Protein AF-A0A2R7KDR0-F1 (afdb_monomer_lite)

Foldseek 3Di:
DDDDDDPPDPPDQLQRVLCVQDDPDLVDGRPCNLVSCVVCVVSCVVVDDPVNLVSLLSVLLVLLVPQDLLPKFKAFDDDDDPDTDIDIPDPSNLVNLSSLLSCVSSVVVVSCVVNVLVVLSCQLPAPPPPDPPVPRDGPLVSNPAQDPVSLVSSQCSVVPDPHCSCLVSLLSNLVSCLVNLPLSNLVVLLVNLPDPSRDPVSNLSSLLSSLSSDQDPVSLVSLVVQLVVCVPPHPVSSNLSSLLSCCQRVVPLVSLVVLLVCLLPVDDQADPPDDDDDDDDDDPVNVCLVPPPSLPSLALDPDPSNLVSLLVLLLSLLVQVPDPRCPSSSVSSLVSSLRRCLRVPDPVSLVVSVVSLVPRPDVVSSVVNVVSSVVSVVSRCVVDPPPPDVVNVVVVVVVVVVVLADPDDELVSVLVLLVCLVVPVLLCCQPPVVVVVVLQVPDDPDDPPDDRPPVSVVVVSLVSSVVSCVVSNFDPVQKDAQDQDPVRDTAGIFGHDDPHWREGEHEEELPDCCQLPPVNVVVCLVVVLVVCVVIVLAYEYEYEYADPDVSSVVSNVVSCVVNVPRPNYHYHYRYNYDPPD

pLDDT: mean 83.43, std 14.73, range [32.38, 97.94]

Secondary structure (DSSP, 8-state):
-PPPPP-------HHHHHGGG--SSTT---TTHHHHHHHTHHHHGGG--HHHHHHHHHHHHHHHHH--GGG--EEEEEEETTEEEEEES-HHHHTTHHHHHHHHHTT-HHHHHHTHHHHHTTGGGSS-SS---TTPPPHHHHH----HHHHHHHHHHHHT--SSTTGGGHHHHHHHHHHHT-GGGHHHHHHHHS-TTS-HHHHHHHHHHHHHH--SHHHHHHHHHHHHHHHTTS-HHHHHHHHHHHHHHH--HHHHHHHHHHHHHT-----TT----S--PPPHHHHHHHS--TTGGGTT---HHHHHHHHHHHHHHHHGGGSGGGHHHHHHHHHHHHHHHHHT--HHHHHHHHHHHHTSS-HHHHHHHHHHHHHHHHHHHHH------HHHHHHHHHHHHHTTS----SHHHHHHHHHHIIIIIIHHHHHTS-HHHHHTTTS-S--SS----HHHHHHHHHHHHHHHHHHTT--GGGEEEEEEPTTS-EEEEEEEETTEEEEEEEEEETT-HHHH-HHHHHHHHHHHHHHHHTTTT-EEEEEEE-S--HHHHHHHHHHHHHHTTSTTEEEEEEE---TT-

Radius of gyration: 46.05 Å; chains: 1; bounding box: 94×51×148 Å

Structure (mmCIF, N/CA/C/O backbone):
data_AF-A0A2R7KDR0-F1
#
_entry.id   AF-A0A2R7KDR0-F1
#
loop_
_atom_site.group_PDB
_atom_site.id
_atom_site.type_symbol
_atom_site.label_atom_id
_atom_site.label_alt_id
_atom_site.label_comp_id
_atom_site.label_asym_id
_atom_site.label_entity_id
_atom_site.label_seq_id
_atom_site.pdbx_PDB_ins_code
_atom_site.Cartn_x
_atom_site.Cartn_y
_atom_site.Cartn_z
_atom_site.occupancy
_atom_site.B_iso_or_equiv
_atom_site.auth_seq_id
_atom_site.auth_comp_id
_atom_site.auth_asym_id
_atom_site.auth_atom_id
_atom_site.pdbx_PDB_model_num
ATOM 1 N N . MET A 1 1 ? 24.983 0.091 77.710 1.00 41.19 1 MET A N 1
ATOM 2 C CA . MET A 1 1 ? 23.764 0.584 77.034 1.00 41.19 1 MET A CA 1
ATOM 3 C C . MET A 1 1 ? 23.744 -0.008 75.637 1.00 41.19 1 MET A C 1
ATOM 5 O O . MET A 1 1 ? 24.507 0.435 74.792 1.00 41.19 1 MET A O 1
ATOM 9 N N . ILE A 1 2 ? 22.982 -1.083 75.430 1.00 38.47 2 ILE A N 1
ATOM 10 C CA . ILE A 1 2 ? 22.847 -1.720 74.114 1.00 38.47 2 ILE A CA 1
ATOM 11 C C . ILE A 1 2 ? 21.654 -1.054 73.431 1.00 38.47 2 ILE A C 1
ATOM 13 O O . ILE A 1 2 ? 20.542 -1.090 73.954 1.00 38.47 2 ILE A O 1
ATOM 17 N N . SER A 1 3 ? 21.925 -0.384 72.314 1.00 32.38 3 SER A N 1
ATOM 18 C CA . SER A 1 3 ? 20.919 0.266 71.472 1.00 32.38 3 SER A CA 1
ATOM 19 C C . SER A 1 3 ? 19.935 -0.785 70.933 1.00 32.38 3 SER A C 1
ATOM 21 O O . SER A 1 3 ? 20.391 -1.853 70.512 1.00 32.38 3 SER A O 1
ATOM 23 N N . PRO A 1 4 ? 18.610 -0.551 70.942 1.00 43.62 4 PRO A N 1
ATOM 24 C CA . PRO A 1 4 ? 17.671 -1.521 70.404 1.00 43.62 4 PRO A CA 1
ATOM 25 C C . PRO A 1 4 ? 17.840 -1.613 68.884 1.00 43.62 4 PRO A C 1
ATOM 27 O O . PRO A 1 4 ? 17.904 -0.602 68.183 1.00 43.62 4 PRO A O 1
ATOM 30 N N . ALA A 1 5 ? 17.917 -2.847 68.387 1.00 40.16 5 ALA A N 1
ATOM 31 C CA . ALA A 1 5 ? 17.970 -3.150 66.964 1.00 40.16 5 ALA A CA 1
ATOM 32 C C . ALA A 1 5 ? 16.772 -2.523 66.218 1.00 40.16 5 ALA A C 1
ATOM 34 O O . ALA A 1 5 ? 15.663 -2.477 66.766 1.00 40.16 5 ALA A O 1
ATOM 35 N N . PRO A 1 6 ? 16.962 -2.056 64.971 1.00 43.72 6 PRO A N 1
ATOM 36 C CA . PRO A 1 6 ? 15.892 -1.444 64.198 1.00 43.72 6 PRO A CA 1
ATOM 37 C C . PRO A 1 6 ? 14.775 -2.466 63.963 1.00 43.72 6 PRO A C 1
ATOM 39 O O . PRO A 1 6 ? 15.022 -3.597 63.539 1.00 43.72 6 PRO A O 1
ATOM 42 N N . LYS A 1 7 ? 13.529 -2.068 64.251 1.00 44.03 7 LYS A N 1
ATOM 43 C CA . LYS A 1 7 ? 12.338 -2.856 63.920 1.00 44.03 7 LYS A CA 1
ATOM 44 C C . LYS A 1 7 ? 12.316 -3.079 62.409 1.00 44.03 7 LYS A C 1
ATOM 46 O O . LYS A 1 7 ? 12.118 -2.140 61.647 1.00 44.03 7 LYS A O 1
ATOM 51 N N . VAL A 1 8 ? 12.503 -4.326 61.990 1.00 42.53 8 VAL A N 1
ATOM 52 C CA . VAL A 1 8 ? 12.271 -4.758 60.611 1.00 42.53 8 VAL A CA 1
ATOM 53 C C . VAL A 1 8 ? 10.776 -4.601 60.330 1.00 42.53 8 VAL A C 1
ATOM 55 O O . VAL A 1 8 ? 9.962 -5.390 60.815 1.00 42.53 8 VAL A O 1
ATOM 58 N N . GLU A 1 9 ? 10.393 -3.568 59.581 1.00 42.03 9 GLU A N 1
ATOM 59 C CA . GLU A 1 9 ? 9.058 -3.492 58.990 1.00 42.03 9 GLU A CA 1
ATOM 60 C C . GLU A 1 9 ? 8.878 -4.699 58.063 1.00 42.03 9 GLU A C 1
ATOM 62 O O . GLU A 1 9 ? 9.548 -4.836 57.038 1.00 42.03 9 GLU A O 1
ATOM 67 N N . LYS A 1 10 ? 7.986 -5.624 58.438 1.00 46.66 10 LYS A N 1
ATOM 68 C CA . LYS A 1 10 ? 7.569 -6.716 57.556 1.00 46.66 10 LYS A CA 1
ATOM 69 C C . LYS A 1 10 ? 6.937 -6.101 56.307 1.00 46.66 10 LYS A C 1
ATOM 71 O O . LYS A 1 10 ? 5.808 -5.620 56.379 1.00 46.66 10 LYS A O 1
ATOM 76 N N . LYS A 1 11 ? 7.632 -6.170 55.166 1.00 48.84 11 LYS A N 1
ATOM 77 C CA . LYS A 1 11 ? 7.022 -5.957 53.847 1.00 48.84 11 LYS A CA 1
ATOM 78 C C . LYS A 1 11 ? 5.822 -6.899 53.730 1.00 48.84 11 LYS A C 1
ATOM 80 O O . LYS A 1 11 ? 5.976 -8.120 53.755 1.00 48.84 11 LYS A O 1
ATOM 85 N N . LEU A 1 12 ? 4.627 -6.322 53.690 1.00 60.19 12 LEU A N 1
ATOM 86 C CA . LEU A 1 12 ? 3.383 -7.054 53.500 1.00 60.19 12 LEU A CA 1
ATOM 87 C C . LEU A 1 12 ? 3.396 -7.696 52.110 1.00 60.19 12 LEU A C 1
ATOM 89 O O . LEU A 1 12 ? 3.863 -7.103 51.142 1.00 60.19 12 LEU A O 1
ATOM 93 N N . THR A 1 13 ? 2.913 -8.932 52.010 1.00 80.62 13 THR A N 1
ATOM 94 C CA . THR A 1 13 ? 2.736 -9.586 50.710 1.0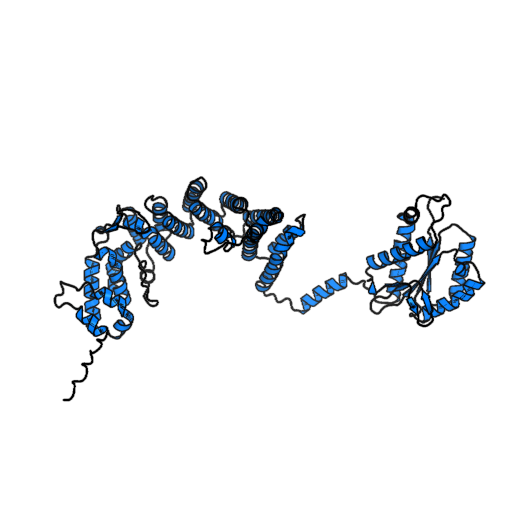0 80.62 13 THR A CA 1
ATOM 95 C C . THR A 1 13 ? 1.534 -8.961 49.990 1.00 80.62 13 THR A C 1
ATOM 97 O O . THR A 1 13 ? 0.565 -8.606 50.672 1.00 80.62 13 THR A O 1
ATOM 100 N N . PRO A 1 14 ? 1.515 -8.874 48.645 1.00 82.62 14 PRO A N 1
ATOM 101 C CA . PRO A 1 14 ? 0.394 -8.288 47.897 1.00 82.62 14 PRO A CA 1
ATOM 102 C C . PRO A 1 14 ? -0.980 -8.856 48.292 1.00 82.62 14 PRO A C 1
ATOM 104 O O . PRO A 1 14 ? -1.959 -8.124 48.412 1.00 82.62 14 PRO A O 1
ATOM 107 N N . ILE A 1 15 ? -1.052 -10.156 48.607 1.00 88.50 15 ILE A N 1
ATOM 108 C CA . ILE A 1 15 ? -2.286 -10.808 49.075 1.00 88.50 15 ILE A CA 1
ATOM 109 C C . ILE A 1 15 ? -2.754 -10.302 50.449 1.00 88.50 15 ILE A C 1
ATOM 111 O O . ILE A 1 15 ? -3.953 -10.229 50.717 1.00 88.50 15 ILE A O 1
ATOM 115 N N . SER A 1 16 ? -1.825 -9.950 51.341 1.00 85.69 16 SER A N 1
ATOM 116 C CA . SER A 1 16 ? -2.161 -9.388 52.651 1.00 85.69 16 SER A CA 1
ATOM 117 C C . SER A 1 16 ? -2.678 -7.956 52.538 1.00 85.69 16 SER A C 1
ATOM 119 O O . SER A 1 16 ? -3.543 -7.572 53.319 1.00 85.69 16 SER A O 1
ATOM 121 N N . GLU A 1 17 ? -2.212 -7.200 51.543 1.00 87.50 17 GLU A N 1
ATOM 122 C CA . GLU A 1 17 ? -2.718 -5.863 51.233 1.00 87.50 17 GLU A CA 1
ATOM 123 C C . GLU A 1 17 ? -4.091 -5.918 50.566 1.00 87.50 17 GLU A C 1
ATOM 125 O O . GLU A 1 17 ? -4.995 -5.229 51.031 1.00 87.50 17 GLU A O 1
ATOM 130 N N . LEU A 1 18 ? -4.298 -6.814 49.590 1.00 89.06 18 LEU A N 1
ATOM 131 C CA . LEU A 1 18 ? -5.610 -7.043 48.967 1.00 89.06 18 LEU A CA 1
ATOM 132 C C . LEU A 1 18 ? -6.693 -7.291 50.028 1.00 89.06 18 LEU A C 1
ATOM 134 O O . LEU A 1 18 ? -7.757 -6.676 50.009 1.00 89.06 18 LEU A O 1
ATOM 138 N N . ARG A 1 19 ? -6.402 -8.152 51.009 1.00 89.00 19 ARG A N 1
ATOM 139 C CA . ARG A 1 19 ? -7.353 -8.509 52.073 1.00 89.00 19 ARG A CA 1
ATOM 140 C C . ARG A 1 19 ? -7.679 -7.358 53.028 1.00 89.00 19 ARG A C 1
ATOM 142 O O . ARG A 1 19 ? -8.704 -7.429 53.698 1.00 89.00 19 ARG A O 1
ATOM 149 N N . LYS A 1 20 ? -6.874 -6.287 53.081 1.00 87.12 20 LYS A N 1
ATOM 150 C CA . LYS A 1 20 ? -7.223 -5.068 53.839 1.00 87.12 20 LYS A CA 1
ATOM 151 C C . LYS A 1 20 ? -8.363 -4.289 53.190 1.00 87.12 20 LYS A C 1
ATOM 153 O O . LYS A 1 20 ? -9.064 -3.561 53.884 1.00 87.12 20 LYS A O 1
ATOM 158 N N . PHE A 1 21 ? -8.562 -4.451 51.884 1.00 84.56 21 PHE A N 1
ATOM 159 C CA . PHE A 1 21 ? -9.679 -3.843 51.169 1.00 84.56 21 PHE A CA 1
ATOM 160 C C . PHE A 1 21 ? -11.001 -4.595 51.392 1.00 84.56 21 PHE A C 1
ATOM 162 O O . PHE A 1 21 ? -12.055 -4.092 51.004 1.00 84.56 21 PHE A O 1
ATOM 169 N N . TYR A 1 22 ? -10.979 -5.779 52.017 1.00 87.12 22 TYR A N 1
ATOM 170 C CA . TYR A 1 22 ? -12.199 -6.527 52.307 1.00 87.12 22 TYR A CA 1
ATOM 171 C C . TYR A 1 22 ? -12.963 -5.861 53.445 1.00 87.12 22 TYR A C 1
ATOM 173 O O . TYR A 1 22 ? -12.476 -5.736 54.569 1.00 87.12 22 TYR A O 1
ATOM 181 N N . VAL A 1 23 ? -14.188 -5.449 53.147 1.00 76.62 23 VAL A N 1
ATOM 182 C CA . VAL A 1 23 ? -15.070 -4.795 54.110 1.00 76.62 23 VAL A CA 1
ATOM 183 C C . VAL A 1 23 ? -15.923 -5.857 54.805 1.00 76.62 23 VAL A C 1
ATOM 185 O O . VAL A 1 23 ? -16.279 -6.870 54.205 1.00 76.62 23 VAL A O 1
ATOM 188 N N . LYS A 1 24 ? -16.224 -5.658 56.093 1.00 61.16 24 LYS A N 1
ATOM 189 C CA . LYS A 1 24 ? -17.046 -6.602 56.875 1.00 61.16 24 LYS A CA 1
ATOM 190 C C . LYS A 1 24 ? -18.529 -6.554 56.493 1.00 61.16 24 LYS A C 1
ATOM 192 O O . LYS A 1 24 ? -19.228 -7.544 56.686 1.00 61.16 24 LYS A O 1
ATOM 197 N N . ASP A 1 25 ? -18.987 -5.420 55.971 1.00 63.97 25 ASP A N 1
ATOM 198 C CA . ASP A 1 25 ? -20.355 -5.211 55.508 1.00 63.97 25 ASP A CA 1
ATOM 199 C C . ASP A 1 25 ? -20.435 -5.447 53.995 1.00 63.97 25 ASP A C 1
ATOM 201 O O . ASP A 1 25 ? -19.752 -4.783 53.218 1.00 63.97 25 ASP A O 1
ATOM 205 N N . LYS A 1 26 ? -21.286 -6.387 53.573 1.00 50.97 26 LYS A N 1
ATOM 206 C CA . LYS A 1 26 ? -21.489 -6.726 52.157 1.00 50.97 26 LYS A CA 1
ATOM 207 C C . LYS A 1 26 ? -22.142 -5.597 51.351 1.00 50.97 26 LYS A C 1
ATOM 209 O O . LYS A 1 26 ? -22.135 -5.654 50.130 1.00 50.97 26 LYS A O 1
ATOM 214 N N . THR A 1 27 ? -22.718 -4.587 52.002 1.00 54.03 27 THR A N 1
ATOM 215 C CA . THR A 1 27 ? -23.387 -3.464 51.327 1.00 54.03 27 THR A CA 1
ATOM 216 C C . THR A 1 27 ? -22.453 -2.288 51.026 1.00 54.03 27 THR A C 1
ATOM 218 O O . THR A 1 27 ? -22.778 -1.452 50.177 1.00 54.03 27 THR A O 1
ATOM 221 N N . GLN A 1 28 ? -21.272 -2.251 51.656 1.00 62.53 28 GLN A N 1
ATOM 222 C CA . GLN A 1 28 ? -20.252 -1.222 51.469 1.00 62.53 28 GLN A CA 1
ATOM 223 C C . GLN A 1 28 ? -18.962 -1.862 50.956 1.00 62.53 28 GLN A C 1
ATOM 225 O O . GLN A 1 28 ? -18.285 -2.580 51.680 1.00 62.53 28 GLN A O 1
ATOM 230 N N . TYR A 1 29 ? -18.597 -1.589 49.704 1.00 68.06 29 TYR A N 1
ATOM 231 C CA . TYR A 1 29 ? -17.351 -2.084 49.117 1.00 68.06 29 TYR A CA 1
ATOM 232 C C . TYR A 1 29 ? -16.285 -0.994 49.105 1.00 68.06 29 TYR A C 1
ATOM 234 O O . TYR A 1 29 ? -16.579 0.167 48.820 1.00 68.06 29 TYR A O 1
ATOM 242 N N . ASN A 1 30 ? -15.031 -1.374 49.354 1.00 79.31 30 ASN A N 1
ATOM 243 C CA . ASN A 1 30 ? -13.906 -0.465 49.206 1.00 79.31 30 ASN A CA 1
ATOM 244 C C . ASN A 1 30 ? -13.649 -0.211 47.712 1.00 79.31 30 ASN A C 1
ATOM 246 O O . ASN A 1 30 ? -13.357 -1.142 46.959 1.00 79.31 30 ASN A O 1
ATOM 250 N N . THR A 1 31 ? -13.748 1.047 47.282 1.00 76.81 31 THR A N 1
ATOM 251 C CA . THR A 1 31 ? -13.579 1.456 45.878 1.00 76.81 31 THR A CA 1
ATOM 252 C C . THR A 1 31 ? -12.176 1.179 45.335 1.00 76.81 31 THR A C 1
ATOM 254 O O . THR A 1 31 ? -12.017 1.039 44.127 1.00 76.81 31 THR A O 1
ATOM 257 N N . GLY A 1 32 ? -11.174 1.027 46.208 1.00 84.06 32 GLY A N 1
ATOM 258 C CA . GLY A 1 32 ? -9.807 0.658 45.843 1.00 84.06 32 GLY A CA 1
ATOM 259 C C . GLY A 1 32 ? -9.581 -0.839 45.607 1.00 84.06 32 GLY A C 1
ATOM 260 O O . GLY A 1 32 ? -8.552 -1.192 45.040 1.00 84.06 32 GLY A O 1
ATOM 261 N N . LEU A 1 33 ? -10.522 -1.720 45.982 1.00 89.44 33 LEU A N 1
ATOM 262 C CA . LEU A 1 33 ? -10.332 -3.177 45.907 1.00 89.44 33 LEU A CA 1
ATOM 263 C C . LEU A 1 33 ? -10.043 -3.663 44.479 1.00 89.44 33 LEU A C 1
ATOM 265 O O . LEU A 1 33 ? -9.067 -4.371 44.241 1.00 89.44 33 LEU A O 1
ATOM 269 N N . ILE A 1 34 ? -10.911 -3.295 43.537 1.00 90.31 34 ILE A N 1
ATOM 270 C CA . ILE A 1 34 ? -10.817 -3.744 42.145 1.00 90.31 34 ILE A CA 1
ATOM 271 C C . ILE A 1 34 ? -9.640 -3.078 41.407 1.00 90.31 34 ILE A C 1
ATOM 273 O O . ILE A 1 34 ? -8.876 -3.806 40.773 1.00 90.31 34 ILE A O 1
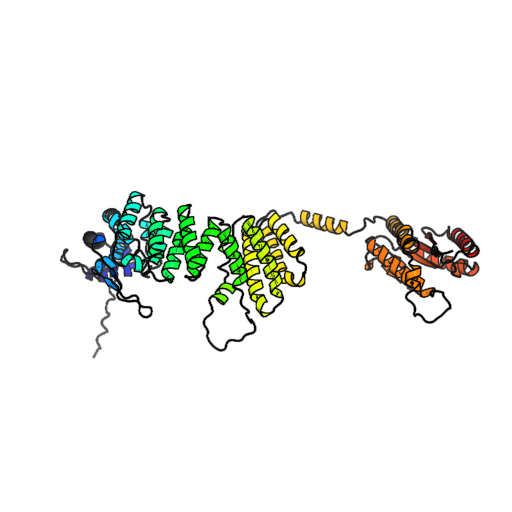ATOM 277 N N . PRO A 1 35 ? -9.404 -1.755 41.533 1.00 88.25 35 PRO A N 1
ATOM 278 C CA . PRO A 1 35 ? -8.172 -1.128 41.050 1.00 88.25 35 PRO A CA 1
ATOM 279 C C . PRO A 1 35 ? -6.892 -1.809 41.543 1.00 88.25 35 PRO A C 1
ATOM 281 O O . PRO A 1 35 ? -6.018 -2.114 40.733 1.00 88.25 35 PRO A O 1
ATOM 284 N N . PHE A 1 36 ? -6.806 -2.119 42.841 1.00 89.62 36 PHE A N 1
ATOM 285 C CA . PHE A 1 36 ? -5.650 -2.813 43.409 1.00 89.62 36 PHE A CA 1
ATOM 286 C C . PHE A 1 36 ? -5.492 -4.225 42.830 1.00 89.62 36 PHE A C 1
ATOM 288 O O . PHE A 1 36 ? -4.388 -4.626 42.463 1.00 89.62 36 PHE A O 1
ATOM 295 N N . PHE A 1 37 ? -6.595 -4.972 42.698 1.00 90.62 37 PHE A N 1
ATOM 296 C CA . PHE A 1 37 ? -6.575 -6.298 42.081 1.00 90.62 37 PHE A CA 1
ATOM 297 C C . PHE A 1 37 ? -6.043 -6.254 40.643 1.00 90.62 37 PHE A C 1
ATOM 299 O O . PHE A 1 37 ? -5.126 -7.006 40.324 1.00 90.62 37 PHE A O 1
ATOM 306 N N . ILE A 1 38 ? -6.561 -5.351 39.802 1.00 88.38 38 ILE A N 1
ATOM 307 C CA . ILE A 1 38 ? -6.109 -5.178 38.411 1.00 88.38 38 ILE A CA 1
ATOM 308 C C . ILE A 1 38 ? -4.625 -4.820 38.351 1.00 88.38 38 ILE A C 1
ATOM 310 O O . ILE A 1 38 ? -3.903 -5.352 37.514 1.00 88.38 38 ILE A O 1
ATOM 314 N N . GLN A 1 39 ? -4.152 -3.937 39.230 1.00 87.50 39 GLN A N 1
ATOM 315 C CA . GLN A 1 39 ? -2.756 -3.501 39.233 1.00 87.50 39 GLN A CA 1
ATOM 316 C C . GLN A 1 39 ? -1.780 -4.635 39.592 1.00 87.50 39 GLN A C 1
ATOM 318 O O . GLN A 1 39 ? -0.670 -4.677 39.066 1.00 87.50 39 GLN A O 1
ATOM 323 N N . HIS A 1 40 ? -2.196 -5.568 40.455 1.00 89.56 40 HIS A N 1
ATOM 324 C CA . HIS A 1 40 ? -1.336 -6.616 41.018 1.00 89.56 40 HIS A CA 1
ATOM 325 C C . HIS A 1 40 ? -1.752 -8.043 40.623 1.00 89.56 40 HIS A C 1
ATOM 327 O O . HIS A 1 40 ? -1.352 -9.013 41.270 1.00 89.56 40 HIS A O 1
ATOM 333 N N . PHE A 1 41 ? -2.556 -8.206 39.567 1.00 89.62 41 PHE A N 1
ATOM 334 C CA . PHE A 1 41 ? -3.230 -9.477 39.281 1.00 89.62 41 PHE A CA 1
ATOM 335 C C . PHE A 1 41 ? -2.278 -10.665 39.073 1.00 89.62 41 PHE A C 1
ATOM 337 O O . PHE A 1 41 ? -2.614 -11.777 39.464 1.00 89.62 41 PHE A O 1
ATOM 344 N N . GLN A 1 42 ? -1.084 -10.451 38.509 1.00 88.69 42 GLN A N 1
ATOM 345 C CA . GLN A 1 42 ? -0.117 -11.532 38.255 1.00 88.69 42 GLN A CA 1
ATOM 346 C C . GLN A 1 42 ? 0.426 -12.154 39.533 1.00 88.69 42 GLN A C 1
ATOM 348 O O . GLN A 1 42 ? 0.560 -13.373 39.610 1.00 88.69 42 GLN A O 1
ATOM 353 N N . ASP A 1 43 ? 0.696 -11.322 40.534 1.00 89.75 43 ASP A N 1
ATOM 354 C CA . ASP A 1 43 ? 1.181 -11.788 41.828 1.00 89.75 43 ASP A CA 1
ATOM 355 C C . ASP A 1 43 ? 0.028 -12.353 42.659 1.00 89.75 43 ASP A C 1
ATOM 357 O O . ASP A 1 43 ? 0.211 -13.295 43.430 1.00 89.75 43 ASP A O 1
ATOM 361 N N . LEU A 1 44 ? -1.170 -11.781 42.506 1.00 91.25 44 LEU A N 1
ATOM 362 C CA . LEU A 1 44 ? -2.345 -12.156 43.281 1.00 91.25 44 LEU A CA 1
ATOM 363 C C . LEU A 1 44 ? -2.969 -13.470 42.811 1.00 91.25 44 LEU A C 1
ATOM 365 O O . LEU A 1 44 ? -3.271 -14.299 43.666 1.00 91.25 44 LEU A O 1
ATOM 369 N N . LEU A 1 45 ? -3.145 -13.684 41.501 1.00 90.56 45 LEU A N 1
ATOM 370 C CA . LEU A 1 45 ? -3.869 -14.834 40.941 1.00 90.56 45 LEU A CA 1
ATOM 371 C C . LEU A 1 45 ? -3.404 -16.190 41.508 1.00 90.56 45 LEU A C 1
ATOM 373 O O . LEU A 1 45 ? -4.264 -16.935 41.979 1.00 90.56 45 LEU A O 1
ATOM 377 N N . PRO A 1 46 ? -2.092 -16.509 41.572 1.00 92.00 46 PRO A N 1
ATOM 378 C CA . PRO A 1 46 ? -1.622 -17.777 42.143 1.00 92.00 46 PRO A CA 1
ATOM 379 C C . PRO A 1 46 ? -1.866 -17.914 43.655 1.00 92.00 46 PRO A C 1
ATOM 381 O O . PRO A 1 46 ? -1.788 -19.013 44.199 1.00 92.00 46 PRO A O 1
ATOM 384 N N . GLN A 1 47 ? -2.118 -16.802 44.353 1.00 93.31 47 GLN A N 1
ATOM 385 C CA . GLN A 1 47 ? -2.267 -16.731 45.810 1.00 93.31 47 GLN A CA 1
ATOM 386 C C . GLN A 1 47 ? -3.732 -16.635 46.270 1.00 93.31 47 GLN A C 1
ATOM 388 O O . GLN A 1 47 ? -4.001 -16.738 47.476 1.00 93.31 47 GLN A O 1
ATOM 393 N N . LEU A 1 48 ? -4.680 -16.414 45.351 1.00 93.38 48 LEU A N 1
ATOM 394 C CA . LEU A 1 48 ? -6.100 -16.290 45.679 1.00 93.38 48 LEU A CA 1
ATOM 395 C C . LEU A 1 48 ? -6.667 -17.631 46.146 1.00 93.38 48 LEU A C 1
ATOM 397 O O . LEU A 1 48 ? -6.561 -18.654 45.474 1.00 93.38 48 LEU A O 1
ATOM 401 N N . LYS A 1 49 ? -7.338 -17.619 47.299 1.00 93.81 49 LYS A N 1
ATOM 402 C CA . LYS A 1 49 ? -8.142 -18.755 47.760 1.00 93.81 49 LYS A CA 1
ATOM 403 C C . LYS A 1 49 ? -9.557 -18.661 47.178 1.00 93.81 49 LYS A C 1
ATOM 405 O O . LYS A 1 49 ? -9.998 -17.558 46.856 1.00 93.81 49 LYS A O 1
ATOM 410 N N . PRO A 1 50 ? -10.339 -19.758 47.156 1.00 93.06 50 PRO A N 1
ATOM 411 C CA . PRO A 1 50 ? -11.728 -19.729 46.681 1.00 93.06 50 PRO A CA 1
ATOM 412 C C . PRO A 1 50 ? -12.585 -18.629 47.328 1.00 93.06 50 PRO A C 1
ATOM 414 O O . PRO A 1 50 ? -13.361 -17.963 46.651 1.00 93.06 50 PRO A O 1
ATOM 417 N N . LYS A 1 51 ? -12.375 -18.361 48.625 1.00 90.88 51 LYS A N 1
ATOM 418 C CA . LYS A 1 51 ? -13.042 -17.265 49.343 1.00 90.88 51 LYS A CA 1
ATOM 419 C C . LYS A 1 51 ? -12.659 -15.876 48.815 1.00 90.88 51 LYS A C 1
ATOM 421 O O . LYS A 1 51 ? -13.513 -14.999 48.766 1.00 90.88 51 LYS A O 1
ATOM 426 N N . ASP A 1 52 ? -11.397 -15.666 48.439 1.00 92.12 52 ASP A N 1
ATOM 427 C CA . ASP A 1 52 ? -10.938 -14.395 47.866 1.00 92.12 52 ASP A CA 1
ATOM 428 C C . ASP A 1 52 ? -11.582 -14.169 46.486 1.00 92.12 52 ASP A C 1
ATOM 430 O O . ASP A 1 52 ? -12.121 -13.095 46.225 1.00 92.12 52 ASP A O 1
ATOM 434 N N . VAL A 1 53 ? -11.608 -15.210 45.643 1.00 92.75 53 VAL A N 1
ATOM 435 C CA . VAL A 1 53 ? -12.273 -15.183 44.326 1.00 92.75 53 VAL A CA 1
ATOM 436 C C . VAL A 1 53 ? -13.765 -14.886 44.470 1.00 92.75 53 VAL A C 1
ATOM 438 O O . VAL A 1 53 ? -14.302 -14.071 43.723 1.00 92.75 53 VAL A O 1
ATOM 441 N N . GLN A 1 54 ? -14.434 -15.504 45.448 1.00 91.81 54 GLN A N 1
ATOM 442 C CA . GLN A 1 54 ? -15.847 -15.254 45.720 1.00 91.81 54 GLN A CA 1
ATOM 443 C C . GLN A 1 54 ? -16.103 -13.795 46.120 1.00 91.81 54 GLN A C 1
ATOM 445 O O . GLN A 1 54 ? -17.004 -13.176 45.564 1.00 91.81 54 GLN A O 1
ATOM 450 N N . ILE A 1 55 ? -15.303 -13.229 47.030 1.00 90.81 55 ILE A N 1
ATOM 451 C CA . ILE A 1 55 ? -15.451 -11.827 47.457 1.00 90.81 55 ILE A CA 1
ATOM 452 C C . ILE A 1 55 ? -15.278 -10.880 46.267 1.00 90.81 55 ILE A C 1
ATOM 454 O O . ILE A 1 55 ? -16.112 -10.001 46.060 1.00 90.81 55 ILE A O 1
ATOM 458 N N . LEU A 1 56 ? -14.223 -11.070 45.467 1.00 93.31 56 LEU A N 1
ATOM 459 C CA . LEU A 1 56 ? -13.983 -10.251 44.278 1.00 93.31 56 LEU A CA 1
ATOM 460 C C . LEU A 1 56 ? -15.142 -10.364 43.282 1.00 93.31 56 LEU A C 1
ATOM 462 O O . LEU A 1 56 ? -15.619 -9.349 42.782 1.00 93.31 56 LEU A O 1
ATOM 466 N N . ALA A 1 57 ? -15.637 -11.577 43.037 1.00 93.75 57 ALA A N 1
ATOM 467 C CA . ALA A 1 57 ? -16.755 -11.793 42.133 1.00 93.75 57 ALA A CA 1
ATOM 468 C C . ALA A 1 57 ? -18.071 -11.183 42.639 1.00 93.75 57 ALA A C 1
ATOM 470 O O . ALA A 1 57 ? -18.795 -10.615 41.833 1.00 93.75 57 ALA A O 1
ATOM 471 N N . GLU A 1 58 ? -18.368 -11.242 43.942 1.00 91.75 58 GLU A N 1
ATOM 472 C CA . GLU A 1 58 ? -19.546 -10.586 44.540 1.00 91.75 58 GLU A CA 1
ATOM 473 C C . GLU A 1 58 ? -19.481 -9.057 44.368 1.00 91.75 58 GLU A C 1
ATOM 475 O O . GLU A 1 58 ? -20.484 -8.420 44.035 1.00 91.75 58 GLU A O 1
ATOM 480 N N . VAL A 1 59 ? -18.291 -8.463 44.538 1.00 91.19 59 VAL A N 1
ATOM 481 C CA . VAL A 1 59 ? -18.070 -7.023 44.308 1.00 91.19 59 VAL A CA 1
ATOM 482 C C . VAL A 1 59 ? -18.296 -6.674 42.837 1.00 91.19 59 VAL A C 1
ATOM 484 O O . VAL A 1 59 ? -18.990 -5.703 42.535 1.00 91.19 59 VAL A O 1
ATOM 487 N N . ILE A 1 60 ? -17.717 -7.461 41.925 1.00 93.06 60 ILE A N 1
ATOM 488 C CA . ILE A 1 60 ? -17.847 -7.268 40.476 1.00 93.06 60 ILE A CA 1
ATOM 489 C C . ILE A 1 60 ? -19.311 -7.399 40.053 1.00 93.06 60 ILE A C 1
ATOM 491 O O . ILE A 1 60 ? -19.817 -6.505 39.379 1.00 93.06 60 ILE A O 1
ATOM 495 N N . ASP A 1 61 ? -19.999 -8.460 40.482 1.00 94.12 61 ASP A N 1
ATOM 496 C CA . ASP A 1 61 ? -21.407 -8.714 40.166 1.00 94.12 61 ASP A CA 1
ATOM 497 C C . ASP A 1 61 ? -22.279 -7.541 40.623 1.00 94.12 61 ASP A C 1
ATOM 499 O O . ASP A 1 61 ? -22.999 -6.958 39.819 1.00 94.12 61 ASP A O 1
ATOM 503 N N . THR A 1 62 ? -22.112 -7.089 41.870 1.00 90.88 62 THR A N 1
ATOM 504 C CA . THR A 1 62 ? -22.886 -5.963 42.415 1.00 90.88 62 THR A CA 1
ATOM 505 C C . THR A 1 62 ? -22.623 -4.652 41.671 1.00 90.88 62 THR A C 1
ATOM 507 O O . THR A 1 62 ? -23.537 -3.852 41.451 1.00 90.88 62 THR A O 1
ATOM 510 N N . LYS A 1 63 ? -21.370 -4.389 41.279 1.00 90.56 63 LYS A N 1
ATOM 511 C CA . LYS A 1 63 ? -21.018 -3.174 40.529 1.00 90.56 63 LYS A CA 1
ATOM 512 C C . LYS A 1 63 ? -21.554 -3.218 39.099 1.00 90.56 63 LYS A C 1
ATOM 514 O O . LYS A 1 63 ? -22.106 -2.218 38.640 1.00 90.56 63 LYS A O 1
ATOM 519 N N . LEU A 1 64 ? -21.468 -4.364 38.426 1.00 92.81 64 LEU A N 1
ATOM 520 C CA . LEU A 1 64 ? -22.035 -4.558 37.090 1.00 92.81 64 LEU A CA 1
ATOM 521 C C . LEU A 1 64 ? -23.568 -4.560 37.099 1.00 92.81 64 LEU A C 1
ATOM 523 O O . LEU A 1 64 ? -24.179 -4.060 36.156 1.00 92.81 64 LEU A O 1
ATOM 527 N N . GLU A 1 65 ? -24.207 -5.037 38.167 1.00 93.00 65 GLU A N 1
ATOM 528 C CA . GLU A 1 65 ? -25.657 -4.964 38.351 1.00 93.00 65 GLU A CA 1
ATOM 529 C C . GLU A 1 65 ? -26.134 -3.507 38.418 1.00 93.00 65 GLU A C 1
ATOM 531 O O . GLU A 1 65 ? -27.040 -3.115 37.679 1.00 93.00 65 GLU A O 1
ATOM 536 N N . ARG A 1 66 ? -25.461 -2.677 39.228 1.00 89.31 66 ARG A N 1
ATOM 537 C CA . ARG A 1 66 ? -25.771 -1.245 39.396 1.00 89.31 66 ARG A CA 1
ATOM 538 C C . ARG A 1 66 ? -25.383 -0.387 38.192 1.00 89.31 66 ARG A C 1
ATOM 540 O O . ARG A 1 66 ? -25.949 0.692 37.998 1.00 89.31 66 ARG A O 1
ATOM 547 N N . TYR A 1 67 ? -24.425 -0.840 37.386 1.00 90.94 67 TYR A N 1
ATOM 548 C CA . TYR A 1 67 ? -24.014 -0.139 36.176 1.00 90.94 67 TYR A CA 1
ATOM 549 C C . TYR A 1 67 ? -25.176 -0.069 35.173 1.00 90.94 67 TYR A C 1
ATOM 551 O O . TYR A 1 67 ? -25.709 -1.093 34.751 1.00 90.94 67 TYR A O 1
ATOM 559 N N . THR A 1 68 ? -25.578 1.144 34.796 1.00 91.31 68 THR A N 1
ATOM 560 C CA . THR A 1 68 ? -26.691 1.414 33.870 1.00 91.31 68 THR A CA 1
ATOM 561 C C . THR A 1 68 ? -26.196 2.320 32.737 1.00 91.31 68 THR A C 1
ATOM 563 O O . THR A 1 68 ? -26.191 3.544 32.899 1.00 91.31 68 THR A O 1
ATOM 566 N N . PRO A 1 69 ? -25.724 1.746 31.609 1.00 91.31 69 PRO A N 1
ATOM 567 C CA . PRO A 1 69 ? -25.169 2.508 30.484 1.00 91.31 69 PRO A CA 1
ATOM 568 C C . PRO A 1 69 ? -26.082 3.642 29.985 1.00 91.31 69 PRO A C 1
ATOM 570 O O . PRO A 1 69 ? -25.606 4.714 29.612 1.00 91.31 69 PRO A O 1
ATOM 573 N N . GLU A 1 70 ? -27.397 3.430 30.043 1.00 90.81 70 GLU A N 1
ATOM 574 C CA . GLU A 1 70 ? -28.440 4.350 29.580 1.00 90.81 70 GLU A CA 1
ATOM 575 C C . GLU A 1 70 ? -28.512 5.632 30.410 1.00 90.81 70 GLU A C 1
ATOM 577 O O . GLU A 1 70 ? -28.932 6.669 29.909 1.00 90.81 70 GLU A O 1
ATOM 582 N N . ARG A 1 71 ? -28.118 5.568 31.687 1.00 90.19 71 ARG A N 1
ATOM 583 C CA . ARG A 1 71 ? -28.156 6.715 32.605 1.00 90.19 71 ARG A CA 1
ATOM 584 C C . ARG A 1 71 ? -26.856 7.498 32.620 1.00 90.19 71 ARG A C 1
ATOM 586 O O . ARG A 1 71 ? -26.815 8.574 33.207 1.00 90.19 71 ARG A O 1
ATOM 593 N N . PHE A 1 72 ? -25.786 6.958 32.048 1.00 91.06 72 PHE A N 1
ATOM 594 C CA . PHE A 1 72 ? -24.505 7.641 32.014 1.00 91.06 72 PHE A CA 1
ATOM 595 C C . PHE A 1 72 ? -24.521 8.726 30.939 1.00 91.06 72 PHE A C 1
ATOM 597 O O . PHE A 1 72 ? -24.860 8.440 29.795 1.00 91.06 72 PHE A O 1
ATOM 604 N N . GLU A 1 73 ? -24.113 9.940 31.298 1.00 91.38 73 GLU A N 1
ATOM 605 C CA . GLU A 1 73 ? -23.969 11.068 30.376 1.00 91.38 73 GLU A CA 1
ATOM 606 C C . GLU A 1 73 ? -22.588 11.711 30.524 1.00 91.38 73 GLU A C 1
ATOM 608 O O . GLU A 1 73 ? -22.109 11.918 31.645 1.00 91.38 73 GLU A O 1
ATOM 613 N N . LEU A 1 74 ? -21.983 12.075 29.393 1.00 91.12 74 LEU A N 1
ATOM 614 C CA . LEU A 1 74 ? -20.749 12.854 29.303 1.00 91.12 74 LEU A CA 1
ATOM 615 C C . LEU A 1 74 ? -20.987 14.123 28.475 1.00 91.12 74 LEU A C 1
ATOM 617 O O . LEU A 1 74 ? -21.537 14.056 27.379 1.00 91.12 74 LEU A O 1
ATOM 621 N N . LYS A 1 75 ? -20.557 15.283 28.983 1.00 90.69 75 LYS A N 1
ATOM 622 C CA . LYS A 1 75 ? -20.691 16.583 28.302 1.00 90.69 75 LYS A CA 1
ATOM 623 C C . LYS A 1 75 ? -19.342 17.287 28.209 1.00 90.69 75 LYS A C 1
ATOM 625 O O . LYS A 1 75 ? -18.653 17.428 29.221 1.00 90.69 75 LYS A O 1
ATOM 630 N N . GLY A 1 76 ? -18.979 17.739 27.011 1.00 83.44 76 GLY A N 1
ATOM 631 C CA . GLY A 1 76 ? -17.776 18.544 26.789 1.00 83.44 76 GLY A CA 1
ATOM 632 C C . GLY A 1 76 ? -17.922 19.962 2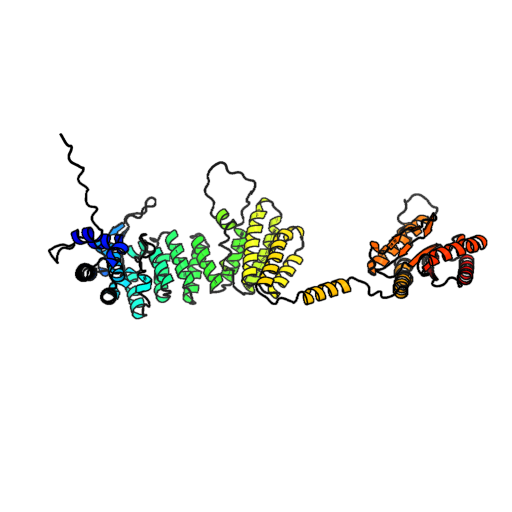7.344 1.00 83.44 76 GLY A C 1
ATOM 633 O O . GLY A 1 76 ? -18.998 20.548 27.235 1.00 83.44 76 GLY A O 1
ATOM 634 N N . LEU A 1 77 ? -16.860 20.516 27.942 1.00 73.31 77 LEU A N 1
ATOM 635 C CA . LEU A 1 77 ? -16.885 21.865 28.532 1.00 73.31 77 LEU A CA 1
ATOM 636 C C . LEU A 1 77 ? -16.250 22.948 27.638 1.00 73.31 77 LEU A C 1
ATOM 638 O O . LEU A 1 77 ? -16.826 24.025 27.527 1.00 73.31 77 LEU A O 1
ATOM 642 N N . SER A 1 78 ? -15.115 22.685 26.980 1.00 61.19 78 SER A N 1
ATOM 643 C CA . SER A 1 78 ? -14.528 23.511 25.901 1.00 61.19 78 SER A CA 1
ATOM 644 C C . SER A 1 78 ? -13.208 22.902 25.397 1.00 61.19 78 SER A C 1
ATOM 646 O O . SER A 1 78 ? -12.549 22.145 26.110 1.00 61.19 78 SER A O 1
ATOM 648 N N . HIS A 1 79 ? -12.813 23.244 24.163 1.00 52.97 79 HIS A N 1
ATOM 649 C CA . HIS A 1 79 ? -11.502 22.934 23.579 1.00 52.97 79 HIS A CA 1
ATOM 650 C C . HIS A 1 79 ? -10.589 24.165 23.665 1.00 52.97 79 HIS A C 1
ATOM 652 O O . HIS A 1 79 ? -10.507 24.947 22.721 1.00 52.97 79 HIS A O 1
ATOM 658 N N . SER A 1 80 ? -9.892 24.358 24.783 1.00 42.12 80 SER A N 1
ATOM 659 C CA . SER A 1 80 ? -8.769 25.301 24.850 1.00 42.12 80 SER A CA 1
ATOM 660 C C . SER A 1 80 ? -7.474 24.531 25.097 1.00 42.12 80 SER A C 1
ATOM 662 O O . SER A 1 80 ? -7.349 23.828 26.095 1.00 42.12 80 SER A O 1
ATOM 664 N N . SER A 1 81 ? -6.533 24.654 24.152 1.00 40.09 81 SER A N 1
ATOM 665 C CA . SER A 1 81 ? -5.134 24.199 24.240 1.00 40.09 81 SER A CA 1
ATOM 666 C C . SER A 1 81 ? -4.925 22.763 24.747 1.00 40.09 81 SER A C 1
ATOM 668 O O . SER A 1 81 ? -4.430 22.545 25.848 1.00 40.09 81 SER A O 1
ATOM 670 N N . GLY A 1 82 ? -5.264 21.771 23.917 1.00 51.34 82 GLY A N 1
ATOM 671 C CA . GLY A 1 82 ? -4.737 20.402 24.032 1.00 51.34 82 GLY A CA 1
ATOM 672 C C . GLY A 1 82 ? -5.242 19.542 25.198 1.00 51.34 82 GLY A C 1
ATOM 673 O O . GLY A 1 82 ? -4.937 18.353 25.222 1.00 51.34 82 GLY A O 1
ATOM 674 N N . GLN A 1 83 ? -6.034 20.082 26.130 1.00 56.56 83 GLN A N 1
ATOM 675 C CA . GLN A 1 83 ? -6.691 19.300 27.180 1.00 56.56 83 GLN A CA 1
ATOM 676 C C . GLN A 1 83 ? -8.185 19.143 26.896 1.00 56.56 83 GLN A C 1
ATOM 678 O O . GLN A 1 83 ? -8.925 20.113 26.742 1.00 56.56 83 GLN A O 1
ATOM 683 N N . ILE A 1 84 ? -8.627 17.887 26.833 1.00 65.94 84 ILE A N 1
ATOM 684 C CA . ILE A 1 84 ? -10.038 17.516 26.744 1.00 65.94 84 ILE A CA 1
ATOM 685 C C . ILE A 1 84 ? -10.648 17.656 28.145 1.00 65.94 84 ILE A C 1
ATOM 687 O O . ILE A 1 84 ? -10.362 16.853 29.031 1.00 65.94 84 ILE A O 1
ATOM 691 N N . SER A 1 85 ? -11.482 18.679 28.343 1.00 75.25 85 SER A N 1
ATOM 692 C CA . SER A 1 85 ? -12.256 18.867 29.573 1.00 75.25 85 SER A CA 1
ATOM 693 C C . SER A 1 85 ? -13.702 18.423 29.361 1.00 75.25 85 SER A C 1
ATOM 695 O O . SER A 1 85 ? -14.393 18.915 28.465 1.00 75.25 85 SER A O 1
ATOM 697 N N . TYR A 1 86 ? -14.159 17.485 30.188 1.00 84.81 86 TYR A N 1
ATOM 698 C CA . TYR A 1 86 ? -15.527 16.977 30.182 1.00 84.81 86 TYR A CA 1
ATOM 699 C C . TYR A 1 86 ? -16.061 16.835 31.602 1.00 84.81 86 TYR A C 1
ATOM 701 O O . TYR A 1 86 ? -15.316 16.643 32.562 1.00 84.81 86 TYR A O 1
ATOM 709 N N . THR A 1 87 ? -17.382 16.888 31.717 1.00 88.50 87 THR A N 1
ATOM 710 C CA . THR A 1 87 ? -18.116 16.505 32.923 1.00 88.50 87 THR A CA 1
ATOM 711 C C . THR A 1 87 ? -18.873 15.219 32.666 1.00 88.50 87 THR A C 1
ATOM 713 O O . THR A 1 87 ? -19.244 14.910 31.533 1.00 88.50 87 THR A O 1
ATOM 716 N N . HIS A 1 88 ? -19.098 14.453 33.726 1.00 89.31 88 HIS A N 1
ATOM 717 C CA . HIS A 1 88 ? -19.897 13.241 33.674 1.00 89.31 88 HIS A CA 1
ATOM 718 C C . HIS A 1 88 ? -20.768 13.134 34.922 1.00 89.31 88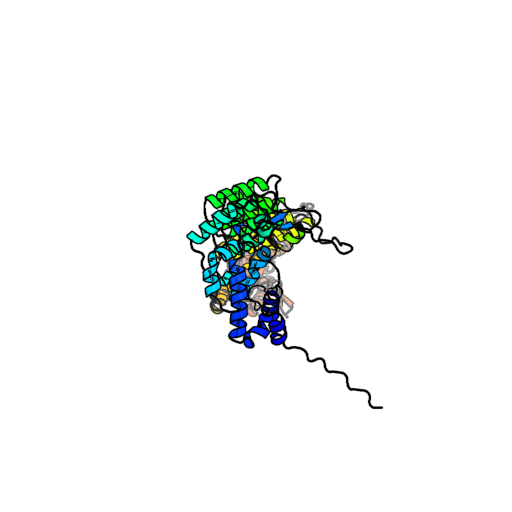 HIS A C 1
ATOM 720 O O . HIS A 1 88 ? -20.384 13.582 36.003 1.00 89.31 88 HIS A O 1
ATOM 726 N N . ASN A 1 89 ? -21.921 12.488 34.802 1.00 89.38 89 ASN A N 1
ATOM 727 C CA . ASN A 1 89 ? -22.856 12.344 35.921 1.00 89.38 89 ASN A CA 1
ATOM 728 C C . ASN A 1 89 ? -22.546 11.157 36.856 1.00 89.38 89 ASN A C 1
ATOM 730 O O . ASN A 1 89 ? -23.118 11.076 37.940 1.00 89.38 89 ASN A O 1
ATOM 734 N N . ASN A 1 90 ? -21.651 10.238 36.466 1.00 85.88 90 ASN A N 1
ATOM 735 C CA . ASN A 1 90 ? -21.310 9.061 37.271 1.00 85.88 90 ASN A CA 1
ATOM 736 C C . ASN A 1 90 ? -19.882 8.546 36.987 1.00 85.88 90 ASN A C 1
ATOM 738 O O . ASN A 1 90 ? -19.617 7.973 35.930 1.00 85.88 90 ASN A O 1
ATOM 742 N N . SER A 1 91 ? -18.969 8.704 37.952 1.00 81.00 91 SER A N 1
ATOM 743 C CA . SER A 1 91 ? -17.574 8.241 37.848 1.00 81.00 91 SER A CA 1
ATOM 744 C C . SER A 1 91 ? -17.435 6.716 37.800 1.00 81.00 91 SER A C 1
ATOM 746 O O . SER A 1 91 ? -16.570 6.205 37.091 1.00 81.00 91 SER A O 1
ATOM 748 N N . GLU A 1 92 ? -18.297 5.966 38.492 1.00 79.06 92 GLU A N 1
ATOM 749 C CA . GLU A 1 92 ? -18.262 4.497 38.469 1.00 79.06 92 GLU A CA 1
ATOM 750 C C . GLU A 1 92 ? -18.620 3.962 37.079 1.00 79.06 92 GLU A C 1
ATOM 752 O O . GLU A 1 92 ? -17.977 3.048 36.567 1.00 79.06 92 GLU A O 1
ATOM 757 N N . SER A 1 93 ? -19.603 4.588 36.424 1.00 82.88 93 SER A N 1
ATOM 758 C CA . SER A 1 93 ? -19.986 4.249 35.049 1.00 82.88 93 SER A CA 1
ATOM 759 C C . SER A 1 93 ? -18.878 4.559 34.046 1.00 82.88 93 SER A C 1
ATOM 761 O O . SER A 1 93 ? -18.712 3.821 33.071 1.00 82.88 93 SER A O 1
ATOM 763 N N . LEU A 1 94 ? -18.081 5.609 34.286 1.00 81.62 94 LEU A N 1
ATOM 764 C CA . LEU A 1 94 ? -16.902 5.919 33.477 1.00 81.62 94 LEU A CA 1
ATOM 765 C C . LEU A 1 94 ? -15.898 4.758 33.526 1.00 81.62 94 LEU A C 1
ATOM 767 O O . LEU A 1 94 ? -15.456 4.304 32.469 1.00 81.62 94 LEU A O 1
ATOM 771 N N . GLN A 1 95 ? -15.640 4.231 34.727 1.00 82.25 95 GLN A N 1
ATOM 772 C CA . GLN A 1 95 ? -14.662 3.174 35.009 1.00 82.25 95 GLN A CA 1
ATOM 773 C C . GLN A 1 95 ? -15.200 1.743 34.847 1.00 82.25 95 GLN A C 1
ATOM 775 O O . GLN A 1 95 ? -14.460 0.800 35.096 1.00 82.25 95 GLN A O 1
ATOM 780 N N . ALA A 1 96 ? -16.450 1.553 34.409 1.00 87.56 96 ALA A N 1
ATOM 781 C CA . ALA A 1 96 ? -17.123 0.247 34.403 1.00 87.56 96 ALA A CA 1
ATOM 782 C C . ALA A 1 96 ? -16.353 -0.897 33.702 1.00 87.56 96 ALA A C 1
ATOM 784 O O . ALA A 1 96 ? -16.497 -2.062 34.069 1.00 87.56 96 ALA A O 1
ATOM 785 N N . GLU A 1 97 ? -15.501 -0.563 32.730 1.00 87.38 97 GLU A N 1
ATOM 786 C CA . GLU A 1 97 ? -14.596 -1.489 32.037 1.00 87.38 97 GLU A CA 1
ATOM 787 C C . GLU A 1 97 ? -13.728 -2.316 33.003 1.00 87.38 97 GLU A C 1
ATOM 789 O O . GLU A 1 97 ? -13.516 -3.509 32.786 1.00 87.38 97 GLU A O 1
ATOM 794 N N . ILE A 1 98 ? -13.281 -1.713 34.111 1.00 87.69 98 ILE A N 1
ATOM 795 C CA . ILE A 1 98 ? -12.419 -2.368 35.100 1.00 87.69 98 ILE A CA 1
ATOM 796 C C . ILE A 1 98 ? -13.073 -3.614 35.708 1.00 87.69 98 ILE A C 1
ATOM 798 O O . ILE A 1 98 ? -12.399 -4.599 36.014 1.00 87.69 98 ILE A O 1
ATOM 802 N N . PHE A 1 99 ? -14.398 -3.606 35.857 1.00 91.38 99 PHE A N 1
ATOM 803 C CA . PHE A 1 99 ? -15.135 -4.727 36.428 1.00 91.38 99 PHE A CA 1
ATOM 804 C C . PHE A 1 99 ? -15.254 -5.878 35.426 1.00 91.38 99 PHE A C 1
ATOM 806 O O . PHE A 1 99 ? -15.074 -7.031 35.812 1.00 91.38 99 PHE A O 1
ATOM 813 N N . PHE A 1 100 ? -15.457 -5.578 34.138 1.00 92.88 100 PHE A N 1
ATOM 814 C CA . PHE A 1 100 ? -15.419 -6.589 33.078 1.00 92.88 100 PHE A CA 1
ATOM 815 C C . PHE A 1 100 ? -14.025 -7.209 32.946 1.00 92.88 100 PHE A C 1
ATOM 817 O O . PHE A 1 100 ? -13.903 -8.433 32.921 1.00 92.88 100 PHE A O 1
ATOM 824 N N . LYS A 1 101 ? -12.965 -6.386 32.962 1.00 90.31 101 LYS A N 1
ATOM 825 C CA . LYS A 1 101 ? -11.574 -6.873 32.971 1.00 90.31 101 LYS A CA 1
ATOM 826 C C . LYS A 1 101 ? -11.310 -7.791 34.155 1.00 90.31 101 LYS A C 1
ATOM 828 O O . LYS A 1 101 ? -10.759 -8.873 33.996 1.00 90.31 101 LYS A O 1
ATOM 833 N N . SER A 1 102 ? -11.756 -7.392 35.341 1.00 91.69 102 SER A N 1
ATOM 834 C CA . SER A 1 102 ? -11.573 -8.196 36.551 1.00 91.69 102 SER A CA 1
ATOM 835 C C . SER A 1 102 ? -12.310 -9.532 36.480 1.00 91.69 102 SER A C 1
ATOM 837 O O . SER A 1 102 ? -11.759 -10.544 36.905 1.00 91.69 102 SER A O 1
ATOM 839 N N . ALA A 1 103 ? -13.523 -9.561 35.913 1.00 94.56 103 ALA A N 1
ATOM 840 C CA . ALA A 1 103 ? -14.253 -10.807 35.682 1.00 94.56 103 ALA A CA 1
ATOM 841 C C . ALA A 1 103 ? -13.474 -11.747 34.751 1.00 94.56 103 ALA A C 1
ATOM 843 O O . ALA A 1 103 ? -13.331 -12.929 35.065 1.00 94.56 103 ALA A O 1
ATOM 844 N N . LEU A 1 104 ? -12.924 -11.211 33.656 1.00 93.00 104 LEU A N 1
ATOM 845 C CA . LEU A 1 104 ? -12.121 -11.972 32.700 1.00 93.00 104 LEU A CA 1
ATOM 846 C C . LEU A 1 104 ? -10.851 -12.545 33.346 1.00 93.00 104 LEU A C 1
ATOM 848 O O . LEU A 1 104 ? -10.592 -13.740 33.237 1.00 93.00 104 LEU A O 1
ATOM 852 N N . ILE A 1 105 ? -10.100 -11.723 34.086 1.00 92.19 105 ILE A N 1
ATOM 853 C CA . ILE A 1 105 ? -8.879 -12.141 34.797 1.00 92.19 105 ILE A CA 1
ATOM 854 C C . ILE A 1 105 ? -9.174 -13.256 35.815 1.00 92.19 105 ILE A C 1
ATOM 856 O O . ILE A 1 105 ? -8.372 -14.170 35.980 1.00 92.19 105 ILE A O 1
ATOM 860 N N . LEU A 1 106 ? -10.327 -13.202 36.492 1.00 93.62 106 LEU A N 1
ATOM 861 C CA . LEU A 1 106 ? -10.760 -14.226 37.452 1.00 93.62 106 LEU A CA 1
ATOM 862 C C . LEU A 1 106 ? -11.349 -15.487 36.795 1.00 93.62 106 LEU A C 1
ATOM 864 O O . LEU A 1 106 ? -11.748 -16.402 37.514 1.00 93.62 106 LEU A O 1
ATOM 868 N N . GLY A 1 107 ? -11.460 -15.536 35.463 1.00 92.69 107 GLY A N 1
ATOM 869 C CA . GLY A 1 107 ? -12.105 -16.639 34.745 1.00 92.69 107 GLY A CA 1
ATOM 870 C C . GLY A 1 107 ? -13.620 -16.726 34.969 1.00 92.69 107 GLY A C 1
ATOM 871 O O . GLY A 1 107 ? -14.216 -17.788 34.788 1.00 92.69 107 GLY A O 1
ATOM 872 N N . ARG A 1 108 ? -14.269 -15.628 35.380 1.00 93.94 108 ARG A N 1
ATOM 873 C CA . ARG A 1 108 ? -15.717 -15.548 35.642 1.00 93.94 108 ARG A CA 1
ATOM 874 C C . ARG A 1 108 ? -16.499 -15.225 34.372 1.00 93.94 108 ARG A C 1
ATOM 876 O O . ARG A 1 108 ? -17.152 -14.187 34.259 1.00 93.94 108 ARG A O 1
ATOM 883 N N . ASN A 1 109 ? -16.440 -16.149 33.415 1.00 91.94 109 ASN A N 1
ATOM 884 C CA . ASN A 1 109 ? -17.154 -16.044 32.138 1.00 91.94 109 ASN A CA 1
ATOM 885 C C . ASN A 1 109 ? -18.675 -15.960 32.320 1.00 91.94 109 ASN A C 1
ATOM 887 O O . ASN A 1 109 ? -19.360 -15.334 31.518 1.00 91.94 109 ASN A O 1
ATOM 891 N N . ASP A 1 110 ? -19.205 -16.528 33.402 1.00 95.31 110 ASP A N 1
ATOM 892 C CA . ASP A 1 110 ? -20.612 -16.416 33.779 1.00 95.31 110 ASP A CA 1
ATOM 893 C C . ASP A 1 110 ? -21.049 -14.956 33.992 1.00 95.31 110 ASP A C 1
ATOM 895 O O . ASP A 1 110 ? -22.133 -14.577 33.553 1.00 95.31 110 ASP A O 1
ATOM 899 N N . LEU A 1 111 ? -20.191 -14.108 34.579 1.00 96.00 111 LEU A N 1
ATOM 900 C CA . LEU A 1 111 ? -20.474 -12.679 34.751 1.00 96.00 111 LEU A CA 1
ATOM 901 C C . LEU A 1 111 ? -20.419 -11.926 33.416 1.00 96.00 111 LEU A C 1
ATOM 903 O O . LEU A 1 111 ? -21.251 -11.052 33.173 1.00 96.00 111 LEU A O 1
ATOM 907 N N . LEU A 1 112 ? -19.478 -12.280 32.534 1.00 94.56 112 LEU A N 1
ATOM 908 C CA . LEU A 1 112 ? -19.389 -11.698 31.190 1.00 94.56 112 LEU A CA 1
ATOM 909 C C . LEU A 1 112 ? -20.629 -12.034 30.352 1.00 94.56 112 LEU A C 1
ATOM 911 O O . LEU A 1 112 ? -21.153 -11.162 29.665 1.00 94.56 112 LEU A O 1
ATOM 915 N N . ILE A 1 113 ? -21.136 -13.267 30.456 1.00 94.88 113 ILE A N 1
ATOM 916 C CA . ILE A 1 113 ? -22.371 -13.705 29.792 1.00 94.88 113 ILE A CA 1
ATOM 917 C C . ILE A 1 113 ? -23.588 -12.991 30.396 1.00 94.88 113 ILE A C 1
ATOM 919 O O . ILE A 1 113 ? -24.386 -12.417 29.656 1.00 94.88 113 ILE A O 1
ATOM 923 N N . LYS A 1 114 ? -23.708 -12.966 31.733 1.00 96.94 114 LYS A N 1
ATOM 924 C CA . LYS A 1 114 ? -24.816 -12.310 32.454 1.00 96.94 114 LYS A CA 1
ATOM 925 C C . LYS A 1 114 ? -24.949 -10.829 32.089 1.00 96.94 114 LYS A C 1
ATOM 927 O O . LYS A 1 114 ? -26.062 -10.336 31.933 1.00 96.94 114 LYS A O 1
ATOM 932 N N . TYR A 1 115 ? -23.827 -10.124 31.935 1.00 96.69 115 TYR A N 1
ATOM 933 C CA . TYR A 1 115 ? -23.792 -8.683 31.658 1.00 96.69 115 TYR A CA 1
ATOM 934 C C . TYR A 1 115 ? -23.365 -8.332 30.232 1.00 96.69 115 TYR A C 1
ATOM 936 O O . TYR A 1 115 ? -22.948 -7.198 29.978 1.00 96.69 115 TYR A O 1
ATOM 944 N N . ARG A 1 116 ? -23.498 -9.273 29.291 1.00 95.19 116 ARG A N 1
ATOM 945 C CA . ARG A 1 116 ? -23.020 -9.124 27.912 1.00 95.19 116 ARG A CA 1
ATOM 946 C C . ARG A 1 116 ? -23.552 -7.871 27.224 1.00 95.19 116 ARG A C 1
ATOM 948 O O . ARG A 1 116 ? -22.784 -7.127 26.630 1.00 95.19 116 ARG A O 1
ATOM 955 N N . GLU A 1 117 ? -24.837 -7.569 27.374 1.00 95.81 117 GLU A N 1
ATOM 956 C CA . GLU A 1 117 ? -25.427 -6.357 26.794 1.00 95.81 117 GLU A CA 1
ATOM 957 C C . GLU A 1 117 ? -24.756 -5.070 27.309 1.00 95.81 117 GLU A C 1
ATOM 959 O O . GLU A 1 117 ? -24.432 -4.171 26.532 1.00 95.81 117 GLU A O 1
ATOM 964 N N . LYS A 1 118 ? -24.484 -4.991 28.619 1.00 95.31 118 LYS A N 1
ATOM 965 C CA . LYS A 1 118 ? -23.810 -3.836 29.232 1.00 95.31 118 LYS A CA 1
ATOM 966 C C . LYS A 1 118 ? -22.360 -3.714 28.766 1.00 95.31 118 LYS A C 1
ATOM 968 O O . LYS A 1 118 ? -21.872 -2.597 28.611 1.00 95.31 118 LYS A O 1
ATOM 973 N N . LEU A 1 119 ? -21.690 -4.845 28.534 1.00 94.00 119 LEU A N 1
ATOM 974 C CA . LEU A 1 119 ? -20.345 -4.894 27.962 1.00 94.00 119 LEU A CA 1
ATOM 975 C C . LEU A 1 119 ? -20.337 -4.351 26.525 1.00 94.00 119 LEU A C 1
ATOM 977 O O . LEU A 1 119 ? -19.537 -3.476 26.203 1.00 94.00 119 LEU A O 1
ATOM 981 N N . LEU A 1 120 ? -21.276 -4.791 25.683 1.00 93.88 120 LEU A N 1
ATOM 982 C CA . LEU A 1 120 ? -21.411 -4.312 24.301 1.00 93.88 120 LEU A CA 1
ATOM 983 C C . LEU A 1 120 ? -21.752 -2.812 24.231 1.00 93.88 120 LEU A C 1
ATOM 985 O O . LEU A 1 120 ? -21.226 -2.068 23.404 1.00 93.88 120 LEU A O 1
ATOM 989 N N . LYS A 1 121 ? -22.552 -2.306 25.172 1.00 93.19 121 LYS A N 1
ATOM 990 C CA . LYS A 1 121 ? -22.824 -0.865 25.328 1.00 93.19 121 LYS A CA 1
ATOM 991 C C . LYS A 1 121 ? -21.631 -0.059 25.861 1.00 93.19 121 LYS A C 1
ATOM 993 O O . LYS A 1 121 ? -21.761 1.146 26.070 1.00 93.19 121 LYS A O 1
ATOM 998 N N . LYS A 1 122 ? -20.470 -0.687 26.076 1.00 90.12 122 LYS A N 1
ATOM 999 C CA . LYS A 1 122 ? -19.217 -0.040 26.489 1.00 90.12 122 LYS A CA 1
ATOM 1000 C C . LYS A 1 122 ? -18.150 -0.021 25.387 1.00 90.12 122 LYS A C 1
ATOM 1002 O O . LYS A 1 122 ? -17.109 0.584 25.613 1.00 90.12 122 LYS A O 1
ATOM 1007 N N . LEU A 1 123 ? -18.422 -0.584 24.200 1.00 89.31 123 LEU A N 1
ATOM 1008 C CA . LEU A 1 123 ? -17.461 -0.724 23.088 1.00 89.31 123 LEU A CA 1
ATOM 1009 C C . LEU A 1 123 ? -16.582 0.518 22.810 1.00 89.31 123 LEU A C 1
ATOM 1011 O O . LEU A 1 123 ? -15.368 0.352 22.804 1.00 89.31 123 LEU A O 1
ATOM 1015 N N . PRO A 1 124 ? -17.104 1.761 22.678 1.00 85.88 124 PRO A N 1
ATOM 1016 C CA . PRO A 1 124 ? -16.274 2.950 22.440 1.00 85.88 124 PRO A CA 1
ATOM 1017 C C . PRO A 1 124 ? -15.227 3.226 23.512 1.00 85.88 124 PRO A C 1
ATOM 1019 O O . PRO A 1 124 ? -14.333 4.027 23.287 1.00 85.88 124 PRO A O 1
ATOM 1022 N N . ARG A 1 125 ? -15.379 2.639 24.702 1.00 80.50 125 ARG A N 1
ATOM 1023 C CA . ARG A 1 125 ? -14.509 2.833 25.860 1.00 80.50 125 ARG A CA 1
ATOM 1024 C C . ARG A 1 125 ? -13.788 1.554 26.297 1.00 80.50 125 ARG A C 1
ATOM 1026 O O . ARG A 1 125 ? -13.309 1.530 27.423 1.00 80.50 125 ARG A O 1
ATOM 1033 N N . LEU A 1 126 ? -13.702 0.521 25.459 1.00 79.56 126 LEU A N 1
ATOM 1034 C CA . LEU A 1 126 ? -12.879 -0.654 25.763 1.00 79.56 126 LEU A CA 1
ATOM 1035 C C . LEU A 1 126 ? -11.399 -0.397 25.476 1.00 79.56 126 LEU A C 1
ATOM 1037 O O . LEU A 1 126 ? -11.061 0.072 24.402 1.00 79.56 126 LEU A O 1
ATOM 1041 N N . ASP A 1 127 ? -10.527 -0.744 26.421 1.00 64.81 127 ASP A N 1
ATOM 1042 C CA . ASP A 1 127 ? -9.073 -0.864 26.259 1.00 64.81 127 ASP A CA 1
ATOM 1043 C C . ASP A 1 127 ? -8.292 0.434 25.945 1.00 64.81 127 ASP A C 1
ATOM 1045 O O . ASP A 1 127 ? -7.107 0.393 25.625 1.00 64.81 127 ASP A O 1
ATOM 1049 N N . ILE A 1 128 ? -8.902 1.611 26.132 1.00 53.59 128 ILE A N 1
ATOM 1050 C CA . ILE A 1 128 ? -8.355 2.902 25.641 1.00 53.59 128 ILE A CA 1
ATOM 1051 C C . ILE A 1 128 ? -7.457 3.629 26.634 1.00 53.59 128 ILE A C 1
ATOM 1053 O O . ILE A 1 128 ? -6.642 4.465 26.246 1.00 53.59 128 ILE A O 1
ATOM 1057 N N . TYR A 1 129 ? -7.559 3.326 27.925 1.00 49.16 129 TYR A N 1
ATOM 1058 C CA . TYR A 1 129 ? -6.691 3.953 28.918 1.00 49.16 129 TYR A CA 1
ATOM 1059 C C . TYR A 1 129 ? -5.528 3.026 29.251 1.00 49.16 129 TYR A C 1
ATOM 1061 O O . TYR A 1 129 ? -5.606 2.198 30.155 1.00 49.16 129 TYR A O 1
ATOM 1069 N N . HIS A 1 130 ? -4.464 3.198 28.461 1.00 43.78 130 HIS A N 1
ATOM 1070 C CA . HIS A 1 130 ? -3.065 2.841 28.699 1.00 43.78 130 HIS A CA 1
ATOM 1071 C C . HIS A 1 130 ? -2.738 2.323 30.106 1.00 43.78 130 HIS A C 1
ATOM 1073 O O . HIS A 1 130 ? -2.238 3.049 30.960 1.00 43.78 130 HIS A O 1
ATOM 1079 N N . ASN A 1 131 ? -2.976 1.033 30.308 1.00 41.91 131 ASN A N 1
ATOM 1080 C CA . ASN A 1 131 ? -2.261 0.191 31.262 1.00 41.91 131 ASN A CA 1
ATOM 1081 C C . ASN A 1 131 ? -2.453 -1.276 30.867 1.00 41.91 131 ASN A C 1
ATOM 1083 O O . ASN A 1 131 ? -2.752 -2.143 31.689 1.00 41.91 131 ASN A O 1
ATOM 1087 N N . ASN A 1 132 ? -2.260 -1.566 29.577 1.00 50.00 132 ASN A N 1
ATOM 1088 C CA . ASN A 1 132 ? -2.035 -2.936 29.149 1.00 50.00 132 ASN A CA 1
ATOM 1089 C C . ASN A 1 132 ? -0.652 -3.319 29.661 1.00 50.00 132 ASN A C 1
ATOM 1091 O O . ASN A 1 132 ? 0.358 -3.189 28.972 1.00 50.00 132 ASN A O 1
ATOM 1095 N N . HIS A 1 133 ? -0.603 -3.796 30.906 1.00 56.09 133 HIS A N 1
ATOM 1096 C CA . HIS A 1 133 ? 0.438 -4.734 31.275 1.00 56.09 133 HIS A CA 1
ATOM 1097 C C . HIS A 1 133 ? 0.506 -5.750 30.121 1.00 56.09 133 HIS A C 1
ATOM 1099 O O . HIS A 1 133 ? -0.547 -6.268 29.755 1.00 56.09 133 HIS A O 1
ATOM 1105 N N . PRO A 1 134 ? 1.676 -6.076 29.547 1.00 60.34 134 PRO A N 1
ATOM 1106 C CA . PRO A 1 134 ? 1.782 -6.930 28.354 1.00 60.34 134 PRO A CA 1
ATOM 1107 C C . PRO A 1 134 ? 1.172 -8.343 28.472 1.00 60.34 134 PRO A C 1
ATOM 1109 O O . PRO A 1 134 ? 1.227 -9.109 27.522 1.00 60.34 134 PRO A O 1
ATOM 1112 N N . LYS A 1 135 ? 0.603 -8.706 29.630 1.00 68.94 135 LYS A N 1
ATOM 1113 C CA . LYS A 1 135 ? -0.109 -9.967 29.876 1.00 68.94 135 LYS A CA 1
ATOM 1114 C C . LYS A 1 135 ? -1.584 -9.762 30.262 1.00 68.94 135 LYS A C 1
ATOM 1116 O O . LYS A 1 135 ? -2.198 -10.680 30.794 1.00 68.94 135 LYS A O 1
ATOM 1121 N N . MET A 1 136 ? -2.120 -8.550 30.118 1.00 75.38 136 MET A N 1
ATOM 1122 C CA . MET A 1 136 ? -3.523 -8.259 30.409 1.00 75.38 136 MET A CA 1
ATOM 1123 C C . MET A 1 136 ? -4.400 -8.919 29.332 1.00 75.38 136 MET A C 1
ATOM 1125 O O . MET A 1 136 ? -4.146 -8.673 28.153 1.00 75.38 136 MET A O 1
ATOM 1129 N N . PRO A 1 137 ? -5.402 -9.740 29.695 1.00 78.75 137 PRO A N 1
ATOM 1130 C CA . PRO A 1 137 ? -6.319 -10.327 28.721 1.00 78.75 137 PRO A CA 1
ATOM 1131 C C . PRO A 1 137 ? -7.136 -9.252 27.988 1.00 78.75 137 PRO A C 1
ATOM 1133 O O . PRO A 1 137 ? -7.629 -8.320 28.629 1.00 78.75 137 PRO A O 1
ATOM 1136 N N . SER A 1 138 ? -7.309 -9.401 26.671 1.00 85.06 138 SER A N 1
ATOM 1137 C CA . SER A 1 138 ? -8.132 -8.498 25.856 1.00 85.06 138 SER A CA 1
ATOM 1138 C C . SER A 1 138 ? -9.619 -8.745 26.111 1.00 85.06 138 SER A C 1
ATOM 1140 O O . SER A 1 138 ? -10.109 -9.872 25.982 1.00 85.06 138 SER A O 1
ATOM 1142 N N . LEU A 1 139 ? -10.363 -7.687 26.457 1.00 87.38 139 LEU A N 1
ATOM 1143 C CA . LEU A 1 139 ? -11.820 -7.786 26.550 1.00 87.38 139 LEU A CA 1
ATOM 1144 C C . LEU A 1 139 ? -12.444 -8.000 25.177 1.00 87.38 139 LEU A C 1
ATOM 1146 O O . LEU A 1 139 ? -13.457 -8.691 25.081 1.00 87.38 139 LEU A O 1
ATOM 1150 N N . LEU A 1 140 ? -11.851 -7.432 24.127 1.00 86.31 140 LEU A N 1
ATOM 1151 C CA . LEU A 1 140 ? -12.382 -7.574 22.782 1.00 86.31 140 LEU A CA 1
ATOM 1152 C C . LEU A 1 140 ? -12.280 -9.015 22.274 1.00 86.31 140 LEU A C 1
ATOM 1154 O O . LEU A 1 140 ? -13.258 -9.546 21.749 1.00 86.31 140 LEU A O 1
ATOM 1158 N N . GLU A 1 141 ? -11.156 -9.688 22.535 1.00 85.44 141 GLU A N 1
ATOM 1159 C CA . GLU A 1 141 ? -11.007 -11.122 22.250 1.00 85.44 141 GLU A CA 1
ATOM 1160 C C . GLU A 1 141 ? -12.036 -11.956 23.030 1.00 85.44 141 GLU A C 1
ATOM 1162 O O . GLU A 1 141 ? -12.640 -12.876 22.479 1.00 85.44 141 GLU A O 1
ATOM 1167 N N . ALA A 1 142 ? -12.289 -11.606 24.297 1.00 86.88 142 ALA A N 1
ATOM 1168 C CA . ALA A 1 142 ? -13.254 -12.306 25.145 1.00 86.88 142 ALA A CA 1
ATOM 1169 C C . ALA A 1 142 ? -14.722 -12.086 24.730 1.00 86.88 142 ALA A C 1
ATOM 1171 O O . ALA A 1 142 ? -15.561 -12.957 24.969 1.00 86.88 142 ALA A O 1
ATOM 1172 N N . ILE A 1 143 ? -15.052 -10.945 24.113 1.00 88.44 143 ILE A N 1
ATOM 1173 C CA . ILE A 1 143 ? -16.386 -10.693 23.544 1.00 88.44 143 ILE A CA 1
ATOM 1174 C C . ILE A 1 143 ? -16.671 -11.669 22.398 1.00 88.44 143 ILE A C 1
ATOM 1176 O O . ILE A 1 143 ? -17.811 -12.134 22.265 1.00 88.44 143 ILE A O 1
ATOM 1180 N N . GLY A 1 144 ? -15.644 -12.002 21.612 1.00 84.88 144 GLY A N 1
ATOM 1181 C CA . GLY A 1 144 ? -15.739 -12.915 20.483 1.00 84.88 144 GLY A CA 1
ATOM 1182 C C . GLY A 1 144 ? -16.743 -12.439 19.430 1.00 84.88 144 GLY A C 1
ATOM 1183 O O . GLY A 1 144 ? -16.878 -11.250 19.152 1.00 84.88 144 GLY A O 1
ATOM 1184 N N . HIS A 1 145 ? -17.462 -13.386 18.829 1.00 88.44 145 HIS A N 1
ATOM 1185 C CA . HIS A 1 145 ? -18.453 -13.086 17.798 1.00 88.44 145 HIS A CA 1
ATOM 1186 C C . HIS A 1 145 ? -19.636 -12.269 18.353 1.00 88.44 145 HIS A C 1
ATOM 1188 O O . HIS A 1 145 ? -20.212 -12.617 19.388 1.00 88.44 145 HIS A O 1
ATOM 1194 N N . ILE A 1 146 ? -20.041 -11.224 17.625 1.00 91.31 146 ILE A N 1
ATOM 1195 C CA . ILE A 1 146 ? -21.223 -10.398 17.912 1.00 91.31 146 ILE A CA 1
ATOM 1196 C C . ILE A 1 146 ? -22.299 -10.714 16.871 1.00 91.31 146 ILE A C 1
ATOM 1198 O O . ILE A 1 146 ? -22.097 -10.497 15.677 1.00 91.31 146 ILE A O 1
ATOM 1202 N N . SER A 1 147 ? -23.445 -11.220 17.328 1.00 92.12 147 SER A N 1
ATOM 1203 C CA . SER A 1 147 ? -24.578 -11.571 16.461 1.00 92.12 147 SER A CA 1
ATOM 1204 C C . SER A 1 147 ? -25.239 -10.346 15.820 1.00 92.12 147 SER A C 1
ATOM 1206 O O . SER A 1 147 ? -25.143 -9.239 16.341 1.00 92.12 147 SER A O 1
ATOM 1208 N N . GLU A 1 148 ? -25.986 -10.534 14.731 1.00 91.75 148 GLU A N 1
ATOM 1209 C CA . GLU A 1 148 ? -26.715 -9.440 14.062 1.00 91.75 148 GLU A CA 1
ATOM 1210 C C . GLU A 1 148 ? -27.672 -8.699 15.009 1.00 91.75 148 GLU A C 1
ATOM 1212 O O . GLU A 1 148 ? -27.741 -7.472 14.994 1.00 91.75 148 GLU A O 1
ATOM 1217 N N . LYS A 1 149 ? -28.355 -9.428 15.903 1.00 93.88 149 LYS A N 1
ATOM 1218 C CA . LYS A 1 149 ? -29.228 -8.835 16.929 1.00 93.88 149 LYS A CA 1
ATOM 1219 C C . LYS A 1 149 ? -28.451 -7.922 17.881 1.00 93.88 149 LYS A C 1
ATOM 1221 O O . LYS A 1 149 ? -28.941 -6.868 18.275 1.00 93.88 149 LYS A O 1
ATOM 1226 N N . GLU A 1 150 ? -27.250 -8.333 18.266 1.00 94.81 150 GLU A N 1
ATOM 1227 C CA . GLU A 1 150 ? -26.379 -7.544 19.135 1.00 94.81 150 GLU A CA 1
ATOM 1228 C C . GLU A 1 150 ? -25.803 -6.330 18.409 1.00 94.81 150 GLU A C 1
ATOM 1230 O O . GLU A 1 150 ? -25.725 -5.256 18.996 1.00 94.81 150 GLU A O 1
ATOM 1235 N N . GLN A 1 151 ? -25.458 -6.469 17.128 1.00 92.31 151 GLN A N 1
ATOM 1236 C CA . GLN A 1 151 ? -25.031 -5.347 16.293 1.00 92.31 151 GLN A CA 1
ATOM 1237 C C . GLN A 1 151 ? -26.145 -4.308 16.147 1.00 92.31 151 GLN A C 1
ATOM 1239 O O . GLN A 1 151 ? -25.879 -3.121 16.316 1.00 92.31 151 GLN A O 1
ATOM 1244 N N . LEU A 1 152 ? -27.391 -4.738 15.919 1.00 92.75 152 LEU A N 1
ATOM 1245 C CA . LEU A 1 152 ? -28.546 -3.839 15.877 1.00 92.75 152 LEU A CA 1
ATOM 1246 C C . LEU A 1 152 ? -28.745 -3.118 17.218 1.00 92.75 152 LEU A C 1
ATOM 1248 O O . LEU A 1 152 ? -28.928 -1.906 17.243 1.00 92.75 152 LEU A O 1
ATOM 1252 N N . LEU A 1 153 ? -28.614 -3.837 18.337 1.00 94.38 153 LEU A N 1
ATOM 1253 C CA . LEU A 1 153 ? -28.678 -3.243 19.674 1.00 94.38 153 LEU A CA 1
ATOM 1254 C C . LEU A 1 153 ? -27.595 -2.179 19.888 1.00 94.38 153 LEU A C 1
ATOM 1256 O O . LEU A 1 153 ? -27.882 -1.108 20.422 1.00 94.38 153 LEU A O 1
ATOM 1260 N N . ILE A 1 154 ? -26.353 -2.460 19.484 1.00 94.69 154 ILE A N 1
ATOM 1261 C CA . ILE A 1 154 ? -25.237 -1.505 19.563 1.00 94.69 154 ILE A CA 1
ATOM 1262 C C . ILE A 1 154 ? -25.542 -0.284 18.690 1.00 94.69 154 ILE A C 1
ATOM 1264 O O . ILE A 1 154 ? -25.374 0.850 19.141 1.00 94.69 154 ILE A O 1
ATOM 1268 N N . TYR A 1 155 ? -26.009 -0.517 17.464 1.00 93.38 155 TYR A N 1
ATOM 1269 C CA . TYR A 1 155 ? -26.348 0.515 16.494 1.00 93.38 155 TYR A CA 1
ATOM 1270 C C . TYR A 1 155 ? -27.414 1.482 17.024 1.00 93.38 155 TYR A C 1
ATOM 1272 O O . TYR A 1 155 ? -27.175 2.689 17.109 1.00 93.38 155 TYR A O 1
ATOM 1280 N N . GLU A 1 156 ? -28.560 0.945 17.445 1.00 93.25 156 GLU A N 1
ATOM 1281 C CA . GLU A 1 156 ? -29.678 1.721 17.982 1.00 93.25 156 GLU A CA 1
ATOM 1282 C C . GLU A 1 156 ? -29.276 2.473 19.251 1.00 93.25 156 GLU A C 1
ATOM 1284 O O . GLU A 1 156 ? -29.575 3.660 19.395 1.00 93.25 156 GLU A O 1
ATOM 1289 N N . TYR A 1 157 ? -28.547 1.808 20.153 1.00 94.88 157 TYR A N 1
ATOM 1290 C CA . TYR A 1 157 ? -28.093 2.419 21.394 1.00 94.88 157 TYR A CA 1
ATOM 1291 C C . TYR A 1 157 ? -27.200 3.633 21.139 1.00 94.88 157 TYR A C 1
ATOM 1293 O O . TYR A 1 157 ? -27.451 4.688 21.717 1.00 94.88 157 TYR A O 1
ATOM 1301 N N . TRP A 1 158 ? -26.174 3.511 20.289 1.00 92.88 158 TRP A N 1
ATOM 1302 C CA . TRP A 1 158 ? -25.205 4.590 20.080 1.00 92.88 158 TRP A CA 1
ATOM 1303 C C . TRP A 1 158 ? -25.755 5.751 19.255 1.00 92.88 158 TRP A C 1
ATOM 1305 O O . TRP A 1 158 ? -25.415 6.894 19.560 1.00 92.88 158 TRP A O 1
ATOM 1315 N N . LEU A 1 159 ? -26.632 5.500 18.278 1.00 89.25 159 LEU A N 1
ATOM 1316 C CA . LEU A 1 159 ? -27.271 6.580 17.517 1.00 89.25 159 LEU A CA 1
ATOM 1317 C C . LEU A 1 159 ? -28.355 7.325 18.302 1.00 89.25 159 LEU A C 1
ATOM 1319 O O . LEU A 1 159 ? -28.594 8.501 18.036 1.00 89.25 159 LEU A O 1
ATOM 1323 N N . ALA A 1 160 ? -29.000 6.682 19.279 1.00 91.94 160 ALA A N 1
ATOM 1324 C CA . ALA A 1 160 ? -30.009 7.334 20.113 1.00 91.94 160 ALA A CA 1
ATOM 1325 C C . ALA A 1 160 ? -29.413 8.282 21.173 1.00 91.94 160 ALA A C 1
ATOM 1327 O O . ALA A 1 160 ? -30.149 9.065 21.787 1.00 91.94 160 ALA A O 1
ATOM 1328 N N . ARG A 1 161 ? -28.096 8.221 21.421 1.00 91.12 161 ARG A N 1
ATOM 1329 C CA . ARG A 1 161 ? -27.445 9.059 22.436 1.00 91.12 161 ARG A CA 1
ATOM 1330 C C . ARG A 1 161 ? -27.438 10.530 22.032 1.00 91.12 161 ARG A C 1
ATOM 1332 O O . ARG A 1 161 ? -27.227 10.885 20.879 1.00 91.12 161 ARG A O 1
ATOM 1339 N N . LYS A 1 162 ? -27.626 11.395 23.031 1.00 90.38 162 LYS A N 1
ATOM 1340 C CA . LYS A 1 162 ? -27.622 12.864 22.881 1.00 90.38 162 LYS A CA 1
ATOM 1341 C C . LYS A 1 162 ? -26.442 13.544 23.575 1.00 90.38 162 LYS A C 1
ATOM 1343 O O . LYS A 1 162 ? -26.328 14.766 23.531 1.00 90.38 162 LYS A O 1
ATOM 1348 N N . ASP A 1 163 ? -25.619 12.767 24.264 1.00 92.12 163 ASP A N 1
ATOM 1349 C CA . ASP A 1 163 ? -24.453 13.249 24.987 1.00 92.12 163 ASP A CA 1
ATOM 1350 C C . ASP A 1 163 ? -23.183 13.150 24.124 1.00 92.12 163 ASP A C 1
ATOM 1352 O O . ASP A 1 163 ? -23.208 12.649 23.001 1.00 92.12 163 ASP A O 1
ATOM 1356 N N . ASP A 1 164 ? -22.057 13.636 24.641 1.00 91.31 164 ASP A N 1
ATOM 1357 C CA . ASP A 1 164 ? -20.805 13.731 23.884 1.00 91.31 164 ASP A CA 1
ATOM 1358 C C . ASP A 1 164 ? -19.910 12.493 24.048 1.00 91.31 164 ASP A C 1
ATOM 1360 O O . ASP A 1 164 ? -18.777 12.475 23.568 1.00 91.31 164 ASP A O 1
ATOM 1364 N N . LEU A 1 165 ? -20.387 11.437 24.715 1.00 90.38 165 LEU A N 1
ATOM 1365 C CA . LEU A 1 165 ? -19.576 10.254 24.998 1.00 90.38 165 LEU A CA 1
ATOM 1366 C C . LEU A 1 165 ? -18.969 9.649 23.724 1.00 90.38 165 LEU A C 1
ATOM 1368 O O . LEU A 1 165 ? -17.767 9.402 23.680 1.00 90.38 165 LEU A O 1
ATOM 1372 N N . LEU A 1 166 ? -19.785 9.432 22.691 1.00 91.44 166 LEU A N 1
ATOM 1373 C CA . LEU A 1 166 ? -19.309 8.834 21.446 1.00 91.44 166 LEU A CA 1
ATOM 1374 C C . LEU A 1 166 ? -18.331 9.759 20.704 1.00 91.44 166 LEU A C 1
ATOM 1376 O O . LEU A 1 166 ? -17.364 9.282 20.123 1.00 91.44 166 LEU A O 1
ATOM 1380 N N . VAL A 1 167 ? -18.531 11.079 20.785 1.00 91.44 167 VAL A N 1
ATOM 1381 C CA . VAL A 1 167 ? -17.633 12.086 20.195 1.00 91.44 167 VAL A CA 1
ATOM 1382 C C . VAL A 1 167 ? -16.238 11.998 20.815 1.00 91.44 167 VAL A C 1
ATOM 1384 O O . VAL A 1 167 ? -15.250 11.907 20.095 1.00 91.44 167 VAL A O 1
ATOM 1387 N N . TYR A 1 168 ? -16.152 11.958 22.147 1.00 88.12 168 TYR A N 1
ATOM 1388 C CA . TYR A 1 168 ? -14.880 11.850 22.878 1.00 88.12 168 TYR A CA 1
ATOM 1389 C C . TYR A 1 168 ? -14.278 10.439 22.879 1.00 88.12 168 TYR A C 1
ATOM 1391 O O . TYR A 1 168 ? -13.254 10.193 23.512 1.00 88.12 168 TYR A O 1
ATOM 1399 N N . SER A 1 169 ? -14.930 9.491 22.217 1.00 88.56 169 SER A N 1
ATOM 1400 C CA . SER A 1 169 ? -14.482 8.108 22.081 1.00 88.56 169 SER A CA 1
ATOM 1401 C C . SER A 1 169 ? -14.505 7.660 20.616 1.00 88.56 169 SER A C 1
ATOM 1403 O O . SER A 1 169 ? -14.521 6.466 20.338 1.00 88.56 169 SER A O 1
ATOM 1405 N N . ALA A 1 170 ? -14.504 8.611 19.674 1.00 91.94 170 ALA A N 1
ATOM 1406 C CA . ALA A 1 170 ? -14.689 8.346 18.251 1.00 91.94 170 ALA A CA 1
ATOM 1407 C C . ALA A 1 170 ? -13.569 7.469 17.679 1.00 91.94 170 ALA A C 1
ATOM 1409 O O . ALA A 1 170 ? -13.842 6.419 17.101 1.00 91.94 170 ALA A O 1
ATOM 1410 N N . ARG A 1 171 ? -12.309 7.859 17.913 1.00 90.31 171 ARG A N 1
ATOM 1411 C CA . ARG A 1 171 ? -11.127 7.086 17.502 1.00 90.31 171 ARG A CA 1
ATOM 1412 C C . ARG A 1 171 ? -11.154 5.673 18.073 1.00 90.31 171 ARG A C 1
ATOM 1414 O O . ARG A 1 171 ? -11.007 4.693 17.358 1.00 90.31 171 ARG A O 1
ATOM 1421 N N . SER A 1 172 ? -11.381 5.583 19.371 1.00 88.25 172 SER A N 1
ATOM 1422 C CA . SER A 1 172 ? -11.435 4.324 20.091 1.00 88.25 172 SER A CA 1
ATOM 1423 C C . SER A 1 172 ? -12.510 3.380 19.569 1.00 88.25 172 SER A C 1
ATOM 1425 O O . SER A 1 172 ? -12.292 2.186 19.398 1.00 88.25 172 SER A O 1
ATOM 1427 N N . PHE A 1 173 ? -13.683 3.932 19.277 1.00 91.88 173 PHE A N 1
ATOM 1428 C CA . PHE A 1 173 ? -14.764 3.167 18.695 1.00 91.88 173 PHE A CA 1
ATOM 1429 C C . PHE A 1 173 ? -14.435 2.691 17.280 1.00 91.88 173 PHE A C 1
ATOM 1431 O O . PHE A 1 173 ? -14.766 1.562 16.930 1.00 91.88 173 PHE A O 1
ATOM 1438 N N . ALA A 1 174 ? -13.752 3.520 16.488 1.00 93.12 174 ALA A N 1
ATOM 1439 C CA . ALA A 1 174 ? -13.277 3.150 15.162 1.00 93.12 174 ALA A CA 1
ATOM 1440 C C . ALA A 1 174 ? -12.280 1.980 15.206 1.00 93.12 174 ALA A C 1
ATOM 1442 O O . ALA A 1 174 ? -12.434 1.030 14.440 1.00 93.12 174 ALA A O 1
ATOM 1443 N N . GLU A 1 175 ? -11.320 2.008 16.138 1.00 90.31 175 GLU A N 1
ATOM 1444 C CA . GLU A 1 175 ? -10.371 0.909 16.378 1.00 90.31 175 GLU A CA 1
ATOM 1445 C C . GLU A 1 175 ? -11.114 -0.391 16.742 1.00 90.31 175 GLU A C 1
ATOM 1447 O O . GLU A 1 175 ? -10.903 -1.428 16.110 1.00 90.31 175 GLU A O 1
ATOM 1452 N N . VAL A 1 176 ? -12.067 -0.313 17.676 1.00 89.44 176 VAL A N 1
ATOM 1453 C CA . VAL A 1 176 ? -12.876 -1.459 18.121 1.00 89.44 176 VAL A CA 1
ATOM 1454 C C . VAL A 1 176 ? -13.740 -2.042 16.998 1.00 89.44 176 VAL A C 1
ATOM 1456 O O . VAL A 1 176 ? -13.770 -3.258 16.814 1.00 89.44 176 VAL A O 1
ATOM 1459 N N . ILE A 1 177 ? -14.439 -1.209 16.218 1.00 90.88 177 ILE A N 1
ATOM 1460 C CA . ILE A 1 177 ? -15.258 -1.692 15.091 1.00 90.88 177 ILE A CA 1
ATOM 1461 C C . ILE A 1 177 ? -14.378 -2.364 14.033 1.00 90.88 177 ILE A C 1
ATOM 1463 O O . ILE A 1 177 ? -14.772 -3.394 13.476 1.00 90.88 177 ILE A O 1
ATOM 1467 N N . LEU A 1 178 ? -13.201 -1.797 13.755 1.00 90.38 178 LEU A N 1
ATOM 1468 C CA . LEU A 1 178 ? -12.265 -2.349 12.784 1.00 90.38 178 LEU A CA 1
ATOM 1469 C C . LEU A 1 178 ? -11.758 -3.732 13.211 1.00 90.38 178 LEU A C 1
ATOM 1471 O O . LEU A 1 178 ? -11.732 -4.646 12.386 1.00 90.38 178 LEU A O 1
ATOM 1475 N N . GLU A 1 179 ? -11.400 -3.905 14.484 1.00 88.44 179 GLU A N 1
ATOM 1476 C CA . GLU A 1 179 ? -10.935 -5.187 15.025 1.00 88.44 179 GLU A CA 1
ATOM 1477 C C . GLU A 1 179 ? -12.055 -6.243 15.039 1.00 88.44 179 GLU A C 1
ATOM 1479 O O . GLU A 1 179 ? -11.833 -7.389 14.643 1.00 88.44 179 GLU A O 1
ATOM 1484 N N . LEU A 1 180 ? -13.290 -5.834 15.355 1.00 87.38 180 LEU A N 1
ATOM 1485 C CA . LEU A 1 180 ? -14.486 -6.678 15.242 1.00 87.38 180 LEU A CA 1
ATOM 1486 C C . LEU A 1 180 ? -14.901 -6.976 13.792 1.00 87.38 180 LEU A C 1
ATOM 1488 O O . LEU A 1 180 ? -15.728 -7.859 13.566 1.00 87.38 180 LEU A O 1
ATOM 1492 N N . LYS A 1 181 ? -14.366 -6.236 12.810 1.00 89.38 181 LYS A N 1
ATOM 1493 C CA . LYS A 1 181 ? -14.723 -6.315 11.382 1.00 89.38 181 LYS A CA 1
ATOM 1494 C C . LYS A 1 181 ? -16.231 -6.167 11.120 1.00 89.38 181 LYS A C 1
ATOM 1496 O O . LYS A 1 181 ? -16.772 -6.790 10.206 1.00 89.38 181 LYS A O 1
ATOM 1501 N N . SER A 1 182 ? -16.926 -5.353 11.919 1.00 88.00 182 SER A N 1
ATOM 1502 C CA . SER A 1 182 ? -18.389 -5.229 11.851 1.00 88.00 182 SER A CA 1
ATOM 1503 C C . SER A 1 182 ? -18.828 -4.138 10.869 1.00 88.00 182 SER A C 1
ATOM 1505 O O . SER A 1 182 ? -18.900 -2.959 11.210 1.00 88.00 182 SER A O 1
ATOM 1507 N N . VAL A 1 183 ? -19.164 -4.543 9.641 1.00 89.81 183 VAL A N 1
ATOM 1508 C CA . VAL A 1 183 ? -19.618 -3.634 8.569 1.00 89.81 183 VAL A CA 1
ATOM 1509 C C . VAL A 1 183 ? -20.958 -2.965 8.912 1.00 89.81 183 VAL A C 1
ATOM 1511 O O . VAL A 1 183 ? -21.194 -1.821 8.536 1.00 89.81 183 VAL A O 1
ATOM 1514 N N . GLN A 1 184 ? -21.820 -3.632 9.679 1.00 88.81 184 GLN A N 1
ATOM 1515 C CA . GLN A 1 184 ? -23.135 -3.131 10.092 1.00 88.81 184 GLN A CA 1
ATOM 1516 C C . GLN A 1 184 ? -23.045 -1.903 11.012 1.00 88.81 184 GLN A C 1
ATOM 1518 O O . GLN A 1 184 ? -23.977 -1.103 11.063 1.00 88.81 184 GLN A O 1
ATOM 1523 N N . LEU A 1 185 ? -21.924 -1.728 11.720 1.00 91.62 185 LEU A N 1
ATOM 1524 C CA . LEU A 1 185 ? -21.686 -0.576 12.596 1.00 91.62 185 LEU A CA 1
ATOM 1525 C C . LEU A 1 185 ? -21.023 0.606 11.868 1.00 91.62 185 LEU A C 1
ATOM 1527 O O . LEU A 1 185 ? -20.966 1.709 12.415 1.00 91.62 185 LEU A O 1
ATOM 1531 N N . SER A 1 186 ? -20.591 0.419 10.616 1.00 91.75 186 SER A N 1
ATOM 1532 C CA . SER A 1 186 ? -19.988 1.460 9.773 1.00 91.75 186 SER A CA 1
ATOM 1533 C C . SER A 1 186 ? -20.807 2.754 9.642 1.00 91.75 186 SER A C 1
ATOM 1535 O O . SER A 1 186 ? -20.190 3.821 9.614 1.00 91.75 186 SER A O 1
ATOM 1537 N N . PRO A 1 187 ? -22.159 2.755 9.616 1.00 92.88 187 PRO A N 1
ATOM 1538 C CA . PRO A 1 187 ? -22.898 4.013 9.527 1.00 92.88 187 PRO A CA 1
ATOM 1539 C C . PRO A 1 187 ? -22.719 4.914 10.760 1.00 92.88 187 PRO A C 1
ATOM 1541 O O . PRO A 1 187 ? -22.864 6.130 10.646 1.00 92.88 187 PRO A O 1
ATOM 1544 N N . ILE A 1 188 ? -22.345 4.362 11.922 1.00 94.94 188 ILE A N 1
ATOM 1545 C CA . ILE A 1 188 ? -21.988 5.178 13.093 1.00 94.94 188 ILE A CA 1
ATOM 1546 C C . ILE A 1 188 ? -20.659 5.909 12.853 1.00 94.94 188 ILE A C 1
ATOM 1548 O O . ILE A 1 188 ? -20.523 7.071 13.234 1.00 94.94 188 ILE A O 1
ATOM 1552 N N . LEU A 1 189 ? -19.697 5.270 12.176 1.00 95.81 189 LEU A N 1
ATOM 1553 C CA . LEU A 1 189 ? -18.439 5.915 11.781 1.00 95.81 189 LEU A CA 1
ATOM 1554 C C . LEU A 1 189 ? -18.705 7.091 10.831 1.00 95.81 189 LEU A C 1
ATOM 1556 O O . LEU A 1 189 ? -18.161 8.174 11.030 1.00 95.81 189 LEU A O 1
ATOM 1560 N N . LEU A 1 190 ? -19.606 6.920 9.857 1.00 95.00 190 LEU A N 1
ATOM 1561 C CA . LEU A 1 190 ? -20.040 8.011 8.975 1.00 95.00 190 LEU A CA 1
ATOM 1562 C C . LEU A 1 190 ? -20.673 9.169 9.755 1.00 95.00 190 LEU A C 1
ATOM 1564 O O . LEU A 1 190 ? -20.308 10.325 9.541 1.00 95.00 190 LEU A O 1
ATOM 1568 N N . ALA A 1 191 ? -21.558 8.864 10.709 1.00 94.19 191 ALA A N 1
ATOM 1569 C CA . ALA A 1 191 ? -22.163 9.878 11.569 1.00 94.19 191 ALA A CA 1
ATOM 1570 C C . ALA A 1 191 ? -21.114 10.649 12.391 1.00 94.19 191 ALA A C 1
ATOM 1572 O O . ALA A 1 191 ? -21.276 11.846 12.624 1.00 94.19 191 ALA A O 1
ATOM 1573 N N . LEU A 1 192 ? -20.026 9.992 12.809 1.00 95.12 192 LEU A N 1
ATOM 1574 C CA . LEU A 1 192 ? -18.917 10.637 13.516 1.00 95.12 192 LEU A CA 1
ATOM 1575 C C . LEU A 1 192 ? -18.071 11.533 12.605 1.00 95.12 192 LEU A C 1
ATOM 1577 O O . LEU A 1 192 ? -17.665 12.608 13.041 1.00 95.12 192 LEU A O 1
ATOM 1581 N N . ILE A 1 193 ? -17.851 11.143 11.348 1.00 94.88 193 ILE A N 1
ATOM 1582 C CA . ILE A 1 193 ? -17.125 11.964 10.362 1.00 94.88 193 ILE A CA 1
ATOM 1583 C C . ILE A 1 193 ? -17.883 13.270 10.082 1.00 94.88 193 ILE A C 1
ATOM 1585 O O . ILE A 1 193 ? -17.281 14.345 10.063 1.00 94.88 193 ILE A O 1
ATOM 1589 N N . ASP A 1 194 ? -19.209 13.194 9.928 1.00 92.25 194 ASP A N 1
ATOM 1590 C CA . ASP A 1 194 ? -20.067 14.364 9.701 1.00 92.25 194 ASP A CA 1
ATOM 1591 C C . ASP A 1 194 ? -20.272 15.221 10.978 1.00 92.25 194 ASP A C 1
ATOM 1593 O O . ASP A 1 194 ? -20.771 16.351 10.913 1.00 92.25 194 ASP A O 1
ATOM 1597 N N . ASN A 1 195 ? -19.873 14.728 12.158 1.00 91.81 195 ASN A N 1
ATOM 1598 C CA . ASN A 1 195 ? -20.077 15.425 13.425 1.00 91.81 195 ASN A CA 1
ATOM 1599 C C . ASN A 1 195 ? -19.023 16.520 13.661 1.00 91.81 195 ASN A C 1
ATOM 1601 O O . ASN A 1 195 ? -17.835 16.264 13.853 1.00 91.81 195 ASN A O 1
ATOM 1605 N N . LYS A 1 196 ? -19.483 17.774 13.743 1.00 90.31 196 LYS A N 1
ATOM 1606 C CA . LYS A 1 196 ? -18.633 18.961 13.949 1.00 90.31 196 LYS A CA 1
ATOM 1607 C C . LYS A 1 196 ? -17.895 18.999 15.293 1.00 90.31 196 LYS A C 1
ATOM 1609 O O . LYS A 1 196 ? -16.934 19.750 15.408 1.00 90.31 196 LYS A O 1
ATOM 1614 N N . LYS A 1 197 ? -18.347 18.248 16.305 1.00 89.94 197 LYS A N 1
ATOM 1615 C CA . LYS A 1 197 ? -17.681 18.180 17.616 1.00 89.94 197 LYS A CA 1
ATOM 1616 C C . LYS A 1 197 ? -16.492 17.217 17.630 1.00 89.94 197 LYS A C 1
ATOM 1618 O O . LYS A 1 197 ? -15.650 17.322 18.516 1.00 89.94 197 LYS A O 1
ATOM 1623 N N . VAL A 1 198 ? -16.425 16.278 16.684 1.00 90.75 198 VAL A N 1
ATOM 1624 C CA . VAL A 1 198 ? -15.264 15.393 16.543 1.00 90.75 198 VAL A CA 1
ATOM 1625 C C . VAL A 1 198 ? -14.126 16.224 15.960 1.00 90.75 198 VAL A C 1
ATOM 1627 O O . VAL A 1 198 ? -14.315 16.952 14.984 1.00 90.75 198 VAL A O 1
ATOM 1630 N N . ASN A 1 199 ? -12.950 16.162 16.581 1.00 88.56 199 ASN A N 1
ATOM 1631 C CA . ASN A 1 199 ? -11.794 16.905 16.092 1.00 88.56 199 ASN A CA 1
ATOM 1632 C C . ASN A 1 199 ? -11.250 16.284 14.793 1.00 88.56 199 ASN A C 1
ATOM 1634 O O . ASN A 1 199 ? -11.461 15.106 14.511 1.00 88.56 199 ASN A O 1
ATOM 1638 N N . GLU A 1 200 ? -10.520 17.077 14.010 1.00 89.31 200 GLU A N 1
ATOM 1639 C CA . GLU A 1 200 ? -10.044 16.656 12.685 1.00 89.31 200 GLU A CA 1
ATOM 1640 C C . GLU A 1 200 ? -9.095 15.451 12.726 1.00 89.31 200 GLU A C 1
ATOM 1642 O O . GLU A 1 200 ? -9.080 14.652 11.795 1.00 89.31 200 GLU A O 1
ATOM 1647 N N . PHE A 1 201 ? -8.319 15.280 13.802 1.00 89.12 201 PHE A N 1
ATOM 1648 C CA . PHE A 1 201 ? -7.461 14.104 13.947 1.00 89.12 201 PHE A CA 1
ATOM 1649 C C . PHE A 1 201 ? -8.303 12.830 14.101 1.00 89.12 201 PHE A C 1
ATOM 1651 O O . PHE A 1 201 ? -8.135 11.892 13.326 1.00 89.12 201 PHE A O 1
ATOM 1658 N N . ASP A 1 202 ? -9.268 12.827 15.021 1.00 91.75 202 ASP A N 1
ATOM 1659 C CA . ASP A 1 202 ? -10.139 11.670 15.241 1.00 91.75 202 ASP A CA 1
ATOM 1660 C C . ASP A 1 202 ? -11.016 11.371 14.019 1.00 91.75 202 ASP A C 1
ATOM 1662 O O . ASP A 1 202 ? -11.223 10.205 13.694 1.00 91.75 202 ASP A O 1
ATOM 1666 N N . LYS A 1 203 ? -11.481 12.390 13.279 1.00 95.44 203 LYS A N 1
ATOM 1667 C CA . LYS A 1 203 ? -12.210 12.172 12.016 1.00 95.44 203 LYS A CA 1
ATOM 1668 C C . LYS A 1 203 ? -11.387 11.393 10.994 1.00 95.44 203 LYS A C 1
ATOM 1670 O O . LYS A 1 203 ? -11.947 10.558 10.288 1.00 95.44 203 LYS A O 1
ATOM 1675 N N . ARG A 1 204 ? -10.079 11.656 10.902 1.00 94.88 204 ARG A N 1
ATOM 1676 C CA . ARG A 1 204 ? -9.181 10.944 9.977 1.00 94.88 204 ARG A CA 1
ATOM 1677 C C . ARG A 1 204 ? -9.038 9.478 10.370 1.00 94.88 204 ARG A C 1
ATOM 1679 O O . ARG A 1 204 ? -9.172 8.625 9.500 1.00 94.88 204 ARG A O 1
ATOM 1686 N N . GLU A 1 205 ? -8.857 9.189 11.658 1.00 94.06 205 GLU A N 1
ATOM 1687 C CA . GLU A 1 205 ? -8.790 7.810 12.171 1.00 94.06 205 GLU A CA 1
ATOM 1688 C C . GLU A 1 205 ? -10.116 7.060 11.954 1.00 94.06 205 GLU A C 1
ATOM 1690 O O . GLU A 1 205 ? -10.134 5.915 11.502 1.00 94.06 205 GLU A O 1
ATOM 1695 N N . VAL A 1 206 ? -11.249 7.727 12.200 1.00 96.69 206 VAL A N 1
ATOM 1696 C CA . VAL A 1 206 ? -12.588 7.170 11.956 1.00 96.69 206 VAL A CA 1
ATOM 1697 C C . VAL A 1 206 ? -12.805 6.879 10.468 1.00 96.69 206 VAL A C 1
ATOM 1699 O O . VAL A 1 206 ? -13.312 5.811 10.119 1.00 96.69 206 VAL A O 1
ATOM 1702 N N . LEU A 1 207 ? -12.415 7.800 9.580 1.00 97.25 207 LEU A N 1
ATOM 1703 C CA . LEU A 1 207 ? -12.524 7.611 8.134 1.00 97.25 207 LEU A CA 1
ATOM 1704 C C . LEU A 1 207 ? -11.617 6.486 7.633 1.00 97.25 207 LEU A C 1
ATOM 1706 O O . LEU A 1 207 ? -12.048 5.715 6.781 1.00 97.25 207 LEU A O 1
ATOM 1710 N N . ASP A 1 208 ? -10.398 6.357 8.157 1.00 95.12 208 ASP A N 1
ATOM 1711 C CA . ASP A 1 208 ? -9.498 5.255 7.812 1.00 95.12 208 ASP A CA 1
ATOM 1712 C C . ASP A 1 208 ? -10.088 3.892 8.220 1.00 95.12 208 ASP A C 1
ATOM 1714 O O . ASP A 1 208 ? -10.104 2.951 7.420 1.00 95.12 208 ASP A O 1
ATOM 1718 N N . ALA A 1 209 ? -10.672 3.792 9.420 1.00 95.38 209 ALA A N 1
ATOM 1719 C CA . ALA A 1 209 ? -11.379 2.586 9.850 1.00 95.38 209 ALA A CA 1
ATOM 1720 C C . ALA A 1 209 ? -12.584 2.271 8.950 1.00 95.38 209 ALA A C 1
ATOM 1722 O O . ALA A 1 209 ? -12.722 1.139 8.482 1.00 95.38 209 ALA A O 1
ATOM 1723 N N . PHE A 1 210 ? -13.418 3.271 8.644 1.00 96.88 210 PHE A N 1
ATOM 1724 C CA . PHE A 1 210 ? -14.540 3.114 7.716 1.00 96.88 210 PHE A CA 1
ATOM 1725 C C . PHE A 1 210 ? -14.062 2.658 6.328 1.00 96.88 210 PHE A C 1
ATOM 1727 O O . PHE A 1 210 ? -14.586 1.695 5.773 1.00 96.88 210 PHE A O 1
ATOM 1734 N N . ALA A 1 211 ? -13.014 3.284 5.790 1.00 94.19 211 ALA A N 1
ATOM 1735 C CA . ALA A 1 211 ? -12.426 2.942 4.499 1.00 94.19 211 ALA A CA 1
ATOM 1736 C C . ALA A 1 211 ? -11.927 1.488 4.440 1.00 94.19 211 ALA A C 1
ATOM 1738 O O . ALA A 1 211 ? -12.071 0.827 3.412 1.00 94.19 211 ALA A O 1
ATOM 1739 N N . LYS A 1 212 ? -11.375 0.959 5.538 1.00 93.75 212 LYS A N 1
ATOM 1740 C CA . LYS A 1 212 ? -10.951 -0.448 5.644 1.00 93.75 212 LYS A CA 1
ATOM 1741 C C . LYS A 1 212 ? -12.122 -1.435 5.724 1.00 93.75 212 LYS A C 1
ATOM 1743 O O . LYS A 1 212 ? -11.932 -2.620 5.439 1.00 93.75 212 LYS A O 1
ATOM 1748 N N . LEU A 1 213 ? -13.317 -0.976 6.080 1.00 94.06 213 LEU A N 1
ATOM 1749 C CA . LEU A 1 213 ? -14.530 -1.797 6.156 1.00 94.06 213 LEU A CA 1
ATOM 1750 C C . LEU A 1 213 ? -15.424 -1.659 4.919 1.00 94.06 213 LEU A C 1
ATOM 1752 O O . LEU A 1 213 ? -16.203 -2.567 4.651 1.00 94.06 213 LEU A O 1
ATOM 1756 N N . ALA A 1 214 ? -15.280 -0.574 4.156 1.00 94.75 214 ALA A N 1
ATOM 1757 C CA . ALA A 1 214 ? -16.079 -0.267 2.974 1.00 94.75 214 ALA A CA 1
ATOM 1758 C C . ALA A 1 214 ? -16.028 -1.388 1.924 1.00 94.75 214 ALA A C 1
ATOM 1760 O O . ALA A 1 214 ? -14.945 -1.805 1.496 1.00 94.75 214 ALA A O 1
ATOM 1761 N N . GLN A 1 215 ? -17.200 -1.868 1.504 1.00 92.62 215 GLN A N 1
ATOM 1762 C CA . GLN A 1 215 ? -17.333 -2.960 0.528 1.00 92.62 215 GLN A CA 1
ATOM 1763 C C . GLN A 1 215 ? -18.507 -2.765 -0.440 1.00 92.62 215 GLN A C 1
ATOM 1765 O O . GLN A 1 215 ? -18.498 -3.336 -1.526 1.00 92.62 215 GLN A O 1
ATOM 1770 N N . SER A 1 216 ? -19.514 -1.970 -0.070 1.00 93.69 216 SER A N 1
ATOM 1771 C CA . SER A 1 216 ? -20.734 -1.790 -0.858 1.00 93.69 216 SER A CA 1
ATOM 1772 C C . SER A 1 216 ? -20.685 -0.561 -1.770 1.00 93.69 216 SER A C 1
ATOM 1774 O O . SER A 1 216 ? -19.909 0.374 -1.562 1.00 93.69 216 SER A O 1
ATOM 1776 N N . ASP A 1 217 ? -21.589 -0.513 -2.752 1.00 93.88 217 ASP A N 1
ATOM 1777 C CA . ASP A 1 217 ? -21.795 0.680 -3.581 1.00 93.88 217 ASP A CA 1
ATOM 1778 C C . ASP A 1 217 ? -22.239 1.903 -2.767 1.00 93.88 217 ASP A C 1
ATOM 1780 O O . ASP A 1 217 ? -21.875 3.032 -3.099 1.00 93.88 217 ASP A O 1
ATOM 1784 N N . SER A 1 218 ? -22.988 1.691 -1.682 1.00 94.44 218 SER A N 1
ATOM 1785 C CA . SER A 1 218 ? -23.362 2.764 -0.756 1.00 94.44 218 SER A CA 1
ATOM 1786 C C . SER A 1 218 ? -22.128 3.346 -0.063 1.00 94.44 218 SER A C 1
ATOM 1788 O O . SER A 1 218 ? -22.004 4.565 0.058 1.00 94.44 218 SER A O 1
ATOM 1790 N N . ASP A 1 219 ? -21.181 2.495 0.343 1.00 95.69 219 ASP A N 1
ATOM 1791 C CA . ASP A 1 219 ? -19.924 2.950 0.945 1.00 95.69 219 ASP A CA 1
ATOM 1792 C C . ASP A 1 219 ? -19.091 3.735 -0.068 1.00 95.69 219 ASP A C 1
ATOM 1794 O O . ASP A 1 219 ? -18.562 4.799 0.258 1.00 95.69 219 ASP A O 1
ATOM 1798 N N . ARG A 1 220 ? -19.031 3.261 -1.321 1.00 96.81 220 ARG A N 1
ATOM 1799 C CA . ARG A 1 220 ? -18.382 3.985 -2.421 1.00 96.81 220 ARG A CA 1
ATOM 1800 C C . ARG A 1 220 ? -18.977 5.383 -2.589 1.00 96.81 220 ARG A C 1
ATOM 1802 O O . ARG A 1 220 ? -18.230 6.352 -2.665 1.00 96.81 220 ARG A O 1
ATOM 1809 N N . GLN A 1 221 ? -20.305 5.515 -2.602 1.00 96.62 221 GLN A N 1
ATOM 1810 C CA . GLN A 1 221 ? -20.971 6.819 -2.712 1.00 96.62 221 GLN A CA 1
ATOM 1811 C C . GLN A 1 221 ? -20.668 7.731 -1.515 1.00 96.62 221 GLN A C 1
ATOM 1813 O O . GLN A 1 221 ? -20.407 8.923 -1.701 1.00 96.62 221 GLN A O 1
ATOM 1818 N N . ALA A 1 222 ? -20.649 7.182 -0.296 1.00 96.50 222 ALA A N 1
ATOM 1819 C CA . ALA A 1 222 ? -20.283 7.930 0.904 1.00 96.50 222 ALA A CA 1
ATOM 1820 C C . ALA A 1 222 ? -18.834 8.444 0.832 1.00 96.50 222 ALA A C 1
ATOM 1822 O O . ALA A 1 222 ? -18.592 9.626 1.086 1.00 96.50 222 ALA A O 1
ATOM 1823 N N . LEU A 1 223 ? -17.889 7.596 0.412 1.00 97.56 223 LEU A N 1
ATOM 1824 C CA . LEU A 1 223 ? -16.492 7.979 0.190 1.00 97.56 223 LEU A CA 1
ATOM 1825 C C . LEU A 1 223 ? -16.364 9.048 -0.895 1.00 97.56 223 LEU A C 1
ATOM 1827 O O . LEU A 1 223 ? -15.651 10.024 -0.686 1.00 97.56 223 LEU A O 1
ATOM 1831 N N . SER A 1 224 ? -17.084 8.920 -2.013 1.00 97.06 224 SER A N 1
ATOM 1832 C CA . SER A 1 224 ? -17.091 9.928 -3.081 1.00 97.06 224 SER A CA 1
ATOM 1833 C C . SER A 1 224 ? -17.599 11.280 -2.589 1.00 97.06 224 SER A C 1
ATOM 1835 O O . SER A 1 224 ? -16.989 12.305 -2.890 1.00 97.06 224 SER A O 1
ATOM 1837 N N . ARG A 1 225 ? -18.661 11.308 -1.770 1.00 95.88 225 ARG A N 1
ATOM 1838 C CA . ARG A 1 225 ? -19.147 12.547 -1.141 1.00 95.88 225 ARG A CA 1
ATOM 1839 C C . ARG A 1 225 ? -18.074 13.177 -0.254 1.00 95.88 225 ARG A C 1
ATOM 1841 O O . ARG A 1 225 ? -17.811 14.373 -0.380 1.00 95.88 225 ARG A O 1
ATOM 1848 N N . ILE A 1 226 ? -17.462 12.387 0.631 1.00 96.38 226 ILE A N 1
ATOM 1849 C CA . ILE A 1 226 ? -16.421 12.862 1.554 1.00 96.38 226 ILE A CA 1
ATOM 1850 C C . ILE A 1 226 ? -15.219 13.387 0.765 1.00 96.38 226 ILE A C 1
ATOM 1852 O O . ILE A 1 226 ? -14.731 14.478 1.054 1.00 96.38 226 ILE A O 1
ATOM 1856 N N . PHE A 1 227 ? -14.791 12.657 -0.264 1.00 96.94 227 PHE A N 1
ATOM 1857 C CA . PHE A 1 227 ? -13.701 13.044 -1.150 1.00 96.94 227 PHE A CA 1
ATOM 1858 C C . PHE A 1 227 ? -13.971 14.391 -1.834 1.00 96.94 227 PHE A C 1
ATOM 1860 O O . PHE A 1 227 ? -13.191 15.322 -1.651 1.00 96.94 227 PHE A O 1
ATOM 1867 N N . LEU A 1 228 ? -15.090 14.526 -2.553 1.00 94.56 228 LEU A N 1
ATOM 1868 C CA . LEU A 1 228 ? -15.422 15.739 -3.313 1.00 94.56 228 LEU A CA 1
ATOM 1869 C C . LEU A 1 228 ? -15.633 16.965 -2.417 1.00 94.56 228 LEU A C 1
ATOM 1871 O O . LEU A 1 228 ? -15.246 18.076 -2.774 1.00 94.56 228 LEU A O 1
ATOM 1875 N N . THR A 1 229 ? -16.227 16.768 -1.237 1.00 93.38 229 THR A N 1
ATOM 1876 C CA . THR A 1 229 ? -16.451 17.856 -0.269 1.00 93.38 229 THR A CA 1
ATOM 1877 C C . THR A 1 229 ? -15.130 18.400 0.269 1.00 93.38 229 THR A C 1
ATOM 1879 O O . THR A 1 229 ? -15.007 19.594 0.526 1.00 93.38 229 THR A O 1
ATOM 1882 N N . ASN A 1 230 ? -14.129 17.533 0.434 1.00 93.62 230 ASN A N 1
ATOM 1883 C CA . ASN A 1 230 ? -12.860 17.904 1.047 1.00 93.62 230 ASN A CA 1
ATOM 1884 C C . ASN A 1 230 ? -11.759 18.258 0.040 1.00 93.62 230 ASN A C 1
ATOM 1886 O O . ASN A 1 230 ? -10.821 18.962 0.406 1.00 93.62 230 ASN A O 1
ATOM 1890 N N . SER A 1 231 ? -11.871 17.841 -1.225 1.00 89.81 231 SER A N 1
ATOM 1891 C CA . SER A 1 231 ? -10.888 18.179 -2.263 1.00 89.81 231 SER A CA 1
ATOM 1892 C C . SER A 1 231 ? -10.898 19.667 -2.635 1.00 89.81 231 SER A C 1
ATOM 1894 O O . SER A 1 231 ? -9.875 20.189 -3.070 1.00 89.81 231 SER A O 1
ATOM 1896 N N . ASN A 1 232 ? -12.029 20.355 -2.435 1.00 82.81 232 ASN A N 1
ATOM 1897 C CA . ASN A 1 232 ? -12.244 21.750 -2.830 1.00 82.81 232 ASN A CA 1
ATOM 1898 C C . ASN A 1 232 ? -12.457 22.666 -1.609 1.00 82.81 232 ASN A C 1
ATOM 1900 O O . ASN A 1 232 ? -13.537 23.219 -1.416 1.00 82.81 232 ASN A O 1
ATOM 1904 N N . GLY A 1 233 ? -11.417 22.835 -0.785 1.00 75.62 233 GLY A N 1
ATOM 1905 C CA . GLY A 1 233 ? -11.413 23.788 0.339 1.00 75.62 233 GLY A CA 1
ATOM 1906 C C . GLY A 1 233 ? -11.806 23.219 1.709 1.00 75.62 233 GLY A C 1
ATOM 1907 O O . GLY A 1 233 ? -11.906 23.990 2.662 1.00 75.62 233 GLY A O 1
ATOM 1908 N N . GLY A 1 234 ? -12.010 21.899 1.819 1.00 86.44 234 GLY A N 1
ATOM 1909 C CA . GLY A 1 234 ? -12.171 21.192 3.099 1.00 86.44 234 GLY A CA 1
ATOM 1910 C C . GLY A 1 234 ? -10.842 20.684 3.676 1.00 86.44 234 GLY A C 1
ATOM 1911 O O . GLY A 1 234 ? -9.794 21.284 3.436 1.00 86.44 234 GLY A O 1
ATOM 1912 N N . ASP A 1 235 ? -10.865 19.585 4.445 1.00 89.12 235 ASP A N 1
ATOM 1913 C CA . ASP A 1 235 ? -9.640 18.978 4.991 1.00 89.12 235 ASP A CA 1
ATOM 1914 C C . ASP A 1 235 ? -8.943 18.109 3.922 1.00 89.12 235 ASP A C 1
ATOM 1916 O O . ASP A 1 235 ? -9.419 17.008 3.616 1.00 89.12 235 ASP A O 1
ATOM 1920 N N . PRO A 1 236 ? -7.778 18.524 3.385 1.00 90.25 236 PRO A N 1
ATOM 1921 C CA . PRO A 1 236 ? -7.086 17.772 2.341 1.00 90.25 236 PRO A CA 1
ATOM 1922 C C . PRO A 1 236 ? -6.695 16.354 2.779 1.00 90.25 236 PRO A C 1
ATOM 1924 O O . PRO A 1 236 ? -6.637 15.457 1.940 1.00 90.25 236 PRO A O 1
ATOM 1927 N N . LYS A 1 237 ? -6.476 16.106 4.079 1.00 91.56 237 LYS A N 1
ATOM 1928 C CA . LYS A 1 237 ? -6.149 14.762 4.579 1.00 91.56 237 LYS A CA 1
ATOM 1929 C C . LYS A 1 237 ? -7.365 13.833 4.545 1.00 91.56 237 LYS A C 1
ATOM 1931 O O . LYS A 1 237 ? -7.206 12.661 4.218 1.00 91.56 237 LYS A O 1
ATOM 1936 N N . LEU A 1 238 ? -8.576 14.339 4.800 1.00 94.56 238 LEU A N 1
ATOM 1937 C CA . LEU A 1 238 ? -9.802 13.549 4.610 1.00 94.56 238 LEU A CA 1
ATOM 1938 C C . LEU A 1 238 ? -10.029 13.228 3.128 1.00 94.56 238 LEU A C 1
ATOM 1940 O O . LEU A 1 238 ? -10.400 12.100 2.799 1.00 94.56 238 LEU A O 1
ATOM 1944 N N . ALA A 1 239 ? -9.753 14.185 2.233 1.00 95.56 239 ALA A N 1
ATOM 1945 C CA . ALA A 1 239 ? -9.804 13.946 0.791 1.00 95.56 239 ALA A CA 1
ATOM 1946 C C . ALA A 1 239 ? -8.813 12.850 0.365 1.00 95.56 239 ALA A C 1
ATOM 1948 O O . ALA A 1 239 ? -9.194 11.935 -0.366 1.00 95.56 239 ALA A O 1
ATOM 1949 N N . ASP A 1 240 ? -7.575 12.896 0.870 1.00 95.38 240 ASP A N 1
ATOM 1950 C CA . ASP A 1 240 ? -6.540 11.904 0.570 1.00 95.38 240 ASP A CA 1
ATOM 1951 C C . ASP A 1 240 ? -6.923 10.494 1.054 1.00 95.38 240 ASP A C 1
ATOM 1953 O O . ASP A 1 240 ? -6.718 9.534 0.308 1.00 95.38 240 ASP A O 1
ATOM 1957 N N . ILE A 1 241 ? -7.504 10.348 2.252 1.00 96.38 241 ILE A N 1
ATOM 1958 C CA . ILE A 1 241 ? -7.941 9.042 2.786 1.00 96.38 241 ILE A CA 1
ATOM 1959 C C . ILE A 1 241 ? -9.118 8.491 1.970 1.00 96.38 241 ILE A C 1
ATOM 1961 O O . ILE A 1 241 ? -9.080 7.342 1.520 1.00 96.38 241 ILE A O 1
ATOM 1965 N N . ALA A 1 242 ? -10.147 9.309 1.721 1.00 97.56 242 ALA A N 1
ATOM 1966 C CA . ALA A 1 242 ? -11.317 8.884 0.954 1.00 97.56 242 ALA A CA 1
ATOM 1967 C C . ALA A 1 242 ? -10.937 8.491 -0.483 1.00 97.56 242 ALA A C 1
ATOM 1969 O O . ALA A 1 242 ? -11.316 7.418 -0.956 1.00 97.56 242 ALA A O 1
ATOM 1970 N N . ASN A 1 243 ? -10.118 9.310 -1.152 1.00 97.75 243 ASN A N 1
ATOM 1971 C CA . ASN A 1 243 ? -9.608 9.012 -2.486 1.00 97.75 243 ASN A CA 1
ATOM 1972 C C . ASN A 1 243 ? -8.757 7.731 -2.506 1.00 97.75 243 ASN A C 1
ATOM 1974 O O . ASN A 1 243 ? -8.921 6.916 -3.408 1.00 97.75 243 ASN A O 1
ATOM 1978 N N . ALA A 1 244 ? -7.895 7.511 -1.506 1.00 97.44 244 ALA A N 1
ATOM 1979 C CA . ALA A 1 244 ? -7.079 6.298 -1.427 1.00 97.44 244 ALA A CA 1
ATOM 1980 C C . ALA A 1 244 ? -7.942 5.027 -1.360 1.00 97.44 244 ALA A C 1
ATOM 1982 O O . ALA A 1 244 ? -7.613 4.023 -1.996 1.00 97.44 244 ALA A O 1
ATOM 1983 N N . CYS A 1 245 ? -9.064 5.068 -0.637 1.00 96.81 245 CYS A N 1
ATOM 1984 C CA . CYS A 1 245 ? -10.012 3.957 -0.586 1.00 96.81 245 CYS A CA 1
ATOM 1985 C C . CYS A 1 245 ? -10.743 3.750 -1.921 1.00 96.81 245 CYS A C 1
ATOM 1987 O O . CYS A 1 245 ? -10.815 2.625 -2.416 1.00 96.81 245 CYS A O 1
ATOM 1989 N N . LEU A 1 246 ? -11.215 4.834 -2.547 1.00 97.88 246 LEU A N 1
ATOM 1990 C CA . LEU A 1 246 ? -11.851 4.788 -3.870 1.00 97.88 246 LEU A CA 1
ATOM 1991 C C . LEU A 1 246 ? -10.934 4.163 -4.932 1.00 97.88 246 LEU A C 1
ATOM 1993 O O . LEU A 1 246 ? -11.386 3.342 -5.727 1.00 97.88 246 LEU A O 1
ATOM 1997 N N . VAL A 1 247 ? -9.639 4.490 -4.903 1.00 97.25 247 VAL A N 1
ATOM 1998 C CA . VAL A 1 247 ? -8.628 3.872 -5.773 1.00 97.25 247 VAL A CA 1
ATOM 1999 C C . VAL A 1 247 ? -8.441 2.394 -5.427 1.00 97.25 247 VAL A C 1
ATOM 2001 O O . VAL A 1 247 ? -8.581 1.537 -6.294 1.00 97.25 247 VAL A O 1
ATOM 2004 N N . SER A 1 248 ? -8.134 2.089 -4.164 1.00 95.44 248 SER A N 1
ATOM 2005 C CA . SER A 1 248 ? -7.655 0.755 -3.783 1.00 95.44 248 SER A CA 1
ATOM 2006 C C . SER A 1 248 ? -8.727 -0.328 -3.740 1.00 95.44 248 SER A C 1
ATOM 2008 O O . SER A 1 248 ? -8.432 -1.485 -4.031 1.00 95.44 248 SER A O 1
ATOM 2010 N N . ARG A 1 249 ? -9.967 0.027 -3.388 1.00 93.69 249 ARG A N 1
ATOM 2011 C CA . ARG A 1 249 ? -11.076 -0.931 -3.257 1.00 93.69 249 ARG A CA 1
ATOM 2012 C C . ARG A 1 249 ? -12.026 -0.934 -4.434 1.00 93.69 249 ARG A C 1
ATOM 2014 O O . ARG A 1 249 ? -12.563 -1.982 -4.774 1.00 93.69 249 ARG A O 1
ATOM 2021 N N . PHE A 1 250 ? -12.251 0.235 -5.021 1.00 95.88 250 PHE A N 1
ATOM 2022 C CA . PHE A 1 250 ? -13.266 0.410 -6.054 1.00 95.88 250 PHE A CA 1
ATOM 2023 C C . PHE A 1 250 ? -12.665 0.674 -7.433 1.00 95.88 250 PHE A C 1
ATOM 2025 O O . PHE A 1 250 ? -13.403 0.658 -8.416 1.00 95.88 250 PHE A O 1
ATOM 2032 N N . THR A 1 251 ? -11.341 0.858 -7.541 1.00 95.62 251 THR A N 1
ATOM 2033 C CA . THR A 1 251 ? -10.655 1.164 -8.811 1.00 95.62 251 THR A CA 1
ATOM 2034 C C . THR A 1 251 ? -11.308 2.346 -9.536 1.00 95.62 251 THR A C 1
ATOM 2036 O O . THR A 1 251 ? -11.423 2.356 -10.759 1.00 95.62 251 THR A O 1
ATOM 2039 N N . ASP A 1 252 ? -11.785 3.332 -8.766 1.00 96.50 252 ASP A N 1
ATOM 2040 C CA . ASP A 1 252 ? -12.594 4.430 -9.289 1.00 96.50 252 ASP A CA 1
ATOM 2041 C C . ASP A 1 252 ? -11.785 5.286 -10.288 1.00 96.50 252 ASP A C 1
ATOM 2043 O O . ASP A 1 252 ? -10.753 5.856 -9.910 1.00 96.50 252 ASP A O 1
ATOM 2047 N N . PRO A 1 253 ? -12.229 5.409 -11.556 1.00 95.31 253 PRO A N 1
ATOM 2048 C CA . PRO A 1 253 ? -11.454 6.081 -12.593 1.00 95.31 253 PRO A CA 1
ATOM 2049 C C . PRO A 1 253 ? -11.133 7.547 -12.299 1.00 95.31 253 PRO A C 1
ATOM 2051 O O . PRO A 1 253 ? -10.029 8.012 -12.590 1.00 95.31 253 PRO A O 1
ATOM 2054 N N . HIS A 1 254 ? -12.090 8.275 -11.721 1.00 95.69 254 HIS A N 1
ATOM 2055 C CA . HIS A 1 254 ? -11.920 9.685 -11.389 1.00 95.69 254 HIS A CA 1
ATOM 2056 C C . HIS A 1 254 ? -10.964 9.842 -10.202 1.00 95.69 254 HIS A C 1
ATOM 2058 O O . HIS A 1 254 ? -10.081 10.701 -10.221 1.00 95.69 254 HIS A O 1
ATOM 2064 N N . ALA A 1 255 ? -11.078 8.967 -9.198 1.00 97.19 255 ALA A N 1
ATOM 2065 C CA . ALA A 1 255 ? -10.170 8.948 -8.061 1.00 97.19 255 ALA A CA 1
ATOM 2066 C C . ALA A 1 255 ? -8.720 8.648 -8.478 1.00 97.19 255 ALA A C 1
ATOM 2068 O O . ALA A 1 255 ? -7.808 9.306 -7.972 1.00 97.19 255 ALA A O 1
ATOM 2069 N N . ILE A 1 256 ? -8.513 7.714 -9.418 1.00 97.94 256 ILE A N 1
ATOM 2070 C CA . ILE A 1 256 ? -7.192 7.388 -9.980 1.00 97.94 256 ILE A CA 1
ATOM 2071 C C . ILE A 1 256 ? -6.596 8.608 -10.686 1.00 97.94 256 ILE A C 1
ATOM 2073 O O . ILE A 1 256 ? -5.461 8.977 -10.388 1.00 97.94 256 ILE A O 1
ATOM 2077 N N . SER A 1 257 ? -7.356 9.257 -11.578 1.00 96.75 257 SER A N 1
ATOM 2078 C CA . SER A 1 257 ? -6.881 10.453 -12.291 1.00 96.75 257 SER A CA 1
ATOM 2079 C C . SER A 1 257 ? -6.465 11.543 -11.310 1.00 96.75 257 SER A C 1
ATOM 2081 O O . SER A 1 257 ? -5.326 12.004 -11.338 1.00 96.75 257 SER A O 1
ATOM 2083 N N . TRP A 1 258 ? -7.347 11.871 -10.361 1.00 96.75 258 TRP A N 1
ATOM 2084 C CA . TRP A 1 258 ? -7.063 12.885 -9.354 1.00 96.75 258 TRP A CA 1
ATOM 2085 C C . TRP A 1 258 ? -5.819 12.545 -8.528 1.00 96.75 258 TRP A C 1
ATOM 2087 O O . TRP A 1 258 ? -5.002 13.420 -8.255 1.00 96.75 258 TRP A O 1
ATOM 2097 N N . ARG A 1 259 ? -5.632 11.273 -8.149 1.00 97.25 259 ARG A N 1
ATOM 2098 C CA . ARG A 1 259 ? -4.459 10.834 -7.380 1.00 97.25 259 ARG A CA 1
ATOM 2099 C C . ARG A 1 259 ? -3.158 11.100 -8.133 1.00 97.25 259 ARG A C 1
ATOM 2101 O O . ARG A 1 259 ? -2.196 11.581 -7.535 1.00 97.25 259 ARG A O 1
ATOM 2108 N N . ILE A 1 260 ? -3.130 10.791 -9.425 1.00 97.75 260 ILE A N 1
ATOM 2109 C CA . ILE A 1 260 ? -1.964 11.019 -10.282 1.00 97.75 260 ILE A CA 1
ATOM 2110 C C . ILE A 1 260 ? -1.723 12.520 -10.465 1.00 97.75 260 ILE A C 1
ATOM 2112 O O . ILE A 1 260 ? -0.589 12.973 -10.313 1.00 97.75 260 ILE A O 1
ATOM 2116 N N . ASP A 1 261 ? -2.777 13.311 -10.661 1.00 96.69 261 ASP A N 1
ATOM 2117 C CA . ASP A 1 261 ? -2.673 14.771 -10.749 1.00 96.69 261 ASP A CA 1
ATOM 2118 C C . ASP A 1 261 ? -2.135 15.389 -9.452 1.00 96.69 261 ASP A C 1
ATOM 2120 O O . ASP A 1 261 ? -1.324 16.315 -9.488 1.00 96.69 261 ASP A O 1
ATOM 2124 N N . GLN A 1 262 ? -2.517 14.862 -8.285 1.00 95.44 262 GLN A N 1
ATOM 2125 C CA . GLN A 1 262 ? -1.959 15.293 -7.000 1.00 95.44 262 GLN A CA 1
ATOM 2126 C C . GLN A 1 262 ? -0.481 14.927 -6.848 1.00 95.44 262 GLN A C 1
ATOM 2128 O O . GLN A 1 262 ? 0.295 15.741 -6.348 1.00 95.44 262 GLN A O 1
ATOM 2133 N N . LEU A 1 263 ? -0.071 13.741 -7.304 1.00 97.12 263 LEU A N 1
ATOM 2134 C CA . LEU A 1 263 ? 1.340 13.345 -7.320 1.00 97.12 263 LEU A CA 1
ATOM 2135 C C . LEU A 1 263 ? 2.180 14.248 -8.233 1.00 97.12 263 LEU A C 1
ATOM 2137 O O . LEU A 1 263 ? 3.337 14.505 -7.926 1.00 97.12 263 LEU A O 1
ATOM 2141 N N . LYS A 1 264 ? 1.607 14.771 -9.321 1.00 96.44 264 LYS A N 1
ATOM 2142 C CA . LYS A 1 264 ? 2.288 15.730 -10.204 1.00 96.44 264 LYS A CA 1
ATOM 2143 C C . LYS A 1 264 ? 2.295 17.154 -9.630 1.00 96.44 264 LYS A C 1
ATOM 2145 O O . LYS A 1 264 ? 3.325 17.818 -9.606 1.00 96.44 264 LYS A O 1
ATOM 2150 N N . SER A 1 265 ? 1.150 17.630 -9.143 1.00 93.69 265 SER A N 1
ATOM 2151 C CA . SER A 1 265 ? 0.938 19.040 -8.771 1.00 93.69 265 SER A CA 1
ATOM 2152 C C . SER A 1 265 ? 1.470 19.439 -7.393 1.00 93.69 265 SER A C 1
ATOM 2154 O O . SER A 1 265 ? 1.716 20.622 -7.165 1.00 93.69 265 SER A O 1
ATOM 2156 N N . ARG A 1 266 ? 1.684 18.491 -6.469 1.00 92.44 266 ARG A N 1
ATOM 2157 C CA . ARG A 1 266 ? 2.219 18.784 -5.123 1.00 92.44 266 ARG A CA 1
ATOM 2158 C C . ARG A 1 266 ? 3.735 19.001 -5.091 1.00 92.44 266 ARG A C 1
ATOM 2160 O O . ARG A 1 266 ? 4.290 19.177 -4.005 1.00 92.44 266 ARG A O 1
ATOM 2167 N N . MET A 1 267 ? 4.397 19.000 -6.248 1.00 92.06 267 MET A N 1
ATOM 2168 C CA . MET A 1 267 ? 5.819 19.304 -6.372 1.00 92.06 267 MET A CA 1
ATOM 2169 C C . MET A 1 267 ? 6.149 20.672 -5.762 1.00 92.06 267 MET A C 1
ATOM 2171 O O . MET A 1 267 ? 5.454 21.664 -5.985 1.00 92.06 267 MET A O 1
ATOM 2175 N N . ARG A 1 268 ? 7.248 20.726 -5.007 1.00 89.06 268 ARG A N 1
ATOM 2176 C CA . ARG A 1 268 ? 7.854 21.960 -4.497 1.00 89.06 268 ARG A CA 1
ATOM 2177 C C . ARG A 1 268 ? 9.352 21.885 -4.729 1.00 89.06 268 ARG A C 1
ATOM 2179 O O . ARG A 1 268 ? 9.932 20.809 -4.590 1.00 89.06 268 ARG A O 1
ATOM 2186 N N . ASP A 1 269 ? 9.957 23.016 -5.069 1.00 86.00 269 ASP A N 1
ATOM 2187 C CA . ASP A 1 269 ? 11.410 23.107 -5.159 1.00 86.00 269 ASP A CA 1
ATOM 2188 C C . ASP A 1 269 ? 12.011 22.855 -3.768 1.00 86.00 269 ASP A C 1
ATOM 2190 O O . ASP A 1 269 ? 11.581 23.446 -2.773 1.00 86.00 269 ASP A O 1
ATOM 2194 N N . PHE A 1 270 ? 12.985 21.949 -3.703 1.00 83.88 270 PHE A N 1
ATOM 2195 C CA . PHE A 1 270 ? 13.657 21.559 -2.472 1.00 83.88 270 PHE A CA 1
ATOM 2196 C C . PHE A 1 270 ? 15.172 21.574 -2.677 1.00 83.88 270 PHE A C 1
ATOM 2198 O O . PHE A 1 270 ? 15.689 20.933 -3.591 1.00 83.88 270 PHE A O 1
ATOM 2205 N N . ASP A 1 271 ? 15.884 22.315 -1.831 1.00 82.06 271 ASP A N 1
ATOM 2206 C CA . ASP A 1 271 ? 17.342 22.408 -1.882 1.00 82.06 271 ASP A CA 1
ATOM 2207 C C . ASP A 1 271 ? 17.976 21.460 -0.860 1.00 82.06 271 ASP A C 1
ATOM 2209 O O . ASP A 1 271 ? 17.993 21.745 0.338 1.00 82.06 271 ASP A O 1
ATOM 2213 N N . ASP A 1 272 ? 18.507 20.334 -1.340 1.00 74.56 272 ASP A N 1
ATOM 2214 C CA . ASP A 1 272 ? 19.192 19.348 -0.496 1.00 74.56 272 ASP A CA 1
ATOM 2215 C C . ASP A 1 272 ? 20.498 19.883 0.120 1.00 74.56 272 ASP A C 1
ATOM 2217 O O . ASP A 1 272 ? 20.947 19.361 1.141 1.00 74.56 272 ASP A O 1
ATOM 2221 N N . ASP A 1 273 ? 21.087 20.946 -0.441 1.00 78.25 273 ASP A N 1
ATOM 2222 C CA . ASP A 1 273 ? 22.305 21.560 0.103 1.00 78.25 273 ASP A CA 1
ATOM 2223 C C . ASP A 1 273 ? 22.005 22.589 1.204 1.00 78.25 273 ASP A C 1
ATOM 2225 O O . ASP A 1 273 ? 22.925 23.111 1.851 1.00 78.25 273 ASP A O 1
ATOM 2229 N N . HIS A 1 274 ? 20.725 22.893 1.444 1.00 77.50 274 HIS A N 1
ATOM 2230 C CA . HIS A 1 274 ? 20.334 23.878 2.434 1.00 77.50 274 HIS A CA 1
ATOM 2231 C C . HIS A 1 274 ? 20.624 23.378 3.854 1.00 77.50 274 HIS A C 1
ATOM 2233 O O . HIS A 1 274 ? 20.009 22.441 4.368 1.00 77.50 274 HIS A O 1
ATOM 2239 N N . LYS A 1 275 ? 21.557 24.050 4.532 1.00 74.94 275 LYS A N 1
ATOM 2240 C CA . LYS A 1 275 ? 21.891 23.769 5.930 1.00 74.94 275 LYS A CA 1
ATOM 2241 C C . LYS A 1 275 ? 20.976 24.557 6.857 1.00 74.94 275 LYS A C 1
ATOM 2243 O O . LYS A 1 275 ? 21.042 25.782 6.915 1.00 74.94 275 LYS A O 1
ATOM 2248 N N . TYR A 1 276 ? 20.167 23.840 7.628 1.00 76.31 276 TYR A N 1
ATOM 2249 C CA . TYR A 1 276 ? 19.369 24.429 8.698 1.00 76.31 276 TYR A CA 1
ATOM 2250 C C . TYR A 1 276 ? 20.223 24.621 9.956 1.00 76.31 276 TYR A C 1
ATOM 2252 O O . TYR A 1 276 ? 20.899 23.693 10.401 1.00 76.31 276 TYR A O 1
ATOM 2260 N N . ASN A 1 277 ? 20.161 25.809 10.558 1.00 77.56 277 ASN A N 1
ATOM 2261 C CA . ASN A 1 277 ? 20.766 26.065 11.863 1.00 77.56 277 ASN A CA 1
ATOM 2262 C C . ASN A 1 277 ? 19.758 25.732 12.976 1.00 77.56 277 ASN A C 1
ATOM 2264 O O . ASN A 1 277 ? 18.700 26.351 13.055 1.00 77.56 277 ASN A O 1
ATOM 2268 N N . GLY A 1 278 ? 20.107 24.791 13.860 1.00 80.00 278 GLY A N 1
ATOM 2269 C CA . GLY A 1 278 ? 19.304 24.418 15.032 1.00 80.00 278 GLY A CA 1
ATOM 2270 C C . GLY A 1 278 ? 18.273 23.304 14.794 1.00 80.00 278 GLY A C 1
ATOM 2271 O O . GLY A 1 278 ? 18.207 22.697 13.727 1.00 80.00 278 GLY A O 1
ATOM 2272 N N . LEU A 1 279 ? 17.481 23.012 15.831 1.00 77.50 279 LEU A N 1
ATOM 2273 C CA . LEU A 1 279 ? 16.372 22.055 15.773 1.00 77.50 279 LEU A CA 1
ATOM 2274 C C . LEU A 1 279 ? 15.171 22.702 15.075 1.00 77.50 279 LEU A C 1
ATOM 2276 O O . LEU A 1 279 ? 14.703 23.755 15.506 1.00 77.50 279 LEU A O 1
ATOM 2280 N N . ARG A 1 280 ? 14.634 22.051 14.039 1.00 85.31 280 ARG A N 1
ATOM 2281 C CA . ARG A 1 280 ? 13.378 22.456 13.394 1.00 85.31 280 ARG A CA 1
ATOM 2282 C C . ARG A 1 280 ? 12.415 21.287 13.253 1.00 85.31 280 ARG A C 1
ATOM 2284 O O . ARG A 1 280 ? 12.833 20.132 13.206 1.00 85.31 280 ARG A O 1
ATOM 2291 N N . ALA A 1 281 ? 11.131 21.604 13.130 1.00 81.56 281 ALA A N 1
ATOM 2292 C CA . ALA A 1 281 ? 10.124 20.623 12.755 1.00 81.56 281 ALA A CA 1
ATOM 2293 C C . ALA A 1 281 ? 10.297 20.201 11.283 1.00 81.56 281 ALA A C 1
ATOM 2295 O O . ALA A 1 281 ? 10.586 21.031 10.412 1.00 81.56 281 ALA A O 1
ATOM 2296 N N . VAL A 1 282 ? 10.114 18.906 11.020 1.00 84.75 282 VAL A N 1
ATOM 2297 C CA . VAL A 1 282 ? 10.017 18.342 9.667 1.00 84.75 282 VAL A CA 1
ATOM 2298 C C . VAL A 1 282 ? 8.622 18.654 9.133 1.00 84.75 282 VAL A C 1
ATOM 2300 O O . VAL A 1 282 ? 7.633 18.441 9.835 1.00 84.75 282 VAL A O 1
ATOM 2303 N N . SER A 1 283 ? 8.532 19.198 7.921 1.00 88.06 283 SER A N 1
ATOM 2304 C CA . SER A 1 283 ? 7.234 19.502 7.311 1.00 88.06 283 SER A CA 1
ATOM 2305 C C . SER A 1 283 ? 6.526 18.236 6.816 1.00 88.06 283 SER A C 1
ATOM 2307 O O . SER A 1 283 ? 7.177 17.245 6.489 1.00 88.06 283 SER A O 1
ATOM 2309 N N . ASP A 1 284 ? 5.196 18.280 6.679 1.00 87.44 284 ASP A N 1
ATOM 2310 C CA . ASP A 1 284 ? 4.413 17.174 6.096 1.00 87.44 284 ASP A CA 1
ATOM 2311 C C . ASP A 1 284 ? 4.926 16.780 4.696 1.00 87.44 284 ASP A C 1
ATOM 2313 O O . ASP A 1 284 ? 4.956 15.602 4.355 1.00 87.44 284 ASP A O 1
ATOM 2317 N N . PHE A 1 285 ? 5.378 17.758 3.902 1.00 90.19 285 PHE A N 1
ATOM 2318 C CA . PHE A 1 285 ? 5.959 17.524 2.578 1.00 90.19 285 PHE A CA 1
ATOM 2319 C C . PHE A 1 285 ? 7.262 16.720 2.655 1.00 90.19 285 PHE A C 1
ATOM 2321 O O . PHE A 1 285 ? 7.428 15.746 1.931 1.00 90.19 285 PHE A O 1
ATOM 2328 N N . GLU A 1 286 ? 8.172 17.096 3.552 1.00 88.88 286 GLU A N 1
ATOM 2329 C CA . GLU A 1 286 ? 9.427 16.363 3.754 1.00 88.88 286 GLU A CA 1
ATOM 2330 C C . GLU A 1 286 ? 9.182 14.966 4.305 1.00 88.88 286 GLU A C 1
ATOM 2332 O O . GLU A 1 286 ? 9.781 14.005 3.830 1.00 88.88 286 GLU A O 1
ATOM 2337 N N . SER A 1 287 ? 8.247 14.836 5.251 1.00 91.31 287 SER A N 1
ATOM 2338 C CA . SER A 1 287 ? 7.883 13.524 5.776 1.00 91.31 287 SER A CA 1
ATOM 2339 C C . SER A 1 287 ? 7.283 12.618 4.698 1.00 91.31 287 SER A C 1
ATOM 2341 O O . SER A 1 287 ? 7.516 11.412 4.746 1.00 91.31 287 SER A O 1
ATOM 2343 N N . GLU A 1 288 ? 6.513 13.168 3.755 1.00 93.56 288 GLU A N 1
ATOM 2344 C CA . GLU A 1 288 ? 5.982 12.425 2.608 1.00 93.56 288 GLU A CA 1
ATOM 2345 C C . GLU A 1 288 ? 7.094 12.028 1.630 1.00 93.56 288 GLU A C 1
ATOM 2347 O O . GLU A 1 288 ? 7.116 10.887 1.175 1.00 93.56 288 GLU A O 1
ATOM 2352 N N . MET A 1 289 ? 8.053 12.921 1.353 1.00 91.19 289 MET A N 1
ATOM 2353 C CA . MET A 1 289 ? 9.206 12.601 0.502 1.00 91.19 289 MET A CA 1
ATOM 2354 C C . MET A 1 289 ? 10.031 11.434 1.056 1.00 91.19 289 MET A C 1
ATOM 2356 O O . MET A 1 289 ? 10.488 10.593 0.286 1.00 91.19 289 MET A O 1
ATOM 2360 N N . ASP A 1 290 ? 10.203 11.368 2.379 1.00 87.31 290 ASP A N 1
ATOM 2361 C CA . ASP A 1 290 ? 10.972 10.306 3.036 1.00 87.31 290 ASP A CA 1
ATOM 2362 C C . ASP A 1 290 ? 10.159 9.013 3.213 1.00 87.31 290 ASP A C 1
ATOM 2364 O O . ASP A 1 290 ? 10.711 7.909 3.244 1.00 87.31 290 ASP A O 1
ATOM 2368 N N . ARG A 1 291 ? 8.834 9.129 3.359 1.00 90.44 291 ARG A N 1
ATOM 2369 C CA . ARG A 1 291 ? 7.920 8.000 3.565 1.00 90.44 291 ARG A CA 1
ATOM 2370 C C . ARG A 1 291 ? 6.696 8.149 2.663 1.00 90.44 291 ARG A C 1
ATOM 2372 O O . ARG A 1 291 ? 5.644 8.523 3.183 1.00 90.44 291 ARG A O 1
ATOM 2379 N N . PRO A 1 292 ? 6.783 7.761 1.377 1.00 92.94 292 PRO A N 1
ATOM 2380 C CA . PRO A 1 292 ? 5.705 7.976 0.416 1.00 92.94 292 PRO A CA 1
ATOM 2381 C C . PRO A 1 292 ? 4.413 7.280 0.857 1.00 92.94 292 PRO A C 1
ATOM 2383 O O . PRO A 1 292 ? 4.321 6.053 0.779 1.00 92.94 292 PRO A O 1
ATOM 2386 N N . GLN A 1 293 ? 3.429 8.025 1.368 1.00 93.06 293 GLN A N 1
ATOM 2387 C CA . GLN A 1 293 ? 2.104 7.508 1.718 1.00 93.06 293 GLN A CA 1
ATOM 2388 C C . GLN A 1 293 ? 1.097 7.760 0.600 1.00 93.06 293 GLN A C 1
ATOM 2390 O O . GLN A 1 293 ? 0.228 6.920 0.364 1.00 93.06 293 GLN A O 1
ATOM 2395 N N . LEU A 1 294 ? 1.218 8.880 -0.118 1.00 95.19 294 LEU A N 1
ATOM 2396 C CA . LEU A 1 294 ? 0.232 9.329 -1.097 1.00 95.19 294 LEU A CA 1
ATOM 2397 C C . LEU A 1 294 ? 0.080 8.321 -2.243 1.00 95.19 294 LEU A C 1
ATOM 2399 O O . LEU A 1 294 ? -1.040 8.045 -2.669 1.00 95.19 294 LEU A O 1
ATOM 2403 N N . GLY A 1 295 ? 1.187 7.737 -2.707 1.00 95.88 295 GLY A N 1
ATOM 2404 C CA . GLY A 1 295 ? 1.202 6.745 -3.787 1.00 95.88 295 GLY A CA 1
ATOM 2405 C C . GLY A 1 295 ? 0.797 5.323 -3.385 1.00 95.88 295 GLY A C 1
ATOM 2406 O O . GLY A 1 295 ? 0.465 4.525 -4.258 1.00 95.88 295 GLY A O 1
ATOM 2407 N N . LYS A 1 296 ? 0.769 4.989 -2.084 1.00 96.06 296 LYS A N 1
ATOM 2408 C CA . LYS A 1 296 ? 0.579 3.600 -1.616 1.00 96.06 296 LYS A CA 1
ATOM 2409 C C . LYS A 1 296 ? -0.737 2.968 -2.036 1.00 96.06 296 LYS A C 1
ATOM 2411 O O . LYS A 1 296 ? -0.803 1.756 -2.203 1.00 96.06 296 LYS A O 1
ATOM 2416 N N . CYS A 1 297 ? -1.778 3.778 -2.211 1.00 96.06 297 CYS A N 1
ATOM 2417 C CA . CYS A 1 297 ? -3.095 3.303 -2.630 1.00 96.06 297 CYS A CA 1
ATOM 2418 C C . CYS A 1 297 ? -3.108 2.649 -4.022 1.00 96.06 297 CYS A C 1
ATOM 2420 O O . CYS A 1 297 ? -4.079 1.980 -4.352 1.00 96.06 297 CYS A O 1
ATOM 2422 N N . LEU A 1 298 ? -2.048 2.821 -4.818 1.00 97.12 298 LEU A N 1
ATOM 2423 C CA . LEU A 1 298 ? -1.901 2.216 -6.142 1.00 97.12 298 LEU A CA 1
ATOM 2424 C C . LEU A 1 298 ? -1.328 0.788 -6.071 1.00 97.12 298 LEU A C 1
ATOM 2426 O O . LEU A 1 298 ? -1.451 0.029 -7.030 1.00 97.12 298 LEU A O 1
ATOM 2430 N N . TYR A 1 299 ? -0.669 0.421 -4.968 1.00 95.69 299 TYR A N 1
ATOM 2431 C CA . TYR A 1 299 ? 0.130 -0.802 -4.881 1.00 95.69 299 TYR A CA 1
ATOM 2432 C C . TYR A 1 299 ? -0.746 -2.062 -4.851 1.00 95.69 299 TYR A C 1
ATOM 2434 O O . TYR A 1 299 ? -1.786 -2.108 -4.200 1.00 95.69 299 TYR A O 1
ATOM 2442 N N . GLY A 1 300 ? -0.290 -3.113 -5.530 1.00 92.75 300 GLY A N 1
ATOM 2443 C CA . GLY A 1 300 ? -0.895 -4.445 -5.560 1.00 92.75 300 GLY A CA 1
ATOM 2444 C C . GLY A 1 300 ? -2.072 -4.590 -6.526 1.00 92.75 300 GLY A C 1
ATOM 2445 O O . GLY A 1 300 ? -2.618 -5.685 -6.655 1.00 92.75 300 GLY A O 1
ATOM 2446 N N . ILE A 1 301 ? -2.463 -3.521 -7.225 1.00 93.69 301 ILE A N 1
ATOM 2447 C CA . ILE A 1 301 ? -3.667 -3.502 -8.058 1.00 93.69 301 ILE A CA 1
ATOM 2448 C C . ILE A 1 301 ? -3.294 -3.727 -9.519 1.00 93.69 301 ILE A C 1
ATOM 2450 O O . ILE A 1 301 ? -2.709 -2.867 -10.176 1.00 93.69 301 ILE A O 1
ATOM 2454 N N . LYS A 1 302 ? -3.689 -4.881 -10.061 1.00 92.56 302 LYS A N 1
ATOM 2455 C CA . LYS A 1 302 ? -3.543 -5.195 -11.487 1.00 92.56 302 LYS A CA 1
ATOM 2456 C C . LYS A 1 302 ? -4.686 -4.559 -12.282 1.00 92.56 302 LYS A C 1
ATOM 2458 O O . LYS A 1 302 ? -5.669 -5.219 -12.597 1.00 92.56 302 LYS A O 1
ATOM 2463 N N . SER A 1 303 ? -4.559 -3.267 -12.576 1.00 94.06 303 SER A N 1
ATOM 2464 C CA . SER A 1 303 ? -5.495 -2.506 -13.412 1.00 94.06 303 SER A CA 1
ATOM 2465 C C . SER A 1 303 ? -4.745 -1.831 -14.554 1.00 94.06 303 SER A C 1
ATOM 2467 O O . SER A 1 303 ? -3.774 -1.112 -14.318 1.00 94.06 303 SER A O 1
ATOM 2469 N N . ASP A 1 304 ? -5.211 -2.019 -15.791 1.00 93.06 304 ASP A N 1
ATOM 2470 C CA . ASP A 1 304 ? -4.624 -1.356 -16.960 1.00 93.06 304 ASP A CA 1
ATOM 2471 C C . ASP A 1 304 ? -4.689 0.166 -16.851 1.00 93.06 304 ASP A C 1
ATOM 2473 O O . ASP A 1 304 ? -3.741 0.852 -17.227 1.00 93.06 304 ASP A O 1
ATOM 2477 N N . GLN A 1 305 ? -5.768 0.697 -16.275 1.00 94.31 305 GLN A N 1
ATOM 2478 C CA . GLN A 1 305 ? -5.905 2.130 -16.061 1.00 94.31 305 GLN A CA 1
ATOM 2479 C C . GLN A 1 305 ? -4.815 2.660 -15.122 1.00 94.31 305 GLN A C 1
ATOM 2481 O O . GLN A 1 305 ? -4.169 3.660 -15.433 1.00 94.31 305 GLN A O 1
ATOM 2486 N N . ILE A 1 306 ? -4.578 1.976 -13.998 1.00 96.44 306 ILE A N 1
ATOM 2487 C CA . ILE A 1 306 ? -3.523 2.359 -13.050 1.00 96.44 306 ILE A CA 1
ATOM 2488 C C . ILE A 1 306 ? -2.151 2.187 -13.702 1.00 96.44 306 ILE A C 1
ATOM 2490 O O . ILE A 1 306 ? -1.320 3.084 -13.609 1.00 96.44 306 ILE A O 1
ATOM 2494 N N . ARG A 1 307 ? -1.924 1.089 -14.431 1.00 95.88 307 ARG A N 1
ATOM 2495 C CA . ARG A 1 307 ? -0.667 0.835 -15.148 1.00 95.88 307 ARG A CA 1
ATOM 2496 C C . ARG A 1 307 ? -0.339 1.951 -16.141 1.00 95.88 307 ARG A C 1
ATOM 2498 O O . ARG A 1 307 ? 0.798 2.425 -16.163 1.00 95.88 307 ARG A O 1
ATOM 2505 N N . ILE A 1 308 ? -1.317 2.394 -16.931 1.00 95.50 308 ILE A N 1
ATOM 2506 C CA . ILE A 1 308 ? -1.161 3.515 -17.869 1.00 95.50 308 ILE A CA 1
ATOM 2507 C C . ILE A 1 308 ? -0.844 4.801 -17.103 1.00 95.50 308 ILE A C 1
ATOM 2509 O O . ILE A 1 308 ? 0.121 5.485 -17.437 1.00 95.50 308 ILE A O 1
ATOM 2513 N N . ALA A 1 309 ? -1.596 5.102 -16.044 1.00 96.62 309 ALA A N 1
ATOM 2514 C CA . ALA A 1 309 ? -1.435 6.345 -15.298 1.00 96.62 309 ALA A CA 1
ATOM 2515 C C . ALA A 1 309 ? -0.105 6.411 -14.514 1.00 96.62 309 ALA A C 1
ATOM 2517 O O . ALA A 1 309 ? 0.543 7.453 -14.455 1.00 96.62 309 ALA A O 1
ATOM 2518 N N . VAL A 1 310 ? 0.370 5.282 -13.978 1.00 97.56 310 VAL A N 1
ATOM 2519 C CA . VAL A 1 310 ? 1.695 5.173 -13.345 1.00 97.56 310 VAL A CA 1
ATOM 2520 C C . VAL A 1 310 ? 2.820 5.258 -14.384 1.00 97.56 310 VAL A C 1
ATOM 2522 O O . VAL A 1 310 ? 3.872 5.829 -14.105 1.00 97.56 310 VAL A O 1
ATOM 2525 N N . THR A 1 311 ? 2.608 4.754 -15.603 1.00 96.38 311 THR A N 1
ATOM 2526 C CA . THR A 1 311 ? 3.573 4.922 -16.705 1.00 96.38 311 THR A CA 1
ATOM 2527 C C . THR A 1 311 ? 3.660 6.385 -17.156 1.00 96.38 311 THR A C 1
ATOM 2529 O O . THR A 1 311 ? 4.747 6.891 -17.418 1.00 96.38 311 THR A O 1
ATOM 2532 N N . ASP A 1 312 ? 2.539 7.103 -17.191 1.00 96.81 312 ASP A N 1
ATOM 2533 C CA . ASP A 1 312 ? 2.520 8.553 -17.407 1.00 96.81 312 ASP A CA 1
ATOM 2534 C C . ASP A 1 312 ? 3.251 9.307 -16.275 1.00 96.81 312 ASP A C 1
ATOM 2536 O O . ASP A 1 312 ? 4.073 10.192 -16.528 1.00 96.81 312 ASP A O 1
ATOM 2540 N N . LEU A 1 313 ? 3.064 8.889 -15.018 1.00 97.69 313 LEU A N 1
ATOM 2541 C CA . LEU A 1 313 ? 3.824 9.426 -13.887 1.00 97.69 313 LEU A CA 1
ATOM 2542 C C . LEU A 1 313 ? 5.338 9.172 -14.019 1.00 97.69 313 LEU A C 1
ATOM 2544 O O . LEU A 1 313 ? 6.137 10.026 -13.634 1.00 97.69 313 LEU A O 1
ATOM 2548 N N . LEU A 1 314 ? 5.744 8.036 -14.596 1.00 97.81 314 LEU A N 1
ATOM 2549 C CA . LEU A 1 314 ? 7.147 7.730 -14.887 1.00 97.81 314 LEU A CA 1
ATOM 2550 C C . LEU A 1 314 ? 7.753 8.719 -15.877 1.00 97.81 314 LEU A C 1
ATOM 2552 O O . LEU A 1 314 ? 8.824 9.262 -15.600 1.00 97.81 314 LEU A O 1
ATOM 2556 N N . TYR A 1 315 ? 7.062 9.001 -16.980 1.00 96.75 315 TYR A N 1
ATOM 2557 C CA . TYR A 1 315 ? 7.516 9.997 -17.950 1.00 96.75 315 TYR A CA 1
ATOM 2558 C C . TYR A 1 315 ? 7.648 11.384 -17.323 1.00 96.75 315 TYR A C 1
ATOM 2560 O O . TYR A 1 315 ? 8.694 12.020 -17.459 1.00 96.75 315 TYR A O 1
ATOM 2568 N N . TYR A 1 316 ? 6.649 11.801 -16.543 1.00 96.69 316 TYR A N 1
ATOM 2569 C CA . TYR A 1 316 ? 6.714 13.055 -15.795 1.00 96.69 316 TYR A CA 1
ATOM 2570 C C . TYR A 1 316 ? 7.907 13.095 -14.826 1.00 96.69 316 TYR A C 1
ATOM 2572 O O . TYR A 1 316 ? 8.612 14.101 -14.736 1.00 96.69 316 TYR A O 1
ATOM 2580 N N . SER A 1 317 ? 8.206 11.979 -14.150 1.00 96.06 317 SER A N 1
ATOM 2581 C CA . SER A 1 317 ? 9.362 11.890 -13.251 1.00 96.06 317 SER A CA 1
ATOM 2582 C C . SER A 1 317 ? 10.695 12.128 -13.970 1.00 96.06 317 SER A C 1
ATOM 2584 O O . SER A 1 317 ? 11.621 12.651 -13.352 1.00 96.06 317 SER A O 1
ATOM 2586 N N . PHE A 1 318 ? 10.810 11.764 -15.254 1.00 95.50 318 PHE A N 1
ATOM 2587 C CA . PHE A 1 318 ? 11.995 12.034 -16.072 1.00 95.50 318 PHE A CA 1
ATOM 2588 C C . PHE A 1 318 ? 12.041 13.480 -16.554 1.00 95.50 318 PHE A C 1
ATOM 2590 O O . PHE A 1 318 ? 13.118 14.075 -16.614 1.00 95.50 318 PHE A O 1
ATOM 2597 N N . GLU A 1 319 ? 10.887 14.058 -16.879 1.00 94.06 319 GLU A N 1
ATOM 2598 C CA . GLU A 1 319 ? 10.763 15.433 -17.356 1.00 94.06 319 GLU A CA 1
ATOM 2599 C C . GLU A 1 319 ? 11.297 16.446 -16.332 1.00 94.06 319 GLU A C 1
ATOM 2601 O O . GLU A 1 319 ? 12.123 17.299 -16.672 1.00 94.06 319 GLU A O 1
ATOM 2606 N N . ILE A 1 320 ? 10.911 16.295 -15.061 1.00 92.81 320 ILE A N 1
ATOM 2607 C CA . ILE A 1 320 ? 11.255 17.245 -13.989 1.00 92.81 320 ILE A CA 1
ATOM 2608 C C . ILE A 1 320 ? 12.725 17.178 -13.533 1.00 92.81 320 ILE A C 1
ATOM 2610 O O . ILE A 1 320 ? 13.184 18.036 -12.782 1.00 92.81 320 ILE A O 1
ATOM 2614 N N . ARG A 1 321 ? 13.530 16.227 -14.034 1.00 88.50 321 ARG A N 1
ATOM 2615 C CA . ARG A 1 321 ? 14.977 16.129 -13.719 1.00 88.50 321 ARG A CA 1
ATOM 2616 C C . ARG A 1 321 ? 15.841 17.198 -14.393 1.00 88.50 321 ARG A C 1
ATOM 2618 O O . ARG A 1 321 ? 17.063 17.132 -14.329 1.00 88.50 321 ARG A O 1
ATOM 2625 N N . THR A 1 322 ? 15.237 18.184 -15.047 1.00 84.31 322 THR A N 1
ATOM 2626 C CA . THR A 1 322 ? 15.961 19.317 -15.646 1.00 84.31 322 THR A CA 1
ATOM 2627 C C . THR A 1 322 ? 16.494 20.300 -14.608 1.00 84.31 322 THR A C 1
ATOM 2629 O O . THR A 1 322 ? 17.474 20.993 -14.873 1.00 84.31 322 THR A O 1
ATOM 2632 N N . ARG A 1 323 ? 15.871 20.374 -13.426 1.00 83.69 323 ARG A N 1
ATOM 2633 C CA . ARG A 1 323 ? 16.206 21.348 -12.380 1.00 83.69 323 ARG A CA 1
ATOM 2634 C C . ARG A 1 323 ? 16.709 20.643 -11.136 1.00 83.69 323 ARG A C 1
ATOM 2636 O O . ARG A 1 323 ? 16.017 19.781 -10.604 1.00 83.69 323 ARG A O 1
ATOM 2643 N N . LYS A 1 324 ? 17.868 21.067 -10.619 1.00 85.38 324 LYS A N 1
ATOM 2644 C CA . LYS A 1 324 ? 18.487 20.493 -9.410 1.00 85.38 324 LYS A CA 1
ATOM 2645 C C . LYS A 1 324 ? 17.504 20.394 -8.234 1.00 85.38 324 LYS A C 1
ATOM 2647 O O . LYS A 1 324 ? 17.394 19.334 -7.636 1.00 85.38 324 LYS A O 1
ATOM 2652 N N . LEU A 1 325 ? 16.734 21.454 -7.979 1.00 88.69 325 LEU A N 1
ATOM 2653 C CA . LEU A 1 325 ? 15.774 21.530 -6.867 1.00 88.69 325 LEU A CA 1
ATOM 2654 C C . LEU A 1 325 ? 14.592 20.546 -6.972 1.00 88.69 325 LEU A C 1
ATOM 2656 O O . LEU A 1 325 ? 13.825 20.392 -6.027 1.00 88.69 325 LEU A O 1
ATOM 2660 N N . GLN A 1 326 ? 14.423 19.886 -8.120 1.00 90.62 326 GLN A N 1
ATOM 2661 C CA . GLN A 1 326 ? 13.329 18.948 -8.390 1.00 90.62 326 GLN A CA 1
ATOM 2662 C C . GLN A 1 326 ? 13.811 17.492 -8.440 1.00 90.62 326 GLN A C 1
ATOM 2664 O O . GLN A 1 326 ? 12.995 16.575 -8.546 1.00 90.62 326 GLN A O 1
ATOM 2669 N N . PHE A 1 327 ? 15.122 17.244 -8.308 1.00 89.62 327 PHE A N 1
ATOM 2670 C CA . PHE A 1 327 ? 15.682 15.887 -8.313 1.00 89.62 327 PHE A CA 1
ATOM 2671 C C . PHE A 1 327 ? 15.110 15.024 -7.193 1.00 89.62 327 PHE A C 1
ATOM 2673 O O . PHE A 1 327 ? 14.742 13.875 -7.441 1.00 89.62 327 PHE A O 1
ATOM 2680 N N . ARG A 1 328 ? 14.991 15.575 -5.980 1.00 90.50 328 ARG A N 1
ATOM 2681 C CA . ARG A 1 328 ? 14.422 14.846 -4.844 1.00 90.50 328 ARG A CA 1
ATOM 2682 C C . ARG A 1 328 ? 12.971 14.453 -5.093 1.00 90.50 328 ARG A C 1
ATOM 2684 O O . ARG A 1 328 ? 12.592 13.318 -4.818 1.00 90.50 328 ARG A O 1
ATOM 2691 N N . TYR A 1 329 ? 12.182 15.348 -5.685 1.00 94.19 329 TYR A N 1
ATOM 2692 C CA . TYR A 1 329 ? 10.793 15.045 -6.017 1.00 94.19 329 TYR A CA 1
ATOM 2693 C C . TYR A 1 329 ? 10.682 14.004 -7.142 1.00 94.19 329 TYR A C 1
ATOM 2695 O O . TYR A 1 329 ? 9.880 13.079 -7.045 1.00 94.19 329 TYR A O 1
ATOM 2703 N N . SER A 1 330 ? 11.543 14.078 -8.166 1.00 94.12 330 SER A N 1
ATOM 2704 C CA . SER A 1 330 ? 11.674 13.023 -9.186 1.00 94.12 330 SER A CA 1
ATOM 2705 C C . SER A 1 330 ? 11.963 11.664 -8.553 1.00 94.12 330 SER A C 1
ATOM 2707 O O . SER A 1 330 ? 11.284 10.689 -8.868 1.00 94.12 330 SER A O 1
ATOM 2709 N N . HIS A 1 331 ? 12.925 11.598 -7.628 1.00 92.69 331 HIS A N 1
ATOM 2710 C CA . HIS A 1 331 ? 13.256 10.367 -6.914 1.00 92.69 331 HIS A CA 1
ATOM 2711 C C . HIS A 1 331 ? 12.070 9.844 -6.091 1.00 92.69 331 HIS A C 1
ATOM 2713 O O . HIS A 1 331 ? 11.756 8.659 -6.160 1.00 92.69 331 HIS A O 1
ATOM 2719 N N . TYR A 1 332 ? 11.371 10.724 -5.371 1.00 95.38 332 TYR A N 1
ATOM 2720 C CA . TYR A 1 332 ? 10.147 10.389 -4.639 1.00 95.38 332 TYR A CA 1
ATOM 2721 C C . TYR A 1 332 ? 9.080 9.749 -5.551 1.00 95.38 332 TYR A C 1
ATOM 2723 O O . TYR A 1 332 ? 8.552 8.683 -5.230 1.00 95.38 332 TYR A O 1
ATOM 2731 N N . LEU A 1 333 ? 8.813 10.330 -6.729 1.00 96.94 333 LEU A N 1
ATOM 2732 C CA . LEU A 1 333 ? 7.879 9.745 -7.698 1.00 96.94 333 LEU A CA 1
ATOM 2733 C C . LEU A 1 333 ? 8.374 8.394 -8.222 1.00 96.94 333 LEU A C 1
ATOM 2735 O O . LEU A 1 333 ? 7.606 7.437 -8.293 1.00 96.94 333 LEU A O 1
ATOM 2739 N N . GLN A 1 334 ? 9.662 8.298 -8.552 1.00 95.94 334 GLN A N 1
ATOM 2740 C CA . GLN A 1 334 ? 10.286 7.062 -9.027 1.00 95.94 334 GLN A CA 1
ATOM 2741 C C . GLN A 1 334 ? 10.209 5.936 -7.995 1.00 95.94 334 GLN A C 1
ATOM 2743 O O . GLN A 1 334 ? 9.961 4.796 -8.380 1.00 95.94 334 GLN A O 1
ATOM 2748 N N . GLN A 1 335 ? 10.330 6.246 -6.703 1.00 96.44 335 GLN A N 1
ATOM 2749 C CA . GLN A 1 335 ? 10.132 5.281 -5.627 1.00 96.44 335 GLN A CA 1
ATOM 2750 C C . GLN A 1 335 ? 8.691 4.755 -5.605 1.00 96.44 335 GLN A C 1
ATOM 2752 O O . GLN A 1 335 ? 8.494 3.548 -5.513 1.00 96.44 335 GLN A O 1
ATOM 2757 N N . ILE A 1 336 ? 7.686 5.626 -5.753 1.00 97.81 336 ILE A N 1
ATOM 2758 C CA . ILE A 1 336 ? 6.274 5.210 -5.843 1.00 97.81 336 ILE A CA 1
ATOM 2759 C C . ILE A 1 336 ? 6.048 4.292 -7.048 1.00 97.81 336 ILE A C 1
ATOM 2761 O O . ILE A 1 336 ? 5.404 3.250 -6.928 1.00 97.81 336 ILE A O 1
ATOM 2765 N N . ILE A 1 337 ? 6.594 4.661 -8.209 1.00 97.94 337 ILE A N 1
ATOM 2766 C CA . ILE A 1 337 ? 6.476 3.875 -9.443 1.00 97.94 337 ILE A CA 1
ATOM 2767 C C . ILE A 1 337 ? 7.146 2.507 -9.278 1.00 97.94 337 ILE A C 1
ATOM 2769 O O . ILE A 1 337 ? 6.576 1.486 -9.661 1.00 97.94 337 ILE A O 1
ATOM 2773 N N . TYR A 1 338 ? 8.342 2.478 -8.691 1.00 97.31 338 TYR A N 1
ATOM 2774 C CA . TYR A 1 338 ? 9.062 1.246 -8.397 1.00 97.31 338 TYR A CA 1
ATOM 2775 C C . TYR A 1 338 ? 8.259 0.330 -7.462 1.00 97.31 338 TYR A C 1
ATOM 2777 O O . TYR A 1 338 ? 8.066 -0.836 -7.797 1.00 97.31 338 TYR A O 1
ATOM 2785 N N . GLU A 1 339 ? 7.739 0.842 -6.341 1.00 97.38 339 GLU A N 1
ATOM 2786 C CA . GLU A 1 339 ? 6.942 0.047 -5.394 1.00 97.38 339 GLU A CA 1
ATOM 2787 C C . GLU A 1 339 ? 5.645 -0.481 -6.031 1.00 97.38 339 GLU A C 1
ATOM 2789 O O . GLU A 1 339 ? 5.267 -1.636 -5.813 1.00 97.38 339 GLU A O 1
ATOM 2794 N N . TYR A 1 340 ? 5.001 0.310 -6.899 1.00 97.69 340 TYR A N 1
ATOM 2795 C CA . TYR A 1 340 ? 3.873 -0.163 -7.702 1.00 97.69 340 TYR A CA 1
ATOM 2796 C C . TYR A 1 340 ? 4.271 -1.361 -8.575 1.00 97.69 340 TYR A C 1
ATOM 2798 O O . TYR A 1 340 ? 3.689 -2.436 -8.433 1.00 97.69 340 TYR A O 1
ATOM 2806 N N . PHE A 1 341 ? 5.289 -1.230 -9.432 1.00 97.19 341 PHE A N 1
ATOM 2807 C CA . PHE A 1 341 ? 5.691 -2.326 -10.321 1.00 97.19 341 PHE A CA 1
ATOM 2808 C C . PHE A 1 341 ? 6.242 -3.538 -9.567 1.00 97.19 341 PHE A C 1
ATOM 2810 O O . PHE A 1 341 ? 6.009 -4.666 -9.998 1.00 97.19 341 PHE A O 1
ATOM 2817 N N . LYS A 1 342 ? 6.896 -3.331 -8.419 1.00 96.62 342 LYS A N 1
ATOM 2818 C CA . LYS A 1 342 ? 7.311 -4.405 -7.509 1.00 96.62 342 LYS A CA 1
ATOM 2819 C C . LYS A 1 342 ? 6.110 -5.203 -7.000 1.00 96.62 342 LYS A C 1
ATOM 2821 O O . LYS A 1 342 ? 6.148 -6.429 -6.971 1.00 96.62 342 LYS A O 1
ATOM 2826 N N . SER A 1 343 ? 5.026 -4.526 -6.631 1.00 95.56 343 SER A N 1
ATOM 2827 C CA . SER A 1 343 ? 3.832 -5.175 -6.075 1.00 95.56 343 SER A CA 1
ATOM 2828 C C . SER A 1 343 ? 3.021 -5.997 -7.090 1.00 95.56 343 SER A C 1
ATOM 2830 O O . SER A 1 343 ? 2.301 -6.913 -6.696 1.00 95.56 343 SER A O 1
ATOM 2832 N N . ILE A 1 344 ? 3.144 -5.706 -8.391 1.00 94.88 344 ILE A N 1
ATOM 2833 C CA . ILE A 1 344 ? 2.476 -6.444 -9.481 1.00 94.88 344 ILE A CA 1
ATOM 2834 C C . ILE A 1 344 ? 3.463 -7.219 -10.368 1.00 94.88 344 ILE A C 1
ATOM 2836 O O . ILE A 1 344 ? 3.117 -7.619 -11.484 1.00 94.88 344 ILE A O 1
ATOM 2840 N N . LEU A 1 345 ? 4.690 -7.408 -9.878 1.00 94.88 345 LEU A N 1
ATOM 2841 C CA . LEU A 1 345 ? 5.844 -7.821 -10.663 1.00 94.88 345 LEU A CA 1
ATOM 2842 C C . LEU A 1 345 ? 5.590 -9.110 -11.451 1.00 94.88 345 LEU A C 1
ATOM 2844 O O . LEU A 1 345 ? 5.189 -10.144 -10.920 1.00 94.88 345 LEU A O 1
ATOM 2848 N N . SER A 1 346 ? 5.845 -9.035 -12.753 1.00 92.81 346 SER A N 1
ATOM 2849 C CA . SER A 1 346 ? 5.865 -10.176 -13.660 1.00 92.81 346 SER A CA 1
ATOM 2850 C C . SER A 1 346 ? 6.848 -9.908 -14.795 1.00 92.81 346 SER A C 1
ATOM 2852 O O . SER A 1 346 ? 7.219 -8.758 -15.050 1.00 92.81 346 SER A O 1
ATOM 2854 N N . ARG A 1 347 ? 7.242 -10.957 -15.526 1.00 90.88 347 ARG A N 1
ATOM 2855 C CA . ARG A 1 347 ? 8.127 -10.818 -16.693 1.00 90.88 347 ARG A CA 1
ATOM 2856 C C . ARG A 1 347 ? 7.568 -9.837 -17.728 1.00 90.88 347 ARG A C 1
ATOM 2858 O O . ARG A 1 347 ? 8.318 -9.022 -18.256 1.00 90.88 347 ARG A O 1
ATOM 2865 N N . ASN A 1 348 ? 6.264 -9.894 -17.995 1.00 92.31 348 ASN A N 1
ATOM 2866 C CA . ASN A 1 348 ? 5.616 -9.022 -18.976 1.00 92.31 348 ASN A CA 1
ATOM 2867 C C . ASN A 1 348 ? 5.621 -7.559 -18.521 1.00 92.31 348 ASN A C 1
ATOM 2869 O O . ASN A 1 348 ? 5.962 -6.684 -19.315 1.00 92.31 348 ASN A O 1
ATOM 2873 N N . GLU A 1 349 ? 5.321 -7.304 -17.243 1.00 94.12 349 GLU A N 1
ATOM 2874 C CA . GLU A 1 349 ? 5.348 -5.948 -16.681 1.00 94.12 349 GLU A CA 1
ATOM 2875 C C . GLU A 1 349 ? 6.762 -5.362 -16.690 1.00 94.12 349 GLU A C 1
ATOM 2877 O O . GLU A 1 349 ? 6.957 -4.223 -17.111 1.00 94.12 349 GLU A O 1
ATOM 2882 N N . LEU A 1 350 ? 7.774 -6.153 -16.318 1.00 95.06 350 LEU A N 1
ATOM 2883 C CA . LEU A 1 350 ? 9.168 -5.708 -16.347 1.00 95.06 350 LEU A CA 1
ATOM 2884 C C . LEU A 1 350 ? 9.641 -5.391 -17.773 1.00 95.06 350 LEU A C 1
ATOM 2886 O O . LEU A 1 350 ? 10.308 -4.380 -17.992 1.00 95.06 350 LEU A O 1
ATOM 2890 N N . LEU A 1 351 ? 9.291 -6.226 -18.758 1.00 93.69 351 LEU A N 1
ATOM 2891 C CA . LEU A 1 351 ? 9.625 -5.977 -20.164 1.00 93.69 351 LEU A CA 1
ATOM 2892 C C . LEU A 1 351 ? 8.927 -4.724 -20.704 1.00 93.69 351 LEU A C 1
ATOM 2894 O O . LEU A 1 351 ? 9.563 -3.918 -21.386 1.00 93.69 351 LEU A O 1
ATOM 2898 N N . ALA A 1 352 ? 7.644 -4.540 -20.383 1.00 94.69 352 ALA A N 1
ATOM 2899 C CA . ALA A 1 352 ? 6.895 -3.347 -20.762 1.00 94.69 352 ALA A CA 1
ATOM 2900 C C . ALA A 1 352 ? 7.516 -2.085 -20.148 1.00 94.69 352 ALA A C 1
ATOM 2902 O O . ALA A 1 352 ? 7.774 -1.121 -20.865 1.00 94.69 352 ALA A O 1
ATOM 2903 N N . LEU A 1 353 ? 7.851 -2.122 -18.855 1.00 96.38 353 LEU A N 1
ATOM 2904 C CA . LEU A 1 353 ? 8.499 -1.018 -18.155 1.00 96.38 353 LEU A CA 1
ATOM 2905 C C . LEU A 1 353 ? 9.873 -0.684 -18.755 1.00 96.38 353 LEU A C 1
ATOM 2907 O O . LEU A 1 353 ? 10.148 0.480 -19.043 1.00 96.38 353 LEU A O 1
ATOM 2911 N N . ARG A 1 354 ? 10.713 -1.695 -19.027 1.00 96.19 354 ARG A N 1
ATOM 2912 C CA . ARG A 1 354 ? 12.009 -1.513 -19.710 1.00 96.19 354 ARG A CA 1
ATOM 2913 C C . ARG A 1 354 ? 11.834 -0.847 -21.075 1.00 96.19 354 ARG A C 1
ATOM 2915 O O . ARG A 1 354 ? 12.591 0.064 -21.404 1.00 96.19 354 ARG A O 1
ATOM 2922 N N . LYS A 1 355 ? 10.825 -1.262 -21.847 1.00 94.88 355 LYS A N 1
ATOM 2923 C CA . LYS A 1 355 ? 10.504 -0.652 -23.143 1.00 94.88 355 LYS A CA 1
ATOM 2924 C C . LYS A 1 355 ? 10.089 0.814 -22.992 1.00 94.88 355 LYS A C 1
ATOM 2926 O O . LYS A 1 355 ? 10.572 1.641 -23.759 1.00 94.88 355 LYS A O 1
ATOM 2931 N N . SER A 1 356 ? 9.260 1.148 -22.003 1.00 94.75 356 SER A N 1
ATOM 2932 C CA . SER A 1 356 ? 8.845 2.533 -21.736 1.00 94.75 356 SER A CA 1
ATOM 2933 C C . SER A 1 356 ? 10.029 3.435 -21.381 1.00 94.75 356 SER A C 1
ATOM 2935 O O . SER A 1 356 ? 10.133 4.542 -21.910 1.00 94.75 356 SER A O 1
ATOM 2937 N N . VAL A 1 357 ? 10.956 2.946 -20.547 1.00 95.31 357 VAL A N 1
ATOM 2938 C CA . VAL A 1 357 ? 12.184 3.673 -20.176 1.00 95.31 357 VAL A CA 1
ATOM 2939 C C . VAL A 1 357 ? 13.103 3.865 -21.388 1.00 95.31 357 VAL A C 1
ATOM 2941 O O . VAL A 1 357 ? 13.566 4.975 -21.640 1.00 95.31 357 VAL A O 1
ATOM 2944 N N . ALA A 1 358 ? 13.322 2.813 -22.183 1.00 92.81 358 ALA A N 1
ATOM 2945 C CA . ALA A 1 358 ? 14.158 2.879 -23.384 1.00 92.81 358 ALA A CA 1
ATOM 2946 C C . ALA A 1 358 ? 13.572 3.788 -24.481 1.00 92.81 358 ALA A C 1
ATOM 2948 O O . ALA A 1 358 ? 14.320 4.378 -25.252 1.00 92.81 358 ALA A O 1
ATOM 2949 N N . ALA A 1 359 ? 12.245 3.921 -24.546 1.00 93.44 359 ALA A N 1
ATOM 2950 C CA . ALA A 1 359 ? 11.568 4.778 -25.516 1.00 93.44 359 ALA A CA 1
ATOM 2951 C C . ALA A 1 359 ? 11.642 6.279 -25.180 1.00 93.44 359 ALA A C 1
ATOM 2953 O O . ALA A 1 359 ? 11.265 7.102 -26.013 1.00 93.44 359 ALA A O 1
ATOM 2954 N N . TYR A 1 360 ? 12.092 6.661 -23.978 1.00 93.50 360 TYR A N 1
ATOM 2955 C CA . TYR A 1 360 ? 12.179 8.071 -23.610 1.00 93.50 360 TYR A CA 1
ATOM 2956 C C . TYR A 1 360 ? 13.306 8.791 -24.386 1.00 93.50 360 TYR A C 1
ATOM 2958 O O . TYR A 1 360 ? 14.417 8.266 -24.446 1.00 93.50 360 TYR A O 1
ATOM 2966 N N . PRO A 1 361 ? 13.086 9.990 -24.962 1.00 90.62 361 PRO A N 1
ATOM 2967 C CA . PRO A 1 361 ? 14.077 10.620 -25.845 1.00 90.62 361 PRO A CA 1
ATOM 2968 C C . PRO A 1 361 ? 15.421 10.958 -25.180 1.00 90.62 361 PRO A C 1
ATOM 2970 O O . PRO A 1 361 ? 16.472 10.794 -25.794 1.00 90.62 361 PRO A O 1
ATOM 2973 N N . ASP A 1 362 ? 15.402 11.425 -23.928 1.00 88.50 362 ASP A N 1
ATOM 2974 C CA . ASP A 1 362 ? 16.604 11.848 -23.200 1.00 88.50 362 ASP A CA 1
ATOM 2975 C C . ASP A 1 362 ? 17.043 10.771 -22.199 1.00 88.50 362 ASP A C 1
ATOM 2977 O O . ASP A 1 362 ? 16.638 10.764 -21.032 1.00 88.50 362 ASP A O 1
ATOM 2981 N N . GLN A 1 363 ? 17.902 9.862 -22.664 1.00 86.56 363 GLN A N 1
ATOM 2982 C CA . GLN A 1 363 ? 18.458 8.777 -21.847 1.00 86.56 363 GLN A CA 1
ATOM 2983 C C . GLN A 1 363 ? 19.275 9.290 -20.646 1.00 86.56 363 GLN A C 1
ATOM 2985 O O . GLN A 1 363 ? 19.401 8.596 -19.640 1.00 86.56 363 GLN A O 1
ATOM 2990 N N . GLY A 1 364 ? 19.765 10.536 -20.685 1.00 84.44 364 GLY A N 1
ATOM 2991 C CA . GLY A 1 364 ? 20.419 11.178 -19.544 1.00 84.44 364 GLY A CA 1
ATOM 2992 C C . GLY A 1 364 ? 19.522 11.266 -18.308 1.00 84.44 364 GLY A C 1
ATOM 2993 O O . GLY A 1 364 ? 19.993 11.184 -17.172 1.00 84.44 364 GLY A O 1
ATOM 2994 N N . ARG A 1 365 ? 18.208 11.389 -18.513 1.00 87.06 365 ARG A N 1
ATOM 2995 C CA . ARG A 1 365 ? 17.226 11.549 -17.429 1.00 87.06 365 ARG A CA 1
ATOM 2996 C C . ARG A 1 365 ? 16.687 10.225 -16.902 1.00 87.06 365 ARG A C 1
ATOM 2998 O O . ARG A 1 365 ? 16.098 10.204 -15.822 1.00 87.06 365 ARG A O 1
ATOM 3005 N N . THR A 1 366 ? 16.903 9.128 -17.621 1.00 89.81 366 THR A N 1
ATOM 3006 C CA . THR A 1 366 ? 16.420 7.800 -17.226 1.00 89.81 366 THR A CA 1
ATOM 3007 C C . THR A 1 366 ? 17.403 7.058 -16.324 1.00 89.81 366 THR A C 1
ATOM 3009 O O . THR A 1 366 ? 16.973 6.184 -15.575 1.00 89.81 366 THR A O 1
ATOM 3012 N N . TYR A 1 367 ? 18.689 7.446 -16.310 1.00 84.62 367 TYR A N 1
ATOM 3013 C CA . TYR A 1 367 ? 19.757 6.752 -15.572 1.00 84.62 367 TYR A CA 1
ATOM 3014 C C . TYR A 1 367 ? 19.425 6.437 -14.109 1.00 84.62 367 TYR A C 1
ATOM 3016 O O . TYR A 1 367 ? 19.723 5.342 -13.638 1.00 84.62 367 TYR A O 1
ATOM 3024 N N . GLY A 1 368 ? 18.785 7.368 -13.391 1.00 82.69 368 GLY A N 1
ATOM 3025 C CA . GLY A 1 368 ? 18.405 7.147 -11.991 1.00 82.69 368 GLY A CA 1
ATOM 3026 C C . GLY A 1 368 ? 17.431 5.978 -11.810 1.00 82.69 368 GLY A C 1
ATOM 3027 O O . GLY A 1 368 ? 17.515 5.252 -10.826 1.00 82.69 368 GLY A O 1
ATOM 3028 N N . PHE A 1 369 ? 16.554 5.747 -12.787 1.00 93.38 369 PHE A N 1
ATOM 3029 C CA . PHE A 1 369 ? 15.552 4.687 -12.733 1.00 93.38 369 PHE A CA 1
ATOM 3030 C C . PHE A 1 369 ? 16.081 3.328 -13.208 1.00 93.38 369 PHE A C 1
ATOM 3032 O O . PHE A 1 369 ? 15.502 2.294 -12.879 1.00 93.38 369 PHE A O 1
ATOM 3039 N N . THR A 1 370 ? 17.212 3.291 -13.919 1.00 88.88 370 THR A N 1
ATOM 3040 C CA . THR A 1 370 ? 17.860 2.034 -14.331 1.00 88.88 370 THR A CA 1
ATOM 3041 C C . THR A 1 370 ? 18.196 1.146 -13.131 1.00 88.88 370 THR A C 1
ATOM 3043 O O . THR A 1 370 ? 17.971 -0.059 -13.184 1.00 88.88 370 THR A O 1
ATOM 3046 N N . GLN A 1 371 ? 18.610 1.736 -12.004 1.00 90.25 371 GLN A N 1
ATOM 3047 C CA . GLN A 1 371 ? 18.865 0.991 -10.764 1.00 90.25 371 GLN A CA 1
ATOM 3048 C C . GLN A 1 371 ? 17.609 0.278 -10.236 1.00 90.25 371 GLN A C 1
ATOM 3050 O O . GLN A 1 371 ? 17.691 -0.847 -9.744 1.00 90.25 371 GLN A O 1
ATOM 3055 N N . TYR A 1 372 ? 16.432 0.898 -10.374 1.00 95.38 372 TYR A N 1
ATOM 3056 C CA . TYR A 1 372 ? 15.165 0.261 -10.017 1.00 95.38 372 TYR A CA 1
ATOM 3057 C C . TYR A 1 372 ? 14.806 -0.878 -10.973 1.00 95.38 372 TYR A C 1
ATOM 3059 O O . TYR A 1 372 ? 14.315 -1.905 -10.514 1.00 95.38 372 TYR A O 1
ATOM 3067 N N . LEU A 1 373 ? 15.087 -0.752 -12.276 1.00 95.69 373 LEU A N 1
ATOM 3068 C CA . LEU A 1 373 ? 14.891 -1.851 -13.232 1.00 95.69 373 LEU A CA 1
ATOM 3069 C C . LEU A 1 373 ? 15.754 -3.068 -12.886 1.00 95.69 373 LEU A C 1
ATOM 3071 O O . LEU A 1 373 ? 15.278 -4.203 -12.958 1.00 95.69 373 LEU A O 1
ATOM 3075 N N . ASP A 1 374 ? 17.008 -2.838 -12.503 1.00 91.62 374 ASP A N 1
ATOM 3076 C CA . ASP A 1 374 ? 17.925 -3.906 -12.103 1.00 91.62 374 ASP A CA 1
ATOM 3077 C C . ASP A 1 374 ? 17.453 -4.566 -10.807 1.00 91.62 374 ASP A C 1
ATOM 3079 O O . ASP A 1 374 ? 17.380 -5.792 -10.727 1.00 91.62 374 ASP A O 1
ATOM 3083 N N . ARG A 1 375 ? 16.995 -3.769 -9.835 1.00 94.31 375 ARG A N 1
ATOM 3084 C CA . ARG A 1 375 ? 16.401 -4.288 -8.600 1.00 94.31 375 ARG A CA 1
ATOM 3085 C C . ARG A 1 375 ? 15.130 -5.103 -8.845 1.00 94.31 375 ARG A C 1
ATOM 3087 O O . ARG A 1 375 ? 15.017 -6.195 -8.306 1.00 94.31 375 ARG A O 1
ATOM 3094 N N . LEU A 1 376 ? 14.221 -4.638 -9.704 1.00 95.50 376 LEU A N 1
ATOM 3095 C CA . LEU A 1 376 ? 13.033 -5.407 -10.103 1.00 95.50 376 LEU A CA 1
ATOM 3096 C C . LEU A 1 376 ? 13.401 -6.706 -10.830 1.00 95.50 376 LEU A C 1
ATOM 3098 O O . LEU A 1 376 ? 12.657 -7.678 -10.769 1.00 95.50 376 LEU A O 1
ATOM 3102 N N . THR A 1 377 ? 14.539 -6.738 -11.526 1.00 92.50 377 THR A N 1
ATOM 3103 C CA . THR A 1 377 ? 15.032 -7.958 -12.181 1.00 92.50 377 THR A CA 1
ATOM 3104 C C . THR A 1 377 ? 15.494 -8.978 -11.146 1.00 92.50 377 THR A C 1
ATOM 3106 O O . THR A 1 377 ? 15.141 -10.149 -11.253 1.00 92.50 377 THR A O 1
ATOM 3109 N N . ILE A 1 378 ? 16.223 -8.529 -10.120 1.00 89.69 378 ILE A N 1
ATOM 3110 C CA . ILE A 1 378 ? 16.626 -9.365 -8.981 1.00 89.69 378 ILE A CA 1
ATOM 3111 C C . ILE A 1 378 ? 15.388 -9.870 -8.231 1.00 89.69 378 ILE A C 1
ATOM 3113 O O . ILE A 1 378 ? 15.236 -11.077 -8.072 1.00 89.69 378 ILE A O 1
ATOM 3117 N N . ASP A 1 379 ? 14.466 -8.972 -7.866 1.00 90.88 379 ASP A N 1
ATOM 3118 C CA . ASP A 1 379 ? 13.217 -9.323 -7.178 1.00 90.88 379 ASP A CA 1
ATOM 3119 C C . ASP A 1 379 ? 12.405 -10.358 -7.989 1.00 90.88 379 ASP A C 1
ATOM 3121 O O . ASP A 1 379 ? 11.851 -11.302 -7.428 1.00 90.88 379 ASP A O 1
ATOM 3125 N N . LEU A 1 380 ? 12.351 -10.222 -9.322 1.00 90.38 380 LEU A N 1
ATOM 3126 C CA . LEU A 1 380 ? 11.662 -11.183 -10.188 1.00 90.38 380 LEU A CA 1
ATOM 3127 C C . LEU A 1 380 ? 12.346 -12.556 -10.143 1.00 90.38 380 LEU A C 1
ATOM 3129 O O . LEU A 1 380 ? 11.653 -13.564 -10.033 1.00 90.38 380 LEU A O 1
ATOM 3133 N N . HIS A 1 381 ? 13.681 -12.602 -10.192 1.00 83.44 381 HIS A N 1
ATOM 3134 C CA . HIS A 1 381 ? 14.442 -13.849 -10.069 1.00 83.44 381 HIS A CA 1
ATOM 3135 C C . HIS A 1 381 ? 14.241 -14.533 -8.711 1.00 83.44 381 HIS A C 1
ATOM 3137 O O . HIS A 1 381 ? 14.122 -15.754 -8.670 1.00 83.44 381 HIS A O 1
ATOM 3143 N N . GLU A 1 382 ? 14.158 -13.773 -7.618 1.00 84.31 382 GLU A N 1
ATOM 3144 C CA . GLU A 1 382 ? 13.872 -14.316 -6.283 1.00 84.31 382 GLU A CA 1
ATOM 3145 C C . GLU A 1 382 ? 12.451 -14.902 -6.184 1.00 84.31 382 GLU A C 1
ATOM 3147 O O . GLU A 1 382 ? 12.249 -15.934 -5.543 1.00 84.31 382 GLU A O 1
ATOM 3152 N N . LEU A 1 383 ? 11.466 -14.280 -6.846 1.00 81.06 383 LEU A N 1
ATOM 3153 C CA . LEU A 1 383 ? 10.068 -14.737 -6.864 1.00 81.06 383 LEU A CA 1
ATOM 3154 C C . LEU A 1 383 ? 9.825 -15.945 -7.775 1.00 81.06 383 LEU A C 1
ATOM 3156 O O . LEU A 1 383 ? 8.901 -16.723 -7.530 1.00 81.06 383 LEU A O 1
ATOM 3160 N N . THR A 1 384 ? 10.628 -16.113 -8.826 1.00 67.44 384 THR A N 1
ATOM 3161 C CA . THR A 1 384 ? 10.606 -17.300 -9.686 1.00 67.44 384 THR A CA 1
ATOM 3162 C C . THR A 1 384 ? 11.856 -18.139 -9.442 1.00 67.44 384 THR A C 1
ATOM 3164 O O . THR A 1 384 ? 12.809 -18.040 -10.218 1.00 67.44 384 THR A O 1
ATOM 3167 N N . PRO A 1 385 ? 11.858 -19.032 -8.431 1.00 57.31 385 PRO A N 1
ATOM 3168 C CA . PRO A 1 385 ? 12.929 -19.995 -8.211 1.00 57.31 385 PRO A CA 1
ATOM 3169 C C . PRO A 1 385 ? 12.853 -21.127 -9.245 1.00 57.31 385 PRO A C 1
ATOM 3171 O O . PRO A 1 385 ? 13.001 -22.303 -8.931 1.00 57.31 385 PRO A O 1
ATOM 3174 N N . THR A 1 386 ? 12.626 -20.805 -10.516 1.00 56.38 386 THR A N 1
ATOM 3175 C CA . THR A 1 386 ? 13.177 -21.633 -11.575 1.00 56.38 386 THR A CA 1
ATOM 3176 C C . THR A 1 386 ? 14.650 -21.285 -11.588 1.00 56.38 386 THR A C 1
ATOM 3178 O O . THR A 1 386 ? 15.067 -20.342 -12.257 1.00 56.38 386 THR A O 1
ATOM 3181 N N . ALA A 1 387 ? 15.430 -22.007 -10.784 1.00 52.03 387 ALA A N 1
ATOM 3182 C CA . ALA A 1 387 ? 16.852 -22.108 -11.027 1.00 52.03 387 ALA A CA 1
ATOM 3183 C C . ALA A 1 387 ? 16.979 -22.653 -12.450 1.00 52.03 387 ALA A C 1
ATOM 3185 O O . ALA A 1 387 ? 16.914 -23.863 -12.658 1.00 52.03 387 ALA A O 1
ATOM 3186 N N . GLU A 1 388 ? 17.064 -21.770 -13.448 1.00 56.00 388 GLU A N 1
ATOM 3187 C CA . GLU A 1 388 ? 17.618 -22.173 -14.725 1.00 56.00 388 GLU A CA 1
ATOM 3188 C C . GLU A 1 388 ? 18.970 -22.782 -14.364 1.00 56.00 388 GLU A C 1
ATOM 3190 O O . GLU A 1 388 ? 19.780 -22.111 -13.712 1.00 56.00 388 GLU A O 1
ATOM 3195 N N . PRO A 1 389 ? 19.198 -24.073 -14.667 1.00 58.50 389 PRO A N 1
ATOM 3196 C CA . PRO A 1 389 ? 20.474 -24.689 -14.370 1.00 58.50 389 PRO A CA 1
ATOM 3197 C C . PRO A 1 389 ? 21.573 -23.775 -14.900 1.00 58.50 389 PRO A C 1
ATOM 3199 O O . PRO A 1 389 ? 21.439 -23.245 -16.000 1.00 58.50 389 PRO A O 1
ATOM 3202 N N . PHE A 1 390 ? 22.655 -23.589 -14.146 1.00 54.84 390 PHE A N 1
ATOM 3203 C CA . PHE A 1 390 ? 23.813 -22.802 -14.587 1.00 54.84 390 PHE A CA 1
ATOM 3204 C C . PHE A 1 390 ? 24.235 -23.150 -16.032 1.00 54.84 390 PHE A C 1
ATOM 3206 O O . PHE A 1 390 ? 24.628 -22.277 -16.800 1.00 54.84 390 PHE A O 1
ATOM 3213 N N . LEU A 1 391 ? 24.033 -24.411 -16.435 1.00 52.34 391 LEU A N 1
ATOM 3214 C CA . LEU A 1 391 ? 24.172 -24.889 -17.810 1.00 52.34 391 LEU A CA 1
ATOM 3215 C C . LEU A 1 391 ? 23.320 -24.136 -18.849 1.00 52.34 391 LEU A C 1
ATOM 3217 O O . LEU A 1 391 ? 23.818 -23.830 -19.922 1.00 52.34 391 LEU A O 1
ATOM 3221 N N . THR A 1 392 ? 22.058 -23.830 -18.563 1.00 62.12 392 THR A N 1
ATOM 3222 C CA . THR A 1 392 ? 21.135 -23.115 -19.464 1.00 62.12 392 THR A CA 1
ATOM 3223 C C . THR A 1 392 ? 21.547 -21.655 -19.640 1.00 62.12 392 THR A C 1
ATOM 3225 O O . THR A 1 392 ? 21.494 -21.125 -20.751 1.00 62.12 392 THR A O 1
ATOM 3228 N N . ALA A 1 393 ? 22.037 -21.025 -18.567 1.00 55.34 393 ALA A N 1
ATOM 3229 C CA . ALA A 1 393 ? 22.629 -19.691 -18.627 1.00 55.34 393 ALA A CA 1
ATOM 3230 C C . ALA A 1 393 ? 23.939 -19.701 -19.433 1.00 55.34 393 ALA A C 1
ATOM 3232 O O . ALA A 1 393 ? 24.148 -18.824 -20.270 1.00 55.34 393 ALA A O 1
ATOM 3233 N N . ILE A 1 394 ? 24.782 -20.729 -19.253 1.00 56.28 394 ILE A N 1
ATOM 3234 C CA . ILE A 1 394 ? 25.975 -20.952 -20.083 1.00 56.28 394 ILE A CA 1
ATOM 3235 C C . ILE A 1 394 ? 25.589 -21.155 -21.547 1.00 56.28 394 ILE A C 1
ATOM 3237 O O . ILE A 1 394 ? 26.209 -20.547 -22.409 1.00 56.28 394 ILE A O 1
ATOM 3241 N N . HIS A 1 395 ? 24.580 -21.971 -21.851 1.00 62.91 395 HIS A N 1
ATOM 3242 C CA . HIS A 1 395 ? 24.131 -22.198 -23.225 1.00 62.91 395 HIS A CA 1
ATOM 3243 C C . HIS A 1 395 ? 23.608 -20.906 -23.851 1.00 62.91 395 HIS A C 1
ATOM 3245 O O . HIS A 1 395 ? 24.036 -20.554 -24.940 1.00 62.91 395 HIS A O 1
ATOM 3251 N N . SER A 1 396 ? 22.796 -20.128 -23.132 1.00 57.06 396 SER A N 1
ATOM 3252 C CA . SER A 1 396 ? 22.292 -18.838 -23.623 1.00 57.06 396 SER A CA 1
ATOM 3253 C C . SER A 1 396 ? 23.407 -17.805 -23.825 1.00 57.06 396 SER A C 1
ATOM 3255 O O . SER A 1 396 ? 23.396 -17.052 -24.804 1.00 57.06 396 SER A O 1
ATOM 3257 N N . LEU A 1 397 ? 24.399 -17.774 -22.926 1.00 56.47 397 LEU A N 1
ATOM 3258 C CA . LEU A 1 397 ? 25.593 -16.942 -23.070 1.00 56.47 397 LEU A CA 1
ATOM 3259 C C . LEU A 1 397 ? 26.421 -17.391 -24.275 1.00 56.47 397 LEU A C 1
ATOM 3261 O O . LEU A 1 397 ? 26.800 -16.555 -25.089 1.00 56.47 397 LEU A O 1
ATOM 3265 N N . ASN A 1 398 ? 26.662 -18.692 -24.416 1.00 58.41 398 ASN A N 1
ATOM 3266 C CA . ASN A 1 398 ? 27.409 -19.277 -25.523 1.00 58.41 398 ASN A CA 1
ATOM 3267 C C . ASN A 1 398 ? 26.697 -19.066 -26.856 1.00 58.41 398 ASN A C 1
ATOM 3269 O O . ASN A 1 398 ? 27.367 -18.724 -27.816 1.00 58.41 398 ASN A O 1
ATOM 3273 N N . ASP A 1 399 ? 25.371 -19.163 -26.917 1.00 66.12 399 ASP A N 1
ATOM 3274 C CA . ASP A 1 399 ? 24.574 -18.867 -28.110 1.00 66.12 399 ASP A CA 1
ATOM 3275 C C . ASP A 1 399 ? 24.657 -17.383 -28.475 1.00 66.12 399 ASP A C 1
ATOM 3277 O O . ASP A 1 399 ? 24.770 -17.015 -29.643 1.00 66.12 399 ASP A O 1
ATOM 3281 N N . THR A 1 400 ? 24.636 -16.504 -27.472 1.00 54.72 400 THR A N 1
ATOM 3282 C CA . THR A 1 400 ? 24.788 -15.055 -27.666 1.00 54.72 400 THR A CA 1
ATOM 3283 C C . THR A 1 400 ? 26.208 -14.697 -28.106 1.00 54.72 400 THR A C 1
ATOM 3285 O O . THR A 1 400 ? 26.396 -13.842 -28.970 1.00 54.72 400 THR A O 1
ATOM 3288 N N . MET A 1 401 ? 27.215 -15.379 -27.561 1.00 52.53 401 MET A N 1
ATOM 3289 C CA . MET A 1 401 ? 28.607 -15.246 -27.979 1.00 52.53 401 MET A CA 1
ATOM 3290 C C . MET A 1 401 ? 28.836 -15.841 -29.372 1.00 52.53 401 MET A C 1
ATOM 3292 O O . MET A 1 401 ? 29.487 -15.205 -30.191 1.00 52.53 401 MET A O 1
ATOM 3296 N N . ALA A 1 402 ? 28.247 -16.992 -29.690 1.00 58.88 402 ALA A N 1
ATOM 3297 C CA . ALA A 1 402 ? 28.317 -17.639 -30.998 1.00 58.88 402 ALA A CA 1
ATOM 3298 C C . ALA A 1 402 ? 27.661 -16.787 -32.089 1.00 58.88 402 ALA A C 1
ATOM 3300 O O . ALA A 1 402 ? 28.169 -16.734 -33.200 1.00 58.88 402 ALA A O 1
ATOM 3301 N N . LYS A 1 403 ? 26.600 -16.034 -31.765 1.00 57.06 403 LYS A N 1
ATOM 3302 C CA . LYS A 1 403 ? 26.019 -15.016 -32.661 1.00 57.06 403 LYS A CA 1
ATOM 3303 C C . LYS A 1 403 ? 26.947 -13.822 -32.923 1.00 57.06 403 LYS A C 1
ATOM 3305 O O . LYS A 1 403 ? 26.722 -13.091 -33.881 1.00 57.06 403 LYS A O 1
ATOM 3310 N N . LYS A 1 404 ? 27.962 -13.601 -32.080 1.00 56.75 404 LYS A N 1
ATOM 3311 C CA . LYS A 1 404 ? 28.961 -12.525 -32.213 1.00 56.75 404 LYS A CA 1
ATOM 3312 C C . LYS A 1 404 ? 30.254 -12.992 -32.899 1.00 56.75 404 LYS A C 1
ATOM 3314 O O . LYS A 1 404 ? 31.055 -12.152 -33.298 1.00 56.75 404 LYS A O 1
ATOM 3319 N N . TYR A 1 405 ? 30.466 -14.301 -33.034 1.00 61.28 405 TYR A N 1
ATOM 3320 C CA . TYR A 1 405 ? 31.641 -14.880 -33.678 1.00 61.28 405 TYR A CA 1
ATOM 3321 C C . TYR A 1 405 ? 31.291 -15.401 -35.075 1.00 61.28 405 TYR A C 1
ATOM 3323 O O . TYR A 1 405 ? 30.297 -16.097 -35.264 1.00 61.28 405 TYR A O 1
ATOM 3331 N N . VAL A 1 406 ? 32.120 -15.073 -36.063 1.00 68.69 406 VAL A N 1
ATOM 3332 C CA . VAL A 1 406 ? 32.030 -15.660 -37.399 1.00 68.69 406 VAL A CA 1
ATOM 3333 C C . VAL A 1 406 ? 32.407 -17.133 -37.274 1.00 68.69 406 VAL A C 1
ATOM 3335 O O . VAL A 1 406 ? 33.441 -17.463 -36.692 1.00 68.69 406 VAL A O 1
ATOM 3338 N N . GLN A 1 407 ? 31.573 -18.026 -37.802 1.00 70.69 407 GLN A N 1
ATOM 3339 C CA . GLN A 1 407 ? 31.870 -19.457 -37.846 1.00 70.69 407 GLN A CA 1
ATOM 3340 C C . GLN A 1 407 ? 32.957 -19.720 -38.896 1.00 70.69 407 GLN A C 1
ATOM 3342 O O . GLN A 1 407 ? 32.666 -20.054 -40.038 1.00 70.69 407 GLN A O 1
ATOM 3347 N N . ILE A 1 408 ? 34.214 -19.510 -38.508 1.00 74.38 408 ILE A N 1
ATOM 3348 C CA . ILE A 1 408 ? 35.404 -19.859 -39.284 1.00 74.38 408 ILE A CA 1
ATOM 3349 C C . ILE A 1 408 ? 35.984 -21.120 -38.655 1.00 74.38 408 ILE A C 1
ATOM 3351 O O . ILE A 1 408 ? 36.302 -21.123 -37.467 1.00 74.38 408 ILE A O 1
ATOM 3355 N N . SER A 1 409 ? 36.104 -22.181 -39.445 1.00 77.12 409 SER A N 1
ATOM 3356 C CA . SER A 1 409 ? 36.556 -23.507 -39.017 1.00 77.12 409 SER A CA 1
ATOM 3357 C C . SER A 1 409 ? 37.843 -23.971 -39.715 1.00 77.12 409 SER A C 1
ATOM 3359 O O . SER A 1 409 ? 38.391 -25.024 -39.377 1.00 77.12 409 SER A O 1
ATOM 3361 N N . SER A 1 410 ? 38.376 -23.178 -40.656 1.00 80.44 410 SER A N 1
ATOM 3362 C CA . SER A 1 410 ? 39.647 -23.455 -41.332 1.00 80.44 410 SER A CA 1
ATOM 3363 C C . SER A 1 410 ? 40.383 -22.195 -41.811 1.00 80.44 410 SER A C 1
ATOM 3365 O O . SER A 1 410 ? 39.802 -21.122 -41.971 1.00 80.44 410 SER A O 1
ATOM 3367 N N . HIS A 1 411 ? 41.681 -22.344 -42.109 1.00 80.50 411 HIS A N 1
ATOM 3368 C CA . HIS A 1 411 ? 42.496 -21.299 -42.748 1.00 80.50 411 HIS A CA 1
ATOM 3369 C C . HIS A 1 411 ? 41.941 -20.895 -44.123 1.00 80.50 411 HIS A C 1
ATOM 3371 O O . HIS A 1 411 ? 42.012 -19.726 -44.496 1.00 80.50 411 HIS A O 1
ATOM 3377 N N . SER A 1 412 ? 41.374 -21.860 -44.859 1.00 83.00 412 SER A N 1
ATOM 3378 C CA . SER A 1 412 ? 40.754 -21.619 -46.164 1.00 83.00 412 SER A CA 1
ATOM 3379 C C . SER A 1 412 ? 39.504 -20.759 -46.027 1.00 83.00 412 SER A C 1
ATOM 3381 O O . SER A 1 412 ? 39.360 -19.795 -46.761 1.00 83.00 412 SER A O 1
ATOM 3383 N N . GLU A 1 413 ? 38.644 -21.039 -45.045 1.00 85.75 413 GLU A N 1
ATOM 3384 C CA . GLU A 1 413 ? 37.424 -20.253 -44.815 1.00 85.75 413 GLU A CA 1
ATOM 3385 C C . GLU A 1 413 ? 37.727 -18.811 -44.390 1.00 85.75 413 GLU A C 1
ATOM 3387 O O . GLU A 1 413 ? 37.049 -17.885 -44.835 1.00 85.75 413 GLU A O 1
ATOM 3392 N N . LEU A 1 414 ? 38.772 -18.598 -43.577 1.00 88.50 414 LEU A N 1
ATOM 3393 C CA . LEU A 1 414 ? 39.242 -17.250 -43.240 1.00 88.50 414 LEU A CA 1
ATOM 3394 C C . LEU A 1 414 ? 39.718 -16.504 -44.491 1.00 88.50 414 LEU A C 1
ATOM 3396 O O . LEU A 1 414 ? 39.364 -15.343 -44.696 1.00 88.50 414 LEU A O 1
ATOM 3400 N N . LYS A 1 415 ? 40.504 -17.171 -45.342 1.00 89.81 415 LYS A N 1
ATOM 3401 C CA . LYS A 1 415 ? 40.963 -16.597 -46.608 1.00 89.81 415 LYS A CA 1
ATOM 3402 C C . LYS A 1 415 ? 39.788 -16.287 -47.537 1.00 89.81 415 LYS A C 1
ATOM 3404 O O . LYS A 1 415 ? 39.730 -15.183 -48.064 1.00 89.81 415 LYS A O 1
ATOM 3409 N N . ASP A 1 416 ? 38.827 -17.198 -47.667 1.00 88.88 416 ASP A N 1
ATOM 3410 C CA . ASP A 1 416 ? 37.631 -17.018 -48.493 1.00 88.88 416 ASP A CA 1
ATOM 3411 C C . ASP A 1 416 ? 36.785 -15.831 -48.024 1.00 88.88 416 ASP A C 1
ATOM 3413 O O . ASP A 1 416 ? 36.264 -15.081 -48.850 1.00 88.88 416 ASP A O 1
ATOM 3417 N N . LEU A 1 417 ? 36.663 -15.624 -46.708 1.00 90.81 417 LEU A N 1
ATOM 3418 C CA . LEU A 1 417 ? 36.005 -14.446 -46.143 1.00 90.81 417 LEU A CA 1
ATOM 3419 C C . LEU A 1 417 ? 36.726 -13.157 -46.560 1.00 90.81 417 LEU A C 1
ATOM 3421 O O . LEU A 1 417 ? 36.094 -12.249 -47.098 1.00 90.81 417 LEU A O 1
ATOM 3425 N N . ILE A 1 418 ? 38.046 -13.089 -46.367 1.00 91.38 418 ILE A N 1
ATOM 3426 C CA . ILE A 1 418 ? 38.846 -11.907 -46.726 1.00 91.38 418 ILE A CA 1
ATOM 3427 C C . ILE A 1 418 ? 38.769 -11.650 -48.241 1.00 91.38 418 ILE A C 1
ATOM 3429 O O . ILE A 1 418 ? 38.569 -10.514 -48.675 1.00 91.38 418 ILE A O 1
ATOM 3433 N N . SER A 1 419 ? 38.846 -12.698 -49.061 1.00 90.94 419 SER A N 1
ATOM 3434 C CA . SER A 1 419 ? 38.714 -12.605 -50.517 1.00 90.94 419 SER A CA 1
ATOM 3435 C C . SER A 1 419 ? 37.321 -12.139 -50.948 1.00 90.94 419 SER A C 1
ATOM 3437 O O . SER A 1 419 ? 37.213 -11.320 -51.865 1.00 90.94 419 SER A O 1
ATOM 3439 N N . LYS A 1 420 ? 36.246 -12.581 -50.277 1.00 90.19 420 LYS A N 1
ATOM 3440 C CA . LYS A 1 420 ? 34.879 -12.070 -50.504 1.00 90.19 420 LYS A CA 1
ATOM 3441 C C . LYS A 1 420 ? 34.766 -10.587 -50.170 1.00 90.19 420 LYS A C 1
ATOM 3443 O O . LYS A 1 420 ? 34.168 -9.851 -50.950 1.00 90.19 420 LYS A O 1
ATOM 3448 N N . ILE A 1 421 ? 35.382 -10.136 -49.080 1.00 90.31 421 ILE A N 1
ATOM 3449 C CA . ILE A 1 421 ? 35.401 -8.718 -48.694 1.00 90.31 421 ILE A CA 1
ATOM 3450 C C . ILE A 1 421 ? 36.085 -7.874 -49.777 1.00 90.31 421 ILE A C 1
ATOM 3452 O O . ILE A 1 421 ? 35.544 -6.853 -50.199 1.00 90.31 421 ILE A O 1
ATOM 3456 N N . PHE A 1 422 ? 37.221 -8.329 -50.318 1.00 87.50 422 PHE A N 1
ATOM 3457 C CA . PHE A 1 422 ? 37.877 -7.647 -51.438 1.00 87.50 422 PHE A CA 1
ATOM 3458 C C . PHE A 1 422 ? 37.003 -7.580 -52.699 1.00 87.50 422 PHE A C 1
ATOM 3460 O O . PHE A 1 422 ? 36.895 -6.527 -53.335 1.00 87.50 422 PHE A O 1
ATOM 3467 N N . ARG A 1 423 ? 36.382 -8.703 -53.074 1.00 84.31 423 ARG A N 1
ATOM 3468 C CA . ARG A 1 423 ? 35.599 -8.822 -54.315 1.00 84.31 423 ARG A CA 1
ATOM 3469 C C . ARG A 1 423 ? 34.258 -8.103 -54.256 1.00 84.31 423 ARG A C 1
ATOM 3471 O O . ARG A 1 423 ? 33.820 -7.599 -55.280 1.00 84.31 423 ARG A O 1
ATOM 3478 N N . ASN A 1 424 ? 33.627 -8.054 -53.089 1.00 84.69 424 ASN A N 1
ATOM 3479 C CA . ASN A 1 424 ? 32.287 -7.501 -52.947 1.00 84.69 424 ASN A CA 1
ATOM 3480 C C . ASN A 1 424 ? 32.345 -6.096 -52.361 1.00 84.69 424 ASN A C 1
ATOM 3482 O O . ASN A 1 424 ? 31.930 -5.147 -53.008 1.00 84.69 424 ASN A O 1
ATOM 3486 N N . GLU A 1 425 ? 32.881 -5.935 -51.157 1.00 84.69 425 GLU A N 1
ATOM 3487 C CA . GLU A 1 425 ? 32.748 -4.683 -50.406 1.00 84.69 425 GLU A CA 1
ATOM 3488 C C . GLU A 1 425 ? 33.751 -3.634 -50.851 1.00 84.69 425 GLU A C 1
ATOM 3490 O O . GLU A 1 425 ? 33.369 -2.507 -51.155 1.00 84.69 425 GLU A O 1
ATOM 3495 N N . ILE A 1 426 ? 35.026 -4.009 -50.969 1.00 84.38 426 ILE A N 1
ATOM 3496 C CA . ILE A 1 426 ? 36.062 -3.078 -51.428 1.00 84.38 426 ILE A CA 1
ATOM 3497 C C . ILE A 1 426 ? 35.834 -2.701 -52.888 1.00 84.38 426 ILE A C 1
ATOM 3499 O O . ILE A 1 426 ? 35.958 -1.530 -53.237 1.00 84.38 426 ILE A O 1
ATOM 3503 N N . SER A 1 427 ? 35.438 -3.662 -53.726 1.00 77.00 427 SER A N 1
ATOM 3504 C CA . SER A 1 427 ? 35.096 -3.374 -55.122 1.00 77.00 427 SER A CA 1
ATOM 3505 C C . SER A 1 427 ? 33.833 -2.504 -55.225 1.00 77.00 427 SER A C 1
ATOM 3507 O O . SER A 1 427 ? 33.876 -1.497 -55.919 1.00 77.00 427 SER A O 1
ATOM 3509 N N . ASN A 1 428 ? 32.759 -2.778 -54.467 1.00 78.25 428 ASN A N 1
ATOM 3510 C CA . ASN A 1 428 ? 31.549 -1.936 -54.473 1.00 78.25 428 ASN A CA 1
ATOM 3511 C C . ASN A 1 428 ? 31.797 -0.517 -53.945 1.00 78.25 428 ASN A C 1
ATOM 3513 O O . ASN A 1 428 ? 31.305 0.442 -54.536 1.00 78.25 428 ASN A O 1
ATOM 3517 N N . LEU A 1 429 ? 32.565 -0.358 -52.864 1.00 76.38 429 LEU A N 1
ATOM 3518 C CA . LEU A 1 429 ? 32.945 0.955 -52.332 1.00 76.38 429 LEU A CA 1
ATOM 3519 C C . LEU A 1 429 ? 33.663 1.793 -53.401 1.00 76.38 429 LEU A C 1
ATOM 3521 O O . LEU A 1 429 ? 33.444 2.997 -53.542 1.00 76.38 429 LEU A O 1
ATOM 3525 N N . ILE A 1 430 ? 34.533 1.143 -54.169 1.00 71.81 430 ILE A N 1
ATOM 3526 C CA . ILE A 1 430 ? 35.327 1.788 -55.206 1.00 71.81 430 ILE A CA 1
ATOM 3527 C C . ILE A 1 430 ? 34.490 2.093 -56.455 1.00 71.81 430 ILE A C 1
ATOM 3529 O O . ILE A 1 430 ? 34.560 3.212 -56.963 1.00 71.81 430 ILE A O 1
ATOM 3533 N N . GLU A 1 431 ? 33.708 1.125 -56.935 1.00 66.50 431 GLU A N 1
ATOM 3534 C CA . GLU A 1 431 ? 32.989 1.194 -58.212 1.00 66.50 431 GLU A CA 1
ATOM 3535 C C . GLU A 1 431 ? 31.643 1.935 -58.108 1.00 66.50 431 GLU A C 1
ATOM 3537 O O . GLU A 1 431 ? 31.293 2.683 -59.022 1.00 66.50 431 GLU A O 1
ATOM 3542 N N . ASN A 1 432 ? 30.907 1.786 -56.996 1.00 64.25 432 ASN A N 1
ATOM 3543 C CA . ASN A 1 432 ? 29.549 2.327 -56.828 1.00 64.25 432 ASN A CA 1
ATOM 3544 C C . ASN A 1 432 ? 29.489 3.568 -55.926 1.00 64.25 432 ASN A C 1
ATOM 3546 O O . ASN A 1 432 ? 28.748 4.505 -56.221 1.00 64.25 432 ASN A O 1
ATOM 3550 N N . GLU A 1 433 ? 30.264 3.612 -54.838 1.00 60.12 433 GLU A N 1
ATOM 3551 C CA . GLU A 1 433 ? 30.222 4.737 -53.883 1.00 60.12 433 GLU A CA 1
ATOM 3552 C C . GLU A 1 433 ? 31.168 5.890 -54.264 1.00 60.12 433 GLU A C 1
ATOM 3554 O O . GLU A 1 433 ? 31.211 6.927 -53.599 1.00 60.12 433 GLU A O 1
ATOM 3559 N N . GLY A 1 434 ? 31.907 5.751 -55.372 1.00 60.25 434 GLY A N 1
ATOM 3560 C CA . GLY A 1 434 ? 32.753 6.810 -55.915 1.00 60.25 434 GLY A CA 1
ATOM 3561 C C . GLY A 1 434 ? 33.853 7.236 -54.945 1.00 60.25 434 GLY A C 1
ATOM 3562 O O . GLY A 1 434 ? 34.142 8.425 -54.827 1.00 60.25 434 GLY A O 1
ATOM 3563 N N . PHE A 1 435 ? 34.470 6.284 -54.244 1.00 63.66 435 PHE A N 1
ATOM 3564 C CA . PHE A 1 435 ? 35.520 6.501 -53.241 1.00 63.66 435 PHE A CA 1
ATOM 3565 C C . PHE A 1 435 ? 36.613 7.500 -53.679 1.00 63.66 435 PHE A C 1
ATOM 3567 O O . PHE A 1 435 ? 37.063 8.341 -52.894 1.00 63.66 435 PHE A O 1
ATOM 3574 N N . TYR A 1 436 ? 36.979 7.491 -54.965 1.00 59.19 436 TYR A N 1
ATOM 3575 C CA . TYR A 1 436 ? 37.941 8.431 -55.545 1.00 59.19 436 TYR A CA 1
ATOM 3576 C C . TYR A 1 436 ? 37.428 9.879 -55.646 1.00 59.19 436 TYR A C 1
ATOM 3578 O O . TYR A 1 436 ? 38.243 10.794 -55.532 1.00 59.19 436 TYR A O 1
ATOM 3586 N N . ARG A 1 437 ? 36.109 10.134 -55.740 1.00 54.84 437 ARG A N 1
ATOM 3587 C CA . ARG A 1 437 ? 35.507 11.486 -55.624 1.00 54.84 437 ARG A CA 1
ATOM 3588 C C . ARG A 1 437 ? 35.626 12.060 -54.216 1.00 54.84 437 ARG A C 1
ATOM 3590 O O . ARG A 1 437 ? 35.609 13.275 -54.069 1.00 54.84 437 ARG A O 1
ATOM 3597 N N . VAL A 1 438 ? 35.701 11.224 -53.181 1.00 49.72 438 VAL A N 1
ATOM 3598 C CA . VAL A 1 438 ? 35.820 11.683 -51.785 1.00 49.72 438 VAL A CA 1
ATOM 3599 C C . VAL A 1 438 ? 37.286 11.912 -51.421 1.00 49.72 438 VAL A C 1
ATOM 3601 O O . VAL A 1 438 ? 37.618 12.958 -50.870 1.00 49.72 438 VAL A O 1
ATOM 3604 N N . ALA A 1 439 ? 38.184 11.002 -51.811 1.00 51.53 439 ALA A N 1
ATOM 3605 C CA . ALA A 1 439 ? 39.625 11.170 -51.605 1.00 51.53 439 ALA A CA 1
ATOM 3606 C C . ALA A 1 439 ? 40.219 12.352 -52.400 1.00 51.53 439 ALA A C 1
ATOM 3608 O O . ALA A 1 439 ? 41.150 12.995 -51.922 1.00 51.53 439 ALA A O 1
ATOM 3609 N N . SER A 1 440 ? 39.664 12.676 -53.576 1.00 50.38 440 SER A N 1
ATOM 3610 C CA . SER A 1 440 ? 40.041 13.867 -54.360 1.00 50.38 440 SER A CA 1
ATOM 3611 C C . SER A 1 440 ? 39.492 15.186 -53.799 1.00 50.38 440 SER A C 1
ATOM 3613 O O . SER A 1 440 ? 40.085 16.230 -54.042 1.00 50.38 440 SER A O 1
ATOM 3615 N N . LYS A 1 441 ? 38.405 15.158 -53.011 1.00 48.50 441 LYS A N 1
ATOM 3616 C CA . LYS A 1 441 ? 37.805 16.342 -52.358 1.00 48.50 441 LYS A CA 1
ATOM 3617 C C . LYS A 1 441 ? 38.433 16.717 -51.010 1.00 48.50 441 LYS A C 1
ATOM 3619 O O . LYS A 1 441 ? 38.121 17.777 -50.481 1.00 48.50 441 LYS A O 1
ATOM 3624 N N . LEU A 1 442 ? 39.277 15.856 -50.437 1.00 46.78 442 LEU A N 1
ATOM 3625 C CA . LEU A 1 442 ? 39.901 16.038 -49.117 1.00 46.78 442 LEU A CA 1
ATOM 3626 C C . LEU A 1 442 ? 41.282 16.735 -49.165 1.00 46.78 442 LEU A C 1
ATOM 3628 O O . LEU A 1 442 ? 41.979 16.748 -48.153 1.00 46.78 442 LEU A O 1
ATOM 3632 N N . GLN A 1 443 ? 41.693 17.309 -50.303 1.00 46.16 443 GLN A N 1
ATOM 3633 C CA . GLN A 1 443 ? 42.911 18.130 -50.413 1.00 46.16 443 GLN A CA 1
ATOM 3634 C C . GLN A 1 443 ? 42.590 19.593 -50.750 1.00 46.16 443 GLN A C 1
ATOM 3636 O O . GLN A 1 443 ? 41.653 19.873 -51.494 1.00 46.16 443 GLN A O 1
ATOM 3641 N N . ASP A 1 444 ? 43.383 20.503 -50.174 1.00 44.69 444 ASP A N 1
ATOM 3642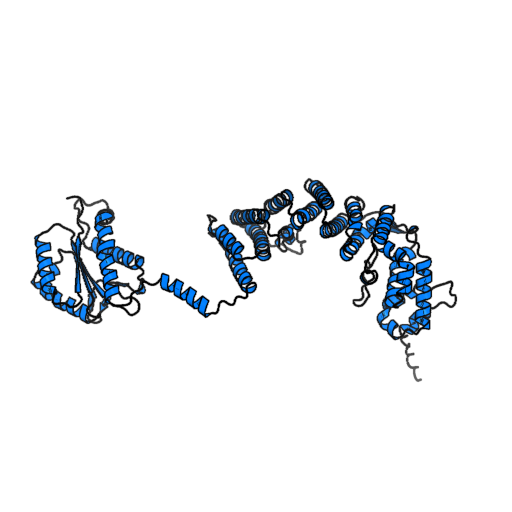 C CA . ASP A 1 444 ? 43.246 21.962 -50.244 1.00 44.69 444 ASP A CA 1
ATOM 3643 C C . ASP A 1 444 ? 43.070 22.515 -51.669 1.00 44.69 444 ASP A C 1
ATOM 3645 O O . ASP A 1 444 ? 43.745 22.117 -52.617 1.00 44.69 444 ASP A O 1
ATOM 3649 N N . ALA A 1 445 ? 42.191 23.511 -51.783 1.00 44.50 445 ALA A N 1
ATOM 3650 C CA . ALA A 1 445 ? 41.644 24.084 -53.014 1.00 44.50 445 ALA A CA 1
ATOM 3651 C C . ALA A 1 445 ? 42.620 24.874 -53.925 1.00 44.50 445 ALA A C 1
ATOM 3653 O O . ALA A 1 445 ? 42.156 25.638 -54.764 1.00 44.50 445 ALA A O 1
ATOM 3654 N N . ASN A 1 446 ? 43.945 24.725 -53.802 1.00 43.50 446 ASN A N 1
ATOM 3655 C CA . ASN A 1 446 ? 44.914 25.648 -54.419 1.00 43.50 446 ASN A CA 1
ATOM 3656 C C . ASN A 1 446 ? 46.044 24.980 -55.232 1.00 43.50 446 ASN A C 1
ATOM 3658 O O . ASN A 1 446 ? 47.207 25.342 -55.077 1.00 43.50 446 ASN A O 1
ATOM 3662 N N . THR A 1 447 ? 45.761 24.025 -56.124 1.00 43.56 447 THR A N 1
ATOM 3663 C CA . THR A 1 447 ? 46.729 23.655 -57.188 1.00 43.56 447 THR A CA 1
ATOM 3664 C C . THR A 1 447 ? 46.050 22.992 -58.396 1.00 43.56 447 THR A C 1
ATOM 3666 O O . THR A 1 447 ? 45.510 21.895 -58.301 1.00 43.56 447 THR A O 1
ATOM 3669 N N . GLU A 1 448 ? 46.113 23.640 -59.564 1.00 43.09 448 GLU A N 1
ATOM 3670 C CA . GLU A 1 448 ? 45.495 23.213 -60.838 1.00 43.09 448 GLU A CA 1
ATOM 3671 C C . GLU A 1 448 ? 46.245 22.085 -61.588 1.00 43.09 448 GLU A C 1
ATOM 3673 O O . GLU A 1 448 ? 46.204 21.999 -62.813 1.00 43.09 448 GLU A O 1
ATOM 3678 N N . GLN A 1 449 ? 46.907 21.158 -60.890 1.00 39.38 449 GLN A N 1
ATOM 3679 C CA . GLN A 1 449 ? 47.393 19.917 -61.513 1.00 39.38 449 GLN A CA 1
ATOM 3680 C C . GLN A 1 449 ? 46.981 18.698 -60.687 1.00 39.38 449 GLN A C 1
ATOM 3682 O O . GLN A 1 449 ? 47.629 18.265 -59.738 1.00 39.38 449 GLN A O 1
ATOM 3687 N N . TYR A 1 450 ? 45.832 18.175 -61.103 1.00 44.78 450 TYR A N 1
ATOM 3688 C CA . TYR A 1 450 ? 45.047 17.086 -60.539 1.00 44.78 450 TYR A CA 1
ATOM 3689 C C . TYR A 1 450 ? 45.747 15.720 -60.646 1.00 44.78 450 TYR A C 1
ATOM 3691 O O . TYR A 1 450 ? 45.691 15.087 -61.699 1.00 44.78 450 TYR A O 1
ATOM 3699 N N . LYS A 1 451 ? 46.330 15.211 -59.551 1.00 49.38 451 LYS A N 1
ATOM 3700 C CA . LYS A 1 451 ? 46.420 13.763 -59.263 1.00 49.38 451 LYS A CA 1
ATOM 3701 C C . LYS A 1 451 ? 46.412 13.542 -57.743 1.00 49.38 451 LYS A C 1
ATOM 3703 O O . LYS A 1 451 ? 47.345 14.007 -57.089 1.00 49.38 451 LYS A O 1
ATOM 3708 N N . PRO A 1 452 ? 45.427 12.830 -57.160 1.00 50.66 452 PRO A N 1
ATOM 3709 C CA . PRO A 1 452 ? 45.510 12.420 -55.758 1.00 50.66 452 PRO A CA 1
ATOM 3710 C C . PRO A 1 452 ? 46.823 11.664 -55.535 1.00 50.66 452 PRO A C 1
ATOM 3712 O O . PRO A 1 452 ? 47.163 10.767 -56.311 1.00 50.66 452 PRO A O 1
ATOM 3715 N N . SER A 1 453 ? 47.586 12.042 -54.503 1.00 55.31 453 SER A N 1
ATOM 3716 C CA . SER A 1 453 ? 48.859 11.364 -54.247 1.00 55.31 453 SER A CA 1
ATOM 3717 C C . SER A 1 453 ? 48.602 9.880 -53.962 1.00 55.31 453 SER A C 1
ATOM 3719 O O . SER A 1 453 ? 47.726 9.518 -53.174 1.00 55.31 453 SER A O 1
ATOM 3721 N N . GLU A 1 454 ? 49.377 9.013 -54.607 1.00 58.12 454 GLU A N 1
ATOM 3722 C CA . GLU A 1 454 ? 49.338 7.552 -54.458 1.00 58.12 454 GLU A CA 1
ATOM 3723 C C . GLU A 1 454 ? 49.353 7.107 -52.980 1.00 58.12 454 GLU A C 1
ATOM 3725 O O . GLU A 1 454 ? 48.680 6.146 -52.605 1.00 58.12 454 GLU A O 1
ATOM 3730 N N . ALA A 1 455 ? 50.018 7.880 -52.117 1.00 61.59 455 ALA A N 1
ATOM 3731 C CA . ALA A 1 455 ? 50.061 7.668 -50.674 1.00 61.59 455 ALA A CA 1
ATOM 3732 C C . ALA A 1 455 ? 48.703 7.857 -49.966 1.00 61.59 455 ALA A C 1
ATOM 3734 O O . ALA A 1 455 ? 48.409 7.139 -49.009 1.00 61.59 455 ALA A O 1
ATOM 3735 N N . ILE A 1 456 ? 47.866 8.801 -50.410 1.00 62.34 456 ILE A N 1
ATOM 3736 C CA . ILE A 1 456 ? 46.528 9.033 -49.834 1.00 62.34 456 ILE A CA 1
ATOM 3737 C C . ILE A 1 456 ? 45.594 7.892 -50.223 1.00 62.34 456 ILE A C 1
ATOM 3739 O O . ILE A 1 456 ? 44.912 7.345 -49.363 1.00 62.34 456 ILE A O 1
ATOM 3743 N N . ILE A 1 457 ? 45.625 7.471 -51.489 1.00 64.00 457 ILE A N 1
ATOM 3744 C CA . ILE A 1 457 ? 44.817 6.347 -51.980 1.00 64.00 457 ILE A CA 1
ATOM 3745 C C . ILE A 1 457 ? 45.139 5.076 -51.189 1.00 64.00 457 ILE A C 1
ATOM 3747 O O . ILE A 1 457 ? 44.232 4.407 -50.698 1.00 64.00 457 ILE A O 1
ATOM 3751 N N . GLN A 1 458 ? 46.424 4.781 -50.986 1.00 64.50 458 GLN A N 1
ATOM 3752 C CA . GLN A 1 458 ? 46.845 3.619 -50.206 1.00 64.50 458 GLN A CA 1
ATOM 3753 C C . GLN A 1 458 ? 46.398 3.703 -48.736 1.00 64.50 458 GLN A C 1
ATOM 3755 O O . GLN A 1 458 ? 45.893 2.716 -48.205 1.00 64.50 458 GLN A O 1
ATOM 3760 N N . LYS A 1 459 ? 46.519 4.865 -48.072 1.00 70.00 459 LYS A N 1
ATOM 3761 C CA . LYS A 1 459 ? 46.060 5.042 -46.678 1.00 70.00 459 LYS A CA 1
ATOM 3762 C C . LYS A 1 459 ? 44.549 4.865 -46.529 1.00 70.00 459 LYS A C 1
ATOM 3764 O O . LYS A 1 459 ? 44.104 4.217 -45.583 1.00 70.00 459 LYS A O 1
ATOM 3769 N N . THR A 1 460 ? 43.761 5.411 -47.450 1.00 70.06 460 THR A N 1
ATOM 3770 C CA . THR A 1 460 ? 42.300 5.320 -47.371 1.00 70.06 460 THR A CA 1
ATOM 3771 C C . THR A 1 460 ? 41.819 3.905 -47.694 1.00 70.06 460 THR A C 1
ATOM 3773 O O . THR A 1 460 ? 40.926 3.411 -47.012 1.00 70.06 460 THR A O 1
ATOM 3776 N N . LEU A 1 461 ? 42.432 3.209 -48.664 1.00 74.81 461 LEU A N 1
ATOM 3777 C CA . LEU A 1 461 ? 42.114 1.803 -48.965 1.00 74.81 461 LEU A CA 1
ATOM 3778 C C . LEU A 1 461 ? 42.414 0.881 -47.777 1.00 74.81 461 LEU A C 1
ATOM 3780 O O . LEU A 1 461 ? 41.613 0.006 -47.460 1.00 74.81 461 LEU A O 1
ATOM 3784 N N . LYS A 1 462 ? 43.525 1.124 -47.073 1.00 79.56 462 LYS A N 1
ATOM 3785 C CA . LYS A 1 462 ? 43.873 0.432 -45.823 1.00 79.56 462 LYS A CA 1
ATOM 3786 C C . LYS A 1 462 ? 42.799 0.618 -44.739 1.00 79.56 462 LYS A C 1
ATOM 3788 O O . LYS A 1 462 ? 42.400 -0.337 -44.080 1.00 79.56 462 LYS A O 1
ATOM 3793 N N . LEU A 1 463 ? 42.282 1.839 -44.571 1.00 79.38 463 LEU A N 1
ATOM 3794 C CA . LEU A 1 463 ? 41.194 2.119 -43.621 1.00 79.38 463 LEU A CA 1
ATOM 3795 C C . LEU A 1 463 ? 39.865 1.472 -44.035 1.00 79.38 463 LEU A C 1
ATOM 3797 O O . LEU A 1 463 ? 39.159 0.938 -43.182 1.00 79.38 463 LEU A O 1
ATOM 3801 N N . ALA A 1 464 ? 39.540 1.504 -45.327 1.00 81.50 464 ALA A N 1
ATOM 3802 C CA . ALA A 1 464 ? 38.337 0.882 -45.867 1.00 81.50 464 ALA A CA 1
ATOM 3803 C C . ALA A 1 464 ? 38.348 -0.641 -45.688 1.00 81.50 464 ALA A C 1
ATOM 3805 O O . ALA A 1 464 ? 37.357 -1.208 -45.237 1.00 81.50 464 ALA A O 1
ATOM 3806 N N . LEU A 1 465 ? 39.486 -1.284 -45.970 1.00 85.69 465 LEU A N 1
ATOM 3807 C CA . LEU A 1 465 ? 39.671 -2.717 -45.760 1.00 85.69 465 LEU A CA 1
ATOM 3808 C C . LEU A 1 465 ? 39.451 -3.104 -44.300 1.00 85.69 465 LEU A C 1
ATOM 3810 O O . LEU A 1 465 ? 38.721 -4.043 -44.018 1.00 85.69 465 LEU A O 1
ATOM 3814 N N . GLU A 1 466 ? 40.030 -2.365 -43.362 1.00 84.06 466 GLU A N 1
ATOM 3815 C CA . GLU A 1 466 ? 39.837 -2.642 -41.938 1.00 84.06 466 GLU A CA 1
ATOM 3816 C C . GLU A 1 466 ? 38.408 -2.482 -41.465 1.00 84.06 466 GLU A C 1
ATOM 3818 O O . GLU A 1 466 ? 37.921 -3.315 -40.702 1.00 84.06 466 GLU A O 1
ATOM 3823 N N . LYS A 1 467 ? 37.737 -1.424 -41.921 1.00 84.00 467 LYS A N 1
ATOM 3824 C CA . LYS A 1 467 ? 36.324 -1.227 -41.626 1.00 84.00 467 LYS A CA 1
ATOM 3825 C C . LYS A 1 467 ? 35.510 -2.426 -42.127 1.00 84.00 467 LYS A C 1
ATOM 3827 O O . LYS A 1 467 ? 34.761 -2.998 -41.343 1.00 84.00 467 LYS A O 1
ATOM 3832 N N . ALA A 1 468 ? 35.729 -2.841 -43.373 1.00 86.56 468 ALA A N 1
ATOM 3833 C CA . ALA A 1 468 ? 35.033 -3.965 -43.991 1.00 86.56 468 ALA A CA 1
ATOM 3834 C C . ALA A 1 468 ? 35.304 -5.297 -43.264 1.00 86.56 468 ALA A C 1
ATOM 3836 O O . ALA A 1 468 ? 34.383 -6.047 -42.948 1.00 86.56 468 ALA A O 1
ATOM 3837 N N . LEU A 1 469 ? 36.562 -5.565 -42.893 1.00 87.31 469 LEU A N 1
ATOM 3838 C CA . LEU A 1 469 ? 36.940 -6.727 -42.077 1.00 87.31 469 LEU A CA 1
ATOM 3839 C C . LEU A 1 469 ? 36.204 -6.736 -40.727 1.00 87.31 469 LEU A C 1
ATOM 3841 O O . LEU A 1 469 ? 35.713 -7.782 -40.300 1.00 87.31 469 LEU A O 1
ATOM 3845 N N . MET A 1 470 ? 36.085 -5.576 -40.076 1.00 84.75 470 MET A N 1
ATOM 3846 C CA . MET A 1 470 ? 35.369 -5.447 -38.806 1.00 84.75 470 MET A CA 1
ATOM 3847 C C . MET A 1 470 ? 33.850 -5.591 -38.941 1.00 84.75 470 MET A C 1
ATOM 3849 O O . MET A 1 470 ? 33.223 -6.233 -38.098 1.00 84.75 470 MET A O 1
ATOM 3853 N N . GLU A 1 471 ? 33.255 -5.029 -39.994 1.00 84.00 471 GLU A N 1
ATOM 3854 C CA . GLU A 1 471 ? 31.825 -5.176 -40.305 1.00 84.00 471 GLU A CA 1
ATOM 3855 C C . GLU A 1 471 ? 31.455 -6.637 -40.598 1.00 84.00 471 GLU A C 1
ATOM 3857 O O . GLU A 1 471 ? 30.354 -7.075 -40.268 1.00 84.00 471 GLU A O 1
ATOM 3862 N N . ASN A 1 472 ? 32.416 -7.423 -41.090 1.00 82.50 472 ASN A N 1
ATOM 3863 C CA . ASN A 1 472 ? 32.289 -8.863 -41.304 1.00 82.50 472 ASN A CA 1
ATOM 3864 C C . ASN A 1 472 ? 32.672 -9.720 -40.088 1.00 82.50 472 ASN A C 1
ATOM 3866 O O . ASN A 1 472 ? 32.824 -10.932 -40.217 1.00 82.50 472 ASN A O 1
ATOM 3870 N N . GLY A 1 473 ? 32.809 -9.124 -38.900 1.00 79.31 473 GLY A N 1
ATOM 3871 C CA . GLY A 1 473 ? 32.941 -9.852 -37.635 1.00 79.31 473 GLY A CA 1
ATOM 3872 C C . GLY A 1 473 ? 34.370 -10.198 -37.200 1.00 79.31 473 GLY A C 1
ATOM 3873 O O . GLY A 1 473 ? 34.537 -10.899 -36.195 1.00 79.31 473 GLY A O 1
ATOM 3874 N N . LEU A 1 474 ? 35.402 -9.693 -37.888 1.00 83.69 474 LEU A N 1
ATOM 3875 C CA . LEU A 1 474 ? 36.789 -9.746 -37.403 1.00 83.69 474 LEU A CA 1
ATOM 3876 C C . LEU A 1 474 ? 37.037 -8.641 -36.364 1.00 83.69 474 LEU A C 1
ATOM 3878 O O . LEU A 1 474 ? 36.506 -7.535 -36.456 1.00 83.69 474 LEU A O 1
ATOM 3882 N N . ARG A 1 475 ? 37.847 -8.908 -35.335 1.00 82.12 475 ARG A N 1
ATOM 3883 C CA . ARG A 1 475 ? 38.150 -7.909 -34.295 1.00 82.12 475 ARG A CA 1
ATOM 3884 C C . ARG A 1 475 ? 39.381 -7.087 -34.656 1.00 82.12 475 ARG A C 1
ATOM 3886 O O . ARG A 1 475 ? 40.227 -7.481 -35.443 1.00 82.12 475 ARG A O 1
ATOM 3893 N N . LYS A 1 476 ? 39.570 -5.958 -33.976 1.00 80.75 476 LYS A N 1
ATOM 3894 C CA . LYS A 1 476 ? 40.812 -5.182 -34.109 1.00 80.75 476 LYS A CA 1
ATOM 3895 C C . LYS A 1 476 ? 42.062 -5.977 -33.691 1.00 80.75 476 LYS A C 1
ATOM 3897 O O . LYS A 1 476 ? 43.131 -5.745 -34.236 1.00 80.75 476 LYS A O 1
ATOM 3902 N N . SER A 1 477 ? 41.933 -6.903 -32.737 1.00 77.88 477 SER A N 1
ATOM 3903 C CA . SER A 1 477 ? 43.014 -7.813 -32.320 1.00 77.88 477 SER A CA 1
ATOM 3904 C C . SER A 1 477 ? 43.410 -8.830 -33.389 1.00 77.88 477 SER A C 1
ATOM 3906 O O . SER A 1 477 ? 44.501 -9.377 -33.310 1.00 77.88 477 SER A O 1
ATOM 3908 N N . ASP A 1 478 ? 42.516 -9.072 -34.345 1.00 83.50 478 ASP A N 1
ATOM 3909 C CA . ASP A 1 478 ? 42.606 -10.093 -35.389 1.00 83.50 478 ASP A CA 1
ATOM 3910 C C . ASP A 1 478 ? 43.300 -9.526 -36.653 1.00 83.50 478 ASP A C 1
ATOM 3912 O O . ASP A 1 478 ? 43.609 -10.254 -37.594 1.00 83.50 478 ASP A O 1
ATOM 3916 N N . ILE A 1 479 ? 43.555 -8.208 -36.690 1.00 86.00 479 ILE A N 1
ATOM 3917 C CA . ILE A 1 479 ? 44.093 -7.478 -37.844 1.00 86.00 479 ILE A CA 1
ATOM 3918 C C . ILE A 1 479 ? 45.360 -6.727 -37.425 1.00 86.00 479 ILE A C 1
ATOM 3920 O O . ILE A 1 479 ? 45.306 -5.705 -36.736 1.00 86.00 479 ILE A O 1
ATOM 3924 N N . HIS A 1 480 ? 46.515 -7.193 -37.888 1.00 84.31 480 HIS A N 1
ATOM 3925 C CA . HIS A 1 480 ? 47.801 -6.553 -37.633 1.00 84.31 480 HIS A CA 1
ATOM 3926 C C . HIS A 1 480 ? 48.281 -5.820 -38.888 1.00 84.31 480 HIS A C 1
ATOM 3928 O O . HIS A 1 480 ? 48.524 -6.438 -39.924 1.00 84.31 480 HIS A O 1
ATOM 3934 N N . ARG A 1 481 ? 48.427 -4.493 -38.799 1.00 79.31 481 ARG A N 1
ATOM 3935 C CA . ARG A 1 481 ? 48.976 -3.670 -39.886 1.00 79.31 481 ARG A CA 1
ATOM 3936 C C . ARG A 1 481 ? 50.497 -3.713 -39.889 1.00 79.31 481 ARG A C 1
ATOM 3938 O O . ARG A 1 481 ? 51.103 -3.693 -38.821 1.00 79.31 481 ARG A O 1
ATOM 3945 N N . GLU A 1 482 ? 51.086 -3.611 -41.080 1.00 69.94 482 GLU A N 1
ATOM 3946 C CA . GLU A 1 482 ? 52.476 -3.175 -41.267 1.00 69.94 482 GLU A CA 1
ATOM 3947 C C . GLU A 1 482 ? 53.485 -3.969 -40.424 1.00 69.94 482 GLU A C 1
ATOM 3949 O O . GLU A 1 482 ? 54.436 -3.413 -39.873 1.00 69.94 482 GLU A O 1
ATOM 3954 N N . VAL A 1 483 ? 53.249 -5.277 -40.311 1.00 65.69 483 VAL A N 1
ATOM 3955 C CA . VAL A 1 483 ? 53.967 -6.158 -39.392 1.00 65.69 483 VAL A CA 1
ATOM 3956 C C . VAL A 1 483 ? 55.415 -6.295 -39.842 1.00 65.69 483 VAL A C 1
ATOM 3958 O O . VAL A 1 483 ? 55.691 -6.752 -40.952 1.00 65.69 483 VAL A O 1
ATOM 3961 N N . GLN A 1 484 ? 56.338 -5.895 -38.968 1.00 65.00 484 GLN A N 1
ATOM 3962 C CA . GLN A 1 484 ? 57.772 -6.078 -39.151 1.00 65.00 484 GLN A CA 1
ATOM 3963 C C . GLN A 1 484 ? 58.185 -7.414 -38.530 1.00 65.00 484 GLN A C 1
ATOM 3965 O O . GLN A 1 484 ? 57.974 -7.659 -37.344 1.00 65.00 484 GLN A O 1
ATOM 3970 N N . THR A 1 485 ? 58.755 -8.294 -39.343 1.00 61.81 485 THR A N 1
ATOM 3971 C CA . THR A 1 485 ? 59.394 -9.528 -38.857 1.00 61.81 485 THR A CA 1
ATOM 3972 C C . THR A 1 485 ? 60.793 -9.227 -38.313 1.00 61.81 485 THR A C 1
ATOM 3974 O O . THR A 1 485 ? 61.366 -8.188 -38.636 1.00 61.81 485 THR A O 1
ATOM 3977 N N . TYR A 1 486 ? 61.368 -10.151 -37.534 1.00 51.94 486 TYR A N 1
ATOM 3978 C CA . TYR A 1 486 ? 62.730 -10.045 -36.980 1.00 51.94 486 TYR A CA 1
ATOM 3979 C C . TYR A 1 486 ? 63.830 -9.778 -38.032 1.00 51.94 486 TYR A C 1
ATOM 3981 O O . TYR A 1 486 ? 64.905 -9.308 -37.676 1.00 51.94 486 TYR A O 1
ATOM 3989 N N . ASP A 1 487 ? 63.547 -10.016 -39.316 1.00 56.66 487 ASP A N 1
ATOM 3990 C CA . ASP A 1 487 ? 64.457 -9.787 -40.444 1.00 56.66 487 ASP A CA 1
ATOM 3991 C C . ASP A 1 487 ? 64.261 -8.416 -41.145 1.00 56.66 487 ASP A C 1
ATOM 3993 O O . ASP A 1 487 ? 64.558 -8.297 -42.336 1.00 56.66 487 ASP A O 1
ATOM 3997 N N . ASP A 1 488 ? 63.686 -7.401 -40.484 1.00 54.56 488 ASP A N 1
ATOM 3998 C CA . ASP A 1 488 ? 63.375 -6.073 -41.068 1.00 54.56 488 ASP A CA 1
ATOM 3999 C C . ASP A 1 488 ? 62.437 -6.097 -42.296 1.00 54.56 488 ASP A C 1
ATOM 4001 O O . ASP A 1 488 ? 62.346 -5.144 -43.076 1.00 54.56 488 ASP A O 1
ATOM 4005 N N . LYS A 1 489 ? 61.677 -7.183 -42.478 1.00 63.62 489 LYS A N 1
ATOM 4006 C CA . LYS A 1 489 ? 60.715 -7.320 -43.584 1.00 63.62 489 LYS A CA 1
ATOM 4007 C C . LYS A 1 489 ? 59.320 -6.900 -43.136 1.00 63.62 489 LYS A C 1
ATOM 4009 O O . LYS A 1 489 ? 58.870 -7.350 -42.083 1.00 63.62 489 LYS A O 1
ATOM 4014 N N . ARG A 1 490 ? 58.636 -6.106 -43.968 1.00 69.75 490 ARG A N 1
ATOM 4015 C CA . ARG A 1 490 ? 57.316 -5.513 -43.709 1.00 69.75 490 ARG A CA 1
ATOM 4016 C C . ARG A 1 490 ? 56.332 -5.886 -44.815 1.00 69.75 490 ARG A C 1
ATOM 4018 O O . ARG A 1 490 ? 56.656 -5.710 -45.986 1.00 69.75 490 ARG A O 1
ATOM 4025 N N . PHE A 1 491 ? 55.154 -6.358 -44.437 1.00 76.44 491 PHE A N 1
ATOM 4026 C CA . PHE A 1 491 ? 54.022 -6.602 -45.339 1.00 76.44 491 PHE A CA 1
ATOM 4027 C C . PHE A 1 491 ? 52.789 -5.839 -44.839 1.00 76.44 491 PHE A C 1
ATOM 4029 O O . PHE A 1 491 ? 52.750 -5.410 -43.680 1.00 76.44 491 PHE A O 1
ATOM 4036 N N . ASP A 1 492 ? 51.811 -5.606 -45.719 1.00 80.94 492 ASP A N 1
ATOM 4037 C CA . ASP A 1 492 ? 50.724 -4.662 -45.427 1.00 80.94 492 ASP A CA 1
ATOM 4038 C C . ASP A 1 492 ? 49.801 -5.130 -44.295 1.00 80.94 492 ASP A C 1
ATOM 4040 O O . ASP A 1 492 ? 49.518 -4.338 -43.390 1.00 80.94 492 ASP A O 1
ATOM 4044 N N . TYR A 1 493 ? 49.382 -6.400 -44.308 1.00 86.81 493 TYR A N 1
ATOM 4045 C CA . TYR A 1 493 ? 48.534 -6.976 -43.264 1.00 86.81 493 TYR A CA 1
ATOM 4046 C C . TYR A 1 493 ? 48.866 -8.425 -42.920 1.00 86.81 493 TYR A C 1
ATOM 4048 O O . TYR A 1 493 ? 49.152 -9.248 -43.791 1.00 86.81 493 TYR A O 1
ATOM 4056 N N . LEU A 1 494 ? 48.701 -8.733 -41.634 1.00 88.38 494 LEU A N 1
ATOM 4057 C CA . LEU A 1 494 ? 48.519 -10.079 -41.108 1.00 88.38 494 LEU A CA 1
ATOM 4058 C C . LEU A 1 494 ? 47.112 -10.183 -40.524 1.00 88.38 494 LEU A C 1
ATOM 4060 O O . LEU A 1 494 ? 46.786 -9.432 -39.604 1.00 88.38 494 LEU A O 1
ATOM 4064 N N . ILE A 1 495 ? 46.288 -11.096 -41.033 1.00 89.25 495 ILE A N 1
ATOM 4065 C CA . ILE A 1 495 ? 44.918 -11.282 -40.536 1.00 89.25 495 ILE A CA 1
ATOM 4066 C C . ILE A 1 495 ? 44.776 -12.694 -39.974 1.00 89.25 495 ILE A C 1
ATOM 4068 O O . ILE A 1 495 ? 45.026 -13.672 -40.677 1.00 89.25 495 ILE A O 1
ATOM 4072 N N . SER A 1 496 ? 44.382 -12.812 -38.713 1.00 86.88 496 SER A N 1
ATOM 4073 C CA . SER A 1 496 ? 44.169 -14.078 -38.007 1.00 86.88 496 SER A CA 1
ATOM 4074 C C . SER A 1 496 ? 42.801 -14.075 -37.337 1.00 86.88 496 SER A C 1
ATOM 4076 O O . SER A 1 496 ? 42.256 -13.025 -37.048 1.00 86.88 496 SER A O 1
ATOM 4078 N N . TYR A 1 497 ? 42.209 -15.238 -37.087 1.00 83.94 497 TYR A N 1
ATOM 4079 C CA . TYR A 1 497 ? 40.949 -15.334 -36.359 1.00 83.94 497 TYR A CA 1
ATOM 4080 C C . TYR A 1 497 ? 40.938 -16.570 -35.467 1.00 83.94 497 TYR A C 1
ATOM 4082 O O . TYR A 1 497 ? 40.875 -17.704 -35.946 1.00 83.94 497 TYR A O 1
ATOM 4090 N N . GLY A 1 498 ? 41.007 -16.360 -34.151 1.00 77.44 498 GLY A N 1
ATOM 4091 C CA . GLY A 1 498 ? 41.123 -17.458 -33.191 1.00 77.44 498 GLY A CA 1
ATOM 4092 C C . GLY A 1 498 ? 42.391 -18.283 -33.436 1.00 77.44 498 GLY A C 1
ATOM 4093 O O . GLY A 1 498 ? 43.494 -17.766 -33.292 1.00 77.44 498 GLY A O 1
ATOM 4094 N N . LEU A 1 499 ? 42.223 -19.560 -33.797 1.00 74.19 499 LEU A N 1
ATOM 4095 C CA . LEU A 1 499 ? 43.319 -20.486 -34.124 1.00 74.19 499 LEU A CA 1
ATOM 4096 C C . LEU A 1 499 ? 43.635 -20.554 -35.631 1.00 74.19 499 LEU A C 1
ATOM 4098 O O . LEU A 1 499 ? 44.478 -21.352 -36.036 1.00 74.19 499 LEU A O 1
ATOM 4102 N N . TYR A 1 500 ? 42.944 -19.770 -36.463 1.00 82.81 500 TYR A N 1
ATOM 4103 C CA . TYR A 1 500 ? 43.073 -19.809 -37.919 1.00 82.81 500 TYR A CA 1
ATOM 4104 C C . TYR A 1 500 ? 43.831 -18.594 -38.450 1.00 82.81 500 TYR A C 1
ATOM 4106 O O . TYR A 1 500 ? 43.658 -17.470 -37.981 1.00 82.81 500 TYR A O 1
ATOM 4114 N N . GLY A 1 501 ? 44.649 -18.826 -39.472 1.00 78.31 501 GLY A N 1
ATOM 4115 C CA . GLY A 1 501 ? 45.603 -17.848 -39.984 1.00 78.31 501 GLY A CA 1
ATOM 4116 C C . GLY A 1 501 ? 46.973 -18.014 -39.314 1.00 78.31 501 GLY A C 1
ATOM 4117 O O . GLY A 1 501 ? 47.207 -18.999 -38.622 1.00 78.31 501 GLY A O 1
ATOM 4118 N N . PRO A 1 502 ? 47.892 -17.063 -39.498 1.00 85.31 502 PRO A N 1
ATOM 4119 C CA . PRO A 1 502 ? 47.696 -15.803 -40.204 1.00 85.31 502 PRO A CA 1
ATOM 4120 C C . PRO A 1 502 ? 47.593 -15.912 -41.736 1.00 85.31 502 PRO A C 1
ATOM 4122 O O . PRO A 1 502 ? 48.264 -16.727 -42.359 1.00 85.31 502 PRO A O 1
ATOM 4125 N N . ILE A 1 503 ? 46.787 -15.036 -42.340 1.00 89.12 503 ILE A N 1
ATOM 4126 C CA . ILE A 1 503 ? 46.725 -14.783 -43.785 1.00 89.12 503 ILE A CA 1
ATOM 4127 C C . ILE A 1 503 ? 47.527 -13.515 -44.080 1.00 89.12 503 ILE A C 1
ATOM 4129 O O . ILE A 1 503 ? 47.230 -12.447 -43.537 1.00 89.12 503 ILE A O 1
ATOM 4133 N N . VAL A 1 504 ? 48.537 -13.628 -44.942 1.00 90.25 504 VAL A N 1
ATOM 4134 C CA . VAL A 1 504 ? 49.331 -12.474 -45.390 1.00 90.25 504 VAL A CA 1
ATOM 4135 C C . VAL A 1 504 ? 48.579 -11.766 -46.508 1.00 90.25 504 VAL A C 1
ATOM 4137 O O . VAL A 1 504 ? 48.268 -12.381 -47.527 1.00 90.25 504 VAL A O 1
ATOM 4140 N N . VAL A 1 505 ? 48.312 -10.474 -46.355 1.00 89.88 505 VAL A N 1
ATOM 4141 C CA . VAL A 1 505 ? 47.698 -9.669 -47.415 1.00 89.88 505 VAL A CA 1
ATOM 4142 C C . VAL A 1 505 ? 48.661 -8.563 -47.821 1.00 89.88 505 VAL A C 1
ATOM 4144 O O . VAL A 1 505 ? 49.056 -7.740 -46.997 1.00 89.88 505 VAL A O 1
ATOM 4147 N N . GLU A 1 506 ? 49.024 -8.555 -49.101 1.00 88.88 506 GLU A N 1
ATOM 4148 C CA . GLU A 1 506 ? 49.893 -7.552 -49.715 1.00 88.88 506 GLU A CA 1
ATOM 4149 C C . GLU A 1 506 ? 49.079 -6.727 -50.713 1.00 88.88 506 GLU A C 1
ATOM 4151 O O . GLU A 1 506 ? 48.393 -7.277 -51.584 1.00 88.88 506 GLU A O 1
ATOM 4156 N N . LEU A 1 507 ? 49.165 -5.402 -50.596 1.00 88.00 507 LEU A N 1
ATOM 4157 C CA . LEU A 1 507 ? 48.439 -4.461 -51.437 1.00 88.00 507 LEU A CA 1
ATOM 4158 C C . LEU A 1 507 ? 49.416 -3.780 -52.402 1.00 88.00 507 LEU A C 1
ATOM 4160 O O . LEU A 1 507 ? 50.418 -3.190 -52.002 1.00 88.00 507 LEU A O 1
ATOM 4164 N N . LYS A 1 508 ? 49.121 -3.803 -53.704 1.00 87.31 508 LYS A N 1
ATOM 4165 C CA . LYS A 1 508 ? 49.925 -3.094 -54.715 1.00 87.31 508 LYS A CA 1
ATOM 4166 C C . LYS A 1 508 ? 49.056 -2.287 -55.657 1.00 87.31 508 LYS A C 1
ATOM 4168 O O . LYS A 1 508 ? 47.950 -2.678 -56.009 1.00 87.31 508 LYS A O 1
ATOM 4173 N N . LEU A 1 509 ? 49.591 -1.175 -56.145 1.00 85.62 509 LEU A N 1
ATOM 4174 C CA . LEU A 1 509 ? 49.007 -0.505 -57.303 1.00 85.62 509 LEU A CA 1
ATOM 4175 C C . LEU A 1 509 ? 49.484 -1.174 -58.584 1.00 85.62 509 LEU A C 1
ATOM 4177 O O . LEU A 1 509 ? 50.629 -1.617 -58.670 1.00 85.62 509 LEU A O 1
ATOM 4181 N N . LEU A 1 510 ? 48.623 -1.213 -59.598 1.00 87.81 510 LEU A N 1
ATOM 4182 C CA . LEU A 1 510 ? 48.934 -1.888 -60.852 1.00 87.81 510 LEU A CA 1
ATOM 4183 C C . LEU A 1 510 ? 50.210 -1.331 -61.504 1.00 87.81 510 LEU A C 1
ATOM 4185 O O . LEU A 1 510 ? 51.004 -2.105 -62.023 1.00 87.81 510 LEU A O 1
ATOM 4189 N N . HIS A 1 511 ? 50.457 -0.020 -61.443 1.00 85.69 511 HIS A N 1
ATOM 4190 C CA . HIS A 1 511 ? 51.658 0.608 -62.015 1.00 85.69 511 HIS A CA 1
ATOM 4191 C C . HIS A 1 511 ? 52.932 0.438 -61.170 1.00 85.69 511 HIS A C 1
ATOM 4193 O O . HIS A 1 511 ? 53.969 0.995 -61.528 1.00 85.69 511 HIS A O 1
ATOM 4199 N N . ASN A 1 512 ? 52.884 -0.311 -60.063 1.00 86.94 512 ASN A N 1
ATOM 4200 C CA . ASN A 1 512 ? 54.034 -0.488 -59.183 1.00 86.94 512 ASN A CA 1
ATOM 4201 C C . ASN A 1 512 ? 55.228 -1.114 -59.948 1.00 86.94 512 ASN A C 1
ATOM 4203 O O . ASN A 1 512 ? 55.045 -2.107 -60.663 1.00 86.94 512 ASN A O 1
ATOM 4207 N N . PRO A 1 513 ? 56.462 -0.591 -59.796 1.00 85.50 513 PRO A N 1
ATOM 4208 C CA . PRO A 1 513 ? 57.646 -1.132 -60.465 1.00 85.50 513 PRO A CA 1
ATOM 4209 C C . PRO A 1 513 ? 57.914 -2.623 -60.207 1.00 85.50 513 PRO A C 1
ATOM 4211 O O . PRO A 1 513 ? 58.488 -3.277 -61.072 1.00 85.50 513 PRO A O 1
ATOM 4214 N N . GLU A 1 514 ? 57.500 -3.166 -59.058 1.00 87.44 514 GLU A N 1
ATOM 4215 C CA . GLU A 1 514 ? 57.602 -4.592 -58.699 1.00 87.44 514 GLU A CA 1
ATOM 4216 C C . GLU A 1 514 ? 56.638 -5.482 -59.502 1.00 87.44 514 GLU A C 1
ATOM 4218 O O . GLU A 1 514 ? 56.813 -6.694 -59.543 1.00 87.44 514 GLU A O 1
ATOM 4223 N N . ILE A 1 515 ? 55.657 -4.891 -60.189 1.00 89.19 515 ILE A N 1
ATOM 4224 C CA . ILE A 1 515 ? 54.783 -5.570 -61.156 1.00 89.19 515 ILE A CA 1
ATOM 4225 C C . ILE A 1 515 ? 55.258 -5.269 -62.581 1.00 89.19 515 ILE A C 1
ATOM 4227 O O . ILE A 1 515 ? 55.357 -6.165 -63.421 1.00 89.19 515 ILE A O 1
ATOM 4231 N N . GLN A 1 516 ? 55.573 -4.000 -62.854 1.00 92.50 516 GLN A N 1
ATOM 4232 C CA . GLN A 1 516 ? 55.800 -3.491 -64.207 1.00 92.50 516 GLN A CA 1
ATOM 4233 C C . GLN A 1 516 ? 57.188 -3.796 -64.781 1.00 92.50 516 GLN A C 1
ATOM 4235 O O . GLN A 1 516 ? 57.329 -3.908 -65.999 1.00 92.50 516 GLN A O 1
ATOM 4240 N N . ILE A 1 517 ? 58.212 -3.941 -63.935 1.00 91.50 517 ILE A N 1
ATOM 4241 C CA . ILE A 1 517 ? 59.598 -4.177 -64.357 1.00 91.50 517 ILE A CA 1
ATOM 4242 C C . ILE A 1 517 ? 59.978 -5.623 -64.038 1.00 91.50 517 ILE A C 1
ATOM 4244 O O . ILE A 1 517 ? 60.014 -6.018 -62.876 1.00 91.50 517 ILE A O 1
ATOM 4248 N N . GLU A 1 518 ? 60.323 -6.403 -65.064 1.00 90.38 518 GLU A N 1
ATOM 4249 C CA . GLU A 1 518 ? 60.632 -7.836 -64.930 1.00 90.38 518 GLU A CA 1
ATOM 4250 C C . GLU A 1 518 ? 61.750 -8.129 -63.920 1.00 90.38 518 GLU A C 1
ATOM 4252 O O . GLU A 1 518 ? 61.606 -9.018 -63.086 1.00 90.38 518 GLU A O 1
ATOM 4257 N N . SER A 1 519 ? 62.840 -7.357 -63.931 1.00 89.56 519 SER A N 1
ATOM 4258 C CA . SER A 1 519 ? 63.950 -7.553 -62.989 1.00 89.56 519 SER A CA 1
ATOM 4259 C C . SER A 1 519 ? 63.543 -7.323 -61.529 1.00 89.56 519 SER A C 1
ATOM 4261 O O . SER A 1 519 ? 64.004 -8.043 -60.644 1.00 89.56 519 SER A O 1
ATOM 4263 N N . LYS A 1 520 ? 62.646 -6.360 -61.268 1.00 89.25 520 LYS A N 1
ATOM 4264 C CA . LYS A 1 520 ? 62.116 -6.081 -59.923 1.00 89.25 520 LYS A CA 1
ATOM 4265 C C . LYS A 1 520 ? 61.077 -7.109 -59.491 1.00 89.25 520 LYS A C 1
ATOM 4267 O O . LYS A 1 520 ? 61.060 -7.514 -58.337 1.00 89.25 520 LYS A O 1
ATOM 4272 N N . ARG A 1 521 ? 60.250 -7.573 -60.422 1.00 89.75 521 ARG A N 1
ATOM 4273 C CA . ARG A 1 521 ? 59.280 -8.642 -60.179 1.00 89.75 521 ARG A CA 1
ATOM 4274 C C . ARG A 1 521 ? 59.967 -9.950 -59.794 1.00 89.75 521 ARG A C 1
ATOM 4276 O O . ARG A 1 521 ? 59.667 -10.531 -58.752 1.00 89.75 521 ARG A O 1
ATOM 4283 N N . LYS A 1 522 ? 60.980 -10.356 -60.567 1.00 87.00 522 LYS A N 1
ATOM 4284 C CA . LYS A 1 522 ? 61.792 -11.545 -60.272 1.00 87.00 522 LYS A CA 1
ATOM 4285 C C . LYS A 1 522 ? 62.553 -11.432 -58.950 1.00 87.00 522 LYS A C 1
ATOM 4287 O O . LYS A 1 522 ? 62.727 -12.447 -58.285 1.00 87.00 522 LYS A O 1
ATOM 4292 N N . SER A 1 523 ? 62.976 -10.232 -58.541 1.00 87.00 523 SER A N 1
ATOM 4293 C CA . SER A 1 523 ? 63.640 -10.029 -57.243 1.00 87.00 523 SER A CA 1
ATOM 4294 C C . SER A 1 523 ? 62.668 -9.936 -56.061 1.00 87.00 523 SER A C 1
ATOM 4296 O O . SER A 1 523 ? 63.049 -10.256 -54.934 1.00 87.00 523 SER A O 1
ATOM 4298 N N . TYR A 1 524 ? 61.412 -9.548 -56.297 1.00 87.06 524 TYR A N 1
ATOM 4299 C CA . TYR A 1 524 ? 60.369 -9.504 -55.273 1.00 87.06 524 TYR A CA 1
ATOM 4300 C C . TYR A 1 524 ? 59.740 -10.882 -55.013 1.00 87.06 524 TYR A C 1
ATOM 4302 O O . TYR A 1 524 ? 59.453 -11.213 -53.864 1.00 87.06 524 TYR A O 1
ATOM 4310 N N . LYS A 1 525 ? 59.594 -11.731 -56.040 1.00 89.12 525 LYS A N 1
ATOM 4311 C CA . LYS A 1 525 ? 59.009 -13.081 -55.924 1.00 89.12 525 LYS A CA 1
ATOM 4312 C C . LYS A 1 525 ? 59.585 -13.928 -54.766 1.00 89.12 525 LYS A C 1
ATOM 4314 O O . LYS A 1 525 ? 58.789 -14.483 -54.005 1.00 89.12 525 LYS A O 1
ATOM 4319 N N . PRO A 1 526 ? 60.916 -14.019 -54.552 1.00 86.94 526 PRO A N 1
ATOM 4320 C CA . PRO A 1 526 ? 61.478 -14.733 -53.403 1.00 86.94 526 PRO A CA 1
ATOM 4321 C C . PRO A 1 526 ? 61.062 -14.141 -52.052 1.00 86.94 526 PRO A C 1
ATOM 4323 O O . PRO A 1 526 ? 60.837 -14.896 -51.110 1.00 86.94 526 PRO A O 1
ATOM 4326 N N . LYS A 1 527 ? 60.909 -12.810 -51.958 1.00 84.75 527 LYS A N 1
ATOM 4327 C CA . LYS A 1 527 ? 60.443 -12.138 -50.734 1.00 84.75 527 LYS A CA 1
ATOM 4328 C C . LYS A 1 527 ? 59.011 -12.549 -50.407 1.00 84.75 527 LYS A C 1
ATOM 4330 O O . LYS A 1 527 ? 58.744 -12.956 -49.283 1.00 84.75 527 LYS A O 1
ATOM 4335 N N . LEU A 1 528 ? 58.127 -12.535 -51.406 1.00 85.25 528 LEU A N 1
ATOM 4336 C CA . LEU A 1 528 ? 56.734 -12.951 -51.238 1.00 85.25 528 LEU A CA 1
ATOM 4337 C C . LEU A 1 528 ? 56.615 -14.434 -50.851 1.00 85.25 528 LEU A C 1
ATOM 4339 O O . LEU A 1 528 ? 55.890 -14.762 -49.915 1.00 85.25 528 LEU A O 1
ATOM 4343 N N . LYS A 1 529 ? 57.381 -15.327 -51.501 1.00 85.88 529 LYS A N 1
ATOM 4344 C CA . LYS A 1 529 ? 57.457 -16.748 -51.106 1.00 85.88 529 LYS A CA 1
ATOM 4345 C C . LYS A 1 529 ? 57.895 -16.908 -49.651 1.00 85.88 529 LYS A C 1
ATOM 4347 O O . LYS A 1 529 ? 57.310 -17.706 -48.921 1.00 85.88 529 LYS A O 1
ATOM 4352 N N . GLN A 1 530 ? 58.888 -16.132 -49.219 1.00 79.44 530 GLN A N 1
ATOM 4353 C CA . GLN A 1 530 ? 59.370 -16.174 -47.844 1.00 79.44 530 GLN A CA 1
ATOM 4354 C C . GLN A 1 530 ? 58.300 -15.699 -46.847 1.00 79.44 530 GLN A C 1
ATOM 4356 O O . GLN A 1 530 ? 58.100 -16.361 -45.829 1.00 79.44 530 GLN A O 1
ATOM 4361 N N . TYR A 1 531 ? 57.564 -14.623 -47.156 1.00 79.31 531 TYR A N 1
ATOM 4362 C CA . TYR A 1 531 ? 56.468 -14.125 -46.309 1.00 79.31 531 TYR A CA 1
ATOM 4363 C C . TYR A 1 531 ? 55.387 -15.179 -46.092 1.00 79.31 531 TYR A C 1
ATOM 4365 O O . TYR A 1 531 ? 54.952 -15.397 -44.964 1.00 79.31 531 TYR A O 1
ATOM 4373 N N . LEU A 1 532 ? 54.997 -15.870 -47.161 1.00 81.62 532 LEU A N 1
ATOM 4374 C CA . LEU A 1 532 ? 53.973 -16.907 -47.108 1.00 81.62 532 LEU A CA 1
ATOM 4375 C C . LEU A 1 532 ? 54.476 -18.153 -46.375 1.00 81.62 532 LEU A C 1
ATOM 4377 O O . LEU A 1 532 ? 53.748 -18.724 -45.570 1.00 81.62 532 LEU A O 1
ATOM 4381 N N . SER A 1 533 ? 55.732 -18.557 -46.590 1.00 77.56 533 SER A N 1
ATOM 4382 C CA . SER A 1 533 ? 56.320 -19.718 -45.905 1.00 77.56 533 SER A CA 1
ATOM 4383 C C . SER A 1 533 ? 56.367 -19.565 -44.380 1.00 77.56 533 SER A C 1
ATOM 4385 O O . SER A 1 533 ? 56.193 -20.546 -43.665 1.00 77.56 533 SER A O 1
ATOM 4387 N N . ALA A 1 534 ? 56.524 -18.334 -43.880 1.00 68.81 534 ALA A N 1
ATOM 4388 C CA . ALA A 1 534 ? 56.501 -18.032 -42.451 1.00 68.81 534 ALA A CA 1
ATOM 4389 C C . ALA A 1 534 ? 55.080 -18.013 -41.844 1.00 68.81 534 ALA A C 1
ATOM 4391 O O . ALA A 1 534 ? 54.946 -17.950 -40.627 1.00 68.81 534 ALA A O 1
ATOM 4392 N N . ASN A 1 535 ? 54.029 -18.058 -42.675 1.00 70.62 535 ASN A N 1
ATOM 4393 C CA . ASN A 1 535 ? 52.637 -17.801 -42.292 1.00 70.62 535 ASN A CA 1
ATOM 4394 C C . ASN A 1 535 ? 51.671 -18.797 -42.974 1.00 70.62 535 ASN A C 1
ATOM 4396 O O . ASN A 1 535 ? 50.789 -18.414 -43.740 1.00 70.62 535 ASN A O 1
ATOM 4400 N N . HIS A 1 536 ? 51.885 -20.100 -42.753 1.00 69.62 536 HIS A N 1
ATOM 4401 C CA . HIS A 1 536 ? 51.042 -21.210 -43.248 1.00 69.62 536 HIS A CA 1
ATOM 4402 C C . HIS A 1 536 ? 50.782 -21.253 -44.769 1.00 69.62 536 HIS A C 1
ATOM 4404 O O . HIS A 1 536 ? 49.847 -21.913 -45.224 1.00 69.62 536 HIS A O 1
ATOM 4410 N N . SER A 1 537 ? 51.612 -20.577 -45.567 1.00 80.69 537 SER A N 1
ATOM 4411 C CA . SER A 1 537 ? 51.506 -20.498 -47.028 1.00 80.69 537 SER A CA 1
ATOM 4412 C C . SER A 1 537 ? 50.159 -19.973 -47.536 1.00 80.69 537 SER A C 1
ATOM 4414 O O . SER A 1 537 ? 49.757 -20.311 -48.642 1.00 80.69 537 SER A O 1
ATOM 4416 N N . GLN A 1 538 ? 49.454 -19.147 -46.759 1.00 85.81 538 GLN A N 1
ATOM 4417 C CA . GLN A 1 538 ? 48.200 -18.528 -47.191 1.00 85.81 538 GLN A CA 1
ATOM 4418 C C . GLN A 1 538 ? 48.374 -17.025 -47.364 1.00 85.81 538 GLN A C 1
ATOM 4420 O O . GLN A 1 538 ? 48.780 -16.318 -46.439 1.00 85.81 538 GLN A O 1
ATOM 4425 N N . GLY A 1 539 ? 48.014 -16.514 -48.539 1.00 89.31 539 GLY A N 1
ATOM 4426 C CA . GLY A 1 539 ? 47.991 -15.075 -48.724 1.00 89.31 539 GLY A CA 1
ATOM 4427 C C . GLY A 1 539 ? 47.199 -14.581 -49.914 1.00 89.31 539 GLY A C 1
ATOM 4428 O O . GLY A 1 539 ? 46.764 -15.345 -50.778 1.00 89.31 539 GLY A O 1
ATOM 4429 N N . ILE A 1 540 ? 47.005 -13.270 -49.913 1.00 91.81 540 ILE A N 1
ATOM 4430 C CA . ILE A 1 540 ? 46.246 -12.524 -50.906 1.00 91.81 540 ILE A CA 1
ATOM 4431 C C . ILE A 1 540 ? 47.147 -11.412 -51.437 1.00 91.81 540 ILE A C 1
ATOM 4433 O O . ILE A 1 540 ? 47.648 -10.580 -50.683 1.00 91.81 540 ILE A O 1
ATOM 4437 N N . TYR A 1 541 ? 47.341 -11.401 -52.750 1.00 91.75 541 TYR A N 1
ATOM 4438 C CA . TYR A 1 541 ? 48.042 -10.353 -53.476 1.00 91.75 541 TYR A CA 1
ATOM 4439 C C . TYR A 1 541 ? 47.012 -9.508 -54.224 1.00 91.75 541 TYR A C 1
ATOM 4441 O O . TYR A 1 541 ? 46.593 -9.845 -55.339 1.00 91.75 541 TYR A O 1
ATOM 4449 N N . ALA A 1 542 ? 46.562 -8.432 -53.579 1.00 89.81 542 ALA A N 1
ATOM 4450 C CA . ALA A 1 542 ? 45.528 -7.555 -54.108 1.00 89.81 542 ALA A CA 1
ATOM 4451 C C . ALA A 1 542 ? 46.161 -6.393 -54.886 1.00 89.81 542 ALA A C 1
ATOM 4453 O O . ALA A 1 542 ? 46.937 -5.599 -54.351 1.00 89.81 542 ALA A O 1
ATOM 4454 N N . VAL A 1 543 ? 45.820 -6.292 -56.170 1.00 89.00 543 VAL A N 1
ATOM 4455 C CA . VAL A 1 543 ? 46.332 -5.281 -57.094 1.00 89.00 543 VAL A CA 1
ATOM 4456 C C . VAL A 1 543 ? 45.214 -4.326 -57.493 1.00 89.00 543 VAL A C 1
ATOM 4458 O O . VAL A 1 543 ? 44.191 -4.746 -58.026 1.00 89.00 543 VAL A O 1
ATOM 4461 N N . PHE A 1 544 ? 45.423 -3.029 -57.284 1.00 84.19 544 PHE A N 1
ATOM 4462 C CA . PHE A 1 544 ? 44.444 -1.983 -57.581 1.00 84.19 544 PHE A CA 1
ATOM 4463 C C . PHE A 1 544 ? 44.771 -1.290 -58.909 1.00 84.19 544 PHE A C 1
ATOM 4465 O O . PHE A 1 544 ? 45.854 -0.724 -59.091 1.00 84.19 544 PHE A O 1
ATOM 4472 N N . GLN A 1 545 ? 43.832 -1.318 -59.855 1.00 83.75 545 GLN A N 1
ATOM 4473 C CA . GLN A 1 545 ? 43.970 -0.700 -61.172 1.00 83.75 545 GLN A CA 1
ATOM 4474 C C . GLN A 1 545 ? 43.358 0.704 -61.189 1.00 83.75 545 GLN A C 1
ATOM 4476 O O . GLN A 1 545 ? 42.160 0.842 -61.400 1.00 83.75 545 GLN A O 1
ATOM 4481 N N . LEU A 1 546 ? 44.190 1.738 -61.047 1.00 74.19 546 LEU A N 1
ATOM 4482 C CA . LEU A 1 546 ? 43.742 3.140 -61.061 1.00 74.19 546 LEU A CA 1
ATOM 4483 C C . LEU A 1 546 ? 43.539 3.734 -62.466 1.00 74.19 546 LEU A C 1
ATOM 4485 O O . LEU A 1 546 ? 42.887 4.757 -62.618 1.00 74.19 546 LEU A O 1
ATOM 4489 N N . THR A 1 547 ? 44.151 3.148 -63.500 1.00 72.62 547 THR A N 1
ATOM 4490 C CA . THR A 1 547 ? 44.131 3.690 -64.872 1.00 72.62 547 THR A CA 1
ATOM 4491 C C . THR A 1 547 ? 43.923 2.593 -65.916 1.00 72.62 547 THR A C 1
ATOM 4493 O O . THR A 1 547 ? 44.314 1.433 -65.726 1.00 72.62 547 THR A O 1
ATOM 4496 N N . LYS A 1 548 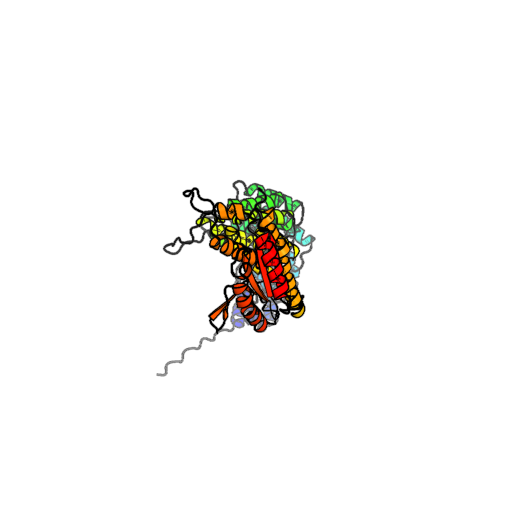? 43.316 2.950 -67.055 1.00 79.19 548 LYS A N 1
ATOM 4497 C CA . LYS A 1 548 ? 43.167 2.069 -68.224 1.00 79.19 548 LYS A CA 1
ATOM 4498 C C . LYS A 1 548 ? 44.484 2.036 -69.019 1.00 79.19 548 LYS A C 1
ATOM 4500 O O . LYS A 1 548 ? 44.630 2.713 -70.026 1.00 79.19 548 LYS A O 1
ATOM 4505 N N . ASN A 1 549 ? 45.467 1.257 -68.559 1.00 84.62 549 ASN A N 1
ATOM 4506 C CA . ASN A 1 549 ? 46.728 1.046 -69.280 1.00 84.62 549 ASN A CA 1
ATOM 4507 C C . ASN A 1 549 ? 46.902 -0.435 -69.647 1.00 84.62 549 ASN A C 1
ATOM 4509 O O . ASN A 1 549 ? 47.147 -1.276 -68.778 1.00 84.62 549 ASN A O 1
ATOM 4513 N N . GLN A 1 550 ? 46.794 -0.745 -70.943 1.00 87.25 550 GLN A N 1
ATOM 4514 C CA . GLN A 1 550 ? 46.860 -2.122 -71.437 1.00 87.25 550 GLN A CA 1
ATOM 4515 C C . GLN A 1 550 ? 48.224 -2.771 -71.164 1.00 87.25 550 GLN A C 1
ATOM 4517 O O . GLN A 1 550 ? 48.270 -3.891 -70.668 1.00 87.25 550 GLN A O 1
ATOM 4522 N N . LYS A 1 551 ? 49.329 -2.036 -71.346 1.00 88.94 551 LYS A N 1
ATOM 4523 C CA . LYS A 1 551 ? 50.681 -2.528 -71.037 1.00 88.94 551 LYS A CA 1
ATOM 4524 C C . LYS A 1 551 ? 50.822 -2.903 -69.559 1.00 88.94 551 LYS A C 1
ATOM 4526 O O . LYS A 1 551 ? 51.441 -3.915 -69.237 1.00 88.94 551 LYS A O 1
ATOM 4531 N N . HIS A 1 552 ? 50.231 -2.115 -68.658 1.00 89.62 552 HIS A N 1
ATOM 4532 C CA . HIS A 1 552 ? 50.253 -2.430 -67.230 1.00 89.62 552 HIS A CA 1
ATOM 4533 C C . HIS A 1 552 ? 49.482 -3.707 -66.896 1.00 89.62 552 HIS A C 1
ATOM 4535 O O . HIS A 1 552 ? 49.945 -4.499 -66.072 1.00 89.62 552 HIS A O 1
ATOM 4541 N N . LYS A 1 553 ? 48.342 -3.919 -67.559 1.00 88.31 553 LYS A N 1
ATOM 4542 C CA . LYS A 1 553 ? 47.535 -5.134 -67.434 1.00 88.31 553 LYS A CA 1
ATOM 4543 C C . LYS A 1 553 ? 48.263 -6.359 -67.995 1.00 88.31 553 LYS A C 1
ATOM 4545 O O . LYS A 1 553 ? 48.291 -7.392 -67.334 1.00 88.31 553 LYS A O 1
ATOM 4550 N N . ASP A 1 554 ? 48.913 -6.233 -69.149 1.00 91.50 554 ASP A N 1
ATOM 4551 C CA . ASP A 1 554 ? 49.696 -7.318 -69.753 1.00 91.50 554 ASP A CA 1
ATOM 4552 C C . ASP A 1 554 ? 50.860 -7.737 -68.841 1.00 91.50 554 ASP A C 1
ATOM 4554 O O . ASP A 1 554 ? 51.133 -8.924 -68.666 1.00 91.50 554 ASP A O 1
ATOM 4558 N N . ASN A 1 555 ? 51.521 -6.771 -68.196 1.00 91.94 555 ASN A N 1
ATOM 4559 C CA . ASN A 1 555 ? 52.574 -7.047 -67.218 1.00 91.94 555 ASN A CA 1
ATOM 4560 C C . ASN A 1 555 ? 52.047 -7.707 -65.934 1.00 91.94 555 ASN A C 1
ATOM 4562 O O . ASN A 1 555 ? 52.741 -8.541 -65.356 1.00 91.94 555 ASN A O 1
ATOM 4566 N N . TYR A 1 556 ? 50.826 -7.383 -65.505 1.00 92.94 556 TYR A N 1
ATOM 4567 C CA . TYR A 1 556 ? 50.167 -8.079 -64.400 1.00 92.94 556 TYR A CA 1
ATOM 4568 C C . TYR A 1 556 ? 49.848 -9.538 -64.747 1.00 92.94 556 TYR A C 1
ATOM 4570 O O . TYR A 1 556 ? 50.120 -10.417 -63.937 1.00 92.94 556 TYR A O 1
ATOM 4578 N N . LEU A 1 557 ? 49.369 -9.820 -65.964 1.00 92.62 557 LEU A N 1
ATOM 4579 C CA . LEU A 1 557 ? 49.144 -11.199 -66.420 1.00 92.62 557 LEU A CA 1
ATOM 4580 C C . LEU A 1 557 ? 50.453 -12.000 -66.475 1.00 92.62 557 LEU A C 1
ATOM 4582 O O . LEU A 1 557 ? 50.497 -13.144 -66.031 1.00 92.62 557 LEU A O 1
ATOM 4586 N N . LYS A 1 558 ? 51.548 -11.380 -66.937 1.00 92.38 558 LYS A N 1
ATOM 4587 C CA . LYS A 1 558 ? 52.887 -11.991 -66.866 1.00 92.38 558 LYS A CA 1
ATOM 4588 C C . LYS A 1 558 ? 53.305 -12.281 -65.425 1.00 92.38 558 LYS A C 1
ATOM 4590 O O . LYS A 1 558 ? 53.862 -13.339 -65.164 1.00 92.38 558 LYS A O 1
ATOM 4595 N N . MET A 1 559 ? 53.018 -11.371 -64.494 1.00 93.94 559 MET A N 1
ATOM 4596 C CA . MET A 1 559 ? 53.296 -11.570 -63.070 1.00 93.94 559 MET A CA 1
ATOM 4597 C C . MET A 1 559 ? 52.493 -12.720 -62.468 1.00 93.94 559 MET A C 1
ATOM 4599 O O . MET A 1 559 ? 53.077 -13.529 -61.756 1.00 93.94 559 MET A O 1
ATOM 4603 N N . MET A 1 560 ? 51.202 -12.836 -62.792 1.00 92.25 560 MET A N 1
ATOM 4604 C CA . MET A 1 560 ? 50.376 -13.963 -62.350 1.00 92.25 560 MET A CA 1
ATOM 4605 C C . MET A 1 560 ? 50.967 -15.299 -62.802 1.00 92.25 560 MET A C 1
ATOM 4607 O O . MET A 1 560 ? 51.164 -16.178 -61.973 1.00 92.25 560 MET A O 1
ATOM 4611 N N . ASN A 1 561 ? 51.330 -15.417 -64.084 1.00 91.50 561 ASN A N 1
ATOM 4612 C CA . ASN A 1 561 ? 51.966 -16.631 -64.607 1.00 91.50 561 ASN A CA 1
ATOM 4613 C C . ASN A 1 561 ? 53.313 -16.902 -63.921 1.00 91.50 561 ASN A C 1
ATOM 4615 O O . ASN A 1 561 ? 53.656 -18.039 -63.620 1.00 91.50 561 ASN A O 1
ATOM 4619 N N . GLU A 1 562 ? 54.094 -15.856 -63.643 1.00 91.44 562 GLU A N 1
ATOM 4620 C CA . GLU A 1 562 ? 55.349 -16.009 -62.912 1.00 91.44 562 GLU A CA 1
ATOM 4621 C C . GLU A 1 562 ? 55.147 -16.448 -61.460 1.00 91.44 562 GLU A C 1
ATOM 4623 O O . GLU A 1 562 ? 56.076 -17.020 -60.900 1.00 91.44 562 GLU A O 1
ATOM 4628 N N . TYR A 1 563 ? 54.015 -16.136 -60.825 1.00 92.25 563 TYR A N 1
ATOM 4629 C CA . TYR A 1 563 ? 53.757 -16.389 -59.400 1.00 92.25 563 TYR A CA 1
ATOM 4630 C C . TYR A 1 563 ? 52.848 -17.608 -59.171 1.00 92.25 563 TYR A C 1
ATOM 4632 O O . TYR A 1 563 ? 52.581 -17.958 -58.026 1.00 92.25 563 TYR A O 1
ATOM 4640 N N . GLU A 1 564 ? 52.425 -18.288 -60.237 1.00 88.56 564 GLU A N 1
ATOM 4641 C CA . GLU A 1 564 ? 51.569 -19.482 -60.197 1.00 88.56 564 GLU A CA 1
ATOM 4642 C C . GLU A 1 564 ? 52.174 -20.626 -59.359 1.00 88.56 564 GLU A C 1
ATOM 4644 O O . GLU A 1 564 ? 51.461 -21.407 -58.735 1.00 88.56 564 GLU A O 1
ATOM 4649 N N . ASP A 1 565 ? 53.505 -20.685 -59.266 1.00 88.75 565 ASP A N 1
ATOM 4650 C CA . ASP A 1 565 ? 54.258 -21.657 -58.466 1.00 88.75 565 ASP A CA 1
ATOM 4651 C C . ASP A 1 565 ? 54.363 -21.296 -56.967 1.00 88.75 565 ASP A C 1
ATOM 4653 O O . ASP A 1 565 ? 55.199 -21.864 -56.255 1.00 88.75 565 ASP A O 1
ATOM 4657 N N . ILE A 1 566 ? 53.590 -20.317 -56.483 1.00 89.81 566 ILE A N 1
ATOM 4658 C CA . ILE A 1 566 ? 53.512 -19.935 -55.069 1.00 89.81 566 ILE A CA 1
ATOM 4659 C C . ILE A 1 566 ? 52.264 -20.584 -54.442 1.00 89.81 566 ILE A C 1
ATOM 4661 O O . ILE A 1 566 ? 51.150 -20.101 -54.659 1.00 89.81 566 ILE A O 1
ATOM 4665 N N . PRO A 1 567 ? 52.413 -21.648 -53.626 1.00 83.19 567 PRO A N 1
ATOM 4666 C CA . PRO A 1 567 ? 51.272 -22.331 -53.026 1.00 83.19 567 PRO A CA 1
ATOM 4667 C C . PRO A 1 567 ? 50.454 -21.399 -52.130 1.00 83.19 567 PRO A C 1
ATOM 4669 O O . PRO A 1 567 ? 51.017 -20.653 -51.332 1.00 83.19 567 PRO A O 1
ATOM 4672 N N . GLY A 1 568 ? 49.127 -21.466 -52.268 1.00 84.56 568 GLY A N 1
ATOM 4673 C CA . GLY A 1 568 ? 48.170 -20.754 -51.417 1.00 84.56 568 GLY A CA 1
ATOM 4674 C C . GLY A 1 568 ? 48.149 -19.228 -51.572 1.00 84.56 568 GLY A C 1
ATOM 4675 O O . GLY A 1 568 ? 47.470 -18.556 -50.790 1.00 84.56 568 GLY A O 1
ATOM 4676 N N . LEU A 1 569 ? 48.798 -18.674 -52.601 1.00 91.06 569 LEU A N 1
ATOM 4677 C CA . LEU A 1 569 ? 48.652 -17.274 -52.995 1.00 91.06 569 LEU A CA 1
ATOM 4678 C C . LEU A 1 569 ? 47.412 -17.084 -53.880 1.00 91.06 569 LEU A C 1
ATOM 4680 O O . LEU A 1 569 ? 47.257 -17.749 -54.898 1.00 91.06 569 LEU A O 1
ATOM 4684 N N . GLU A 1 570 ? 46.519 -16.172 -53.504 1.00 91.62 570 GLU A N 1
ATOM 4685 C CA . GLU A 1 570 ? 45.415 -15.726 -54.359 1.00 91.62 570 GLU A CA 1
ATOM 4686 C C . GLU A 1 570 ? 45.709 -14.339 -54.933 1.00 91.62 570 GLU A C 1
ATOM 4688 O O . GLU A 1 570 ? 46.056 -13.414 -54.201 1.00 91.62 570 GLU A O 1
ATOM 4693 N N . HIS A 1 571 ? 45.540 -14.181 -56.244 1.00 91.69 571 HIS A N 1
ATOM 4694 C CA . HIS A 1 571 ? 45.668 -12.894 -56.919 1.00 91.69 571 HIS A CA 1
ATOM 4695 C C . HIS A 1 571 ? 44.287 -12.267 -57.115 1.00 91.69 571 HIS A C 1
ATOM 4697 O O . HIS A 1 571 ? 43.396 -12.885 -57.701 1.00 91.69 571 HIS A O 1
ATOM 4703 N N . ILE A 1 572 ? 44.116 -11.020 -56.674 1.00 90.56 572 ILE A N 1
ATOM 4704 C CA . ILE A 1 572 ? 42.870 -10.268 -56.864 1.00 90.56 572 ILE A CA 1
ATOM 4705 C C . ILE A 1 572 ? 43.202 -8.967 -57.593 1.00 90.56 572 ILE A C 1
ATOM 4707 O O . ILE A 1 572 ? 44.000 -8.174 -57.104 1.00 90.56 572 ILE A O 1
ATOM 4711 N N . LEU A 1 573 ? 42.604 -8.743 -58.764 1.00 88.31 573 LEU A N 1
ATOM 4712 C CA . LEU A 1 573 ? 42.675 -7.464 -59.474 1.00 88.31 573 LEU A CA 1
ATOM 4713 C C . LEU A 1 573 ? 41.391 -6.677 -59.211 1.00 88.31 573 LEU A C 1
ATOM 4715 O O . LEU A 1 573 ? 40.315 -7.111 -59.616 1.00 88.31 573 LEU A O 1
ATOM 4719 N N . ILE A 1 574 ? 41.516 -5.514 -58.580 1.00 83.88 574 ILE A N 1
ATOM 4720 C CA . ILE A 1 574 ? 40.395 -4.631 -58.248 1.00 83.88 574 ILE A CA 1
ATOM 4721 C C . ILE A 1 574 ? 40.428 -3.441 -59.200 1.00 83.88 574 ILE A C 1
ATOM 4723 O O . ILE A 1 574 ? 41.402 -2.680 -59.237 1.00 83.88 574 ILE A O 1
ATOM 4727 N N . LYS A 1 575 ? 39.372 -3.280 -59.999 1.00 79.06 575 LYS A N 1
ATOM 4728 C CA . LYS A 1 575 ? 39.261 -2.166 -60.941 1.00 79.06 575 LYS A CA 1
ATOM 4729 C C . LYS A 1 575 ? 38.856 -0.914 -60.177 1.00 79.06 575 LYS A C 1
ATOM 4731 O O . LYS A 1 575 ? 37.819 -0.855 -59.542 1.00 79.06 575 LYS A O 1
ATOM 4736 N N . CYS A 1 576 ? 39.717 0.087 -60.235 1.00 70.38 576 CYS A N 1
ATOM 4737 C CA . CYS A 1 576 ? 39.567 1.357 -59.541 1.00 70.38 576 CYS A CA 1
ATOM 4738 C C . CYS A 1 576 ? 39.520 2.492 -60.563 1.00 70.38 576 CYS A C 1
ATOM 4740 O O . CYS A 1 576 ? 40.319 3.424 -60.505 1.00 70.38 576 CYS A O 1
ATOM 4742 N N . LEU A 1 577 ? 38.663 2.342 -61.569 1.00 67.56 577 LEU A N 1
ATOM 4743 C CA . LEU A 1 577 ? 38.564 3.265 -62.691 1.00 67.56 577 LEU A CA 1
ATOM 4744 C C . LEU A 1 577 ? 37.457 4.276 -62.400 1.00 67.56 577 LEU A C 1
ATOM 4746 O O . LEU A 1 577 ? 36.394 3.893 -61.919 1.00 67.56 577 LEU A O 1
ATOM 4750 N N . ASP A 1 578 ? 37.698 5.551 -62.693 1.00 57.19 578 ASP A N 1
ATOM 4751 C CA . ASP A 1 578 ? 36.635 6.553 -62.646 1.00 57.19 578 ASP A CA 1
ATOM 4752 C C . ASP A 1 578 ? 35.651 6.258 -63.790 1.00 57.19 578 ASP A C 1
ATOM 4754 O O . ASP A 1 578 ? 36.067 6.095 -64.940 1.00 57.19 578 ASP A O 1
ATOM 4758 N N . ASN A 1 579 ? 34.350 6.167 -63.504 1.00 48.19 579 ASN A N 1
ATOM 4759 C CA . ASN A 1 579 ? 33.314 5.878 -64.512 1.00 48.19 579 ASN A CA 1
ATOM 4760 C C . ASN A 1 579 ? 32.992 7.109 -65.395 1.00 48.19 579 ASN A C 1
ATOM 4762 O O . ASN A 1 579 ? 31.877 7.253 -65.892 1.00 48.19 579 ASN A O 1
ATOM 4766 N N . GLY A 1 580 ? 33.966 8.006 -65.570 1.00 48.94 580 GLY A N 1
ATOM 4767 C CA . GLY A 1 580 ? 33.883 9.259 -66.323 1.00 48.94 580 GLY A CA 1
ATOM 4768 C C . GLY A 1 580 ? 34.775 9.324 -67.569 1.00 48.94 580 GLY A C 1
ATOM 4769 O O . GLY A 1 580 ? 35.033 10.427 -68.040 1.00 48.94 580 GLY A O 1
ATOM 4770 N N . GLU A 1 581 ? 35.236 8.180 -68.091 1.00 33.84 581 GLU A N 1
ATOM 4771 C CA . GLU A 1 581 ? 35.840 8.039 -69.434 1.00 33.84 581 GLU A CA 1
ATOM 4772 C C . GLU A 1 581 ? 35.301 6.824 -70.189 1.00 33.84 581 GLU A C 1
ATOM 4774 O O . GLU A 1 581 ? 35.470 5.678 -69.686 1.00 33.84 581 GLU A O 1
#

Sequence (581 aa):
MISPAPKVEKKLTPISELRKFYVKDKTQYNTGLIPFFIQHFQDLLPQLKPKDVQILAEVIDTKLERYTPERFELKGLSHSSGQISYTHNNSESLQAEIFFKSALILGRNDLLIKYREKLLKKLPRLDIYHNNHPKMPSLLEAIGHISEKEQLLIYEYWLARKDDLLVYSARSFAEVILELKSVQLSPILLALIDNKKVNEFDKREVLDAFAKLAQSDSDRQALSRIFLTNSNGGDPKLADIANACLVSRFTDPHAISWRIDQLKSRMRDFDDDHKYNGLRAVSDFESEMDRPQLGKCLYGIKSDQIRIAVTDLLYYSFEIRTRKLQFRYSHYLQQIIYEYFKSILSRNELLALRKSVAAYPDQGRTYGFTQYLDRLTIDLHELTPTAEPFLTAIHSLNDTMAKKYVQISSHSELKDLISKIFRNEISNLIENEGFYRVASKLQDANTEQYKPSEAIIQKTLKLALEKALMENGLRKSDIHREVQTYDDKRFDYLISYGLYGPIVVELKLLHNPEIQIESKRKSYKPKLKQYLSANHSQGIYAVFQLTKNQKHKDNYLKMMNEYEDIPGLEHILIKCLDNGE